Protein 4BG2 (pdb70)

Secondary structure (DSSP, 8-state):
-HHHHHHHHHHHHHHHHHHHHHHHTT----TTHHHHHHHHHT--S-EEEEEEEEEETTEEEEEEEEEEE-SS--TTTHHHHHHHHHHHHHTSTT-B---HHHHHHHHHHTT-SSEEEE-EEEE--SSGGG-B--EEEEPTTS--HHHHHHHHHHH-----HHHHHHHHHH--EEEEEBTBS-EEEEE--EE---HHHHHHHHHHS-HHHHHHTTSSSEEEEEB-TT-SSPEEEEEES-GGGHHHH--B-HHHHHHHHHHHH-SSEEEEEEEEEHHHHTSSSB-EEEEEEEEETT-/-HHHHHHHHHHHHHHHHHHHHHHHHTT----TTHHHHHHHHHT--S-EEEEEEEEEETTEEEEEEEEEEE-SS--TTTHHHHHHHHHHHHHTSTT-B---HHHHHHHHHHTT-SSEEEE-EEEE--SSGGG-B--EEEEPTTS--HHHHHHHHHHH-----HHHHHHHHHH--EEEEEBTBS-EEEEE--EE---HHHHHHHHHHS-HHHHHHTTSSSEEEEEB-TT-SSPEEEEEES-GGGHHHH--B-HHHHHHHHHHHH-SSEEEEEEEEEHHHHTSSSB-EEEEEEEEETT-

Organism: Prochloron didemni (NCBI:txid1216)

Nearest PDB structures (foldseek):
  4bg2-assembly1_A  TM=1.003E+00  e=4.530E-59  Prochloron didemni
  6pgn-assembly1_A  TM=8.858E-01  e=2.894E-24  Planktothrix agardhii
  5tu6-assembly1_A  TM=8.943E-01  e=1.652E-23  Planktothrix agardhii NIES-596
  8je4-assembly1_A  TM=9.172E-01  e=1.655E-22  Limnothrix sp. CACIAM 69d
  7vmy-assembly1_A  TM=9.174E-01  e=1.852E-22  Limnothrix sp. CACIAM 69d

Structure (mmCIF, N/CA/C/O backbone):
data_4BG2
#
_entry.id   4BG2
#
_cell.length_a   47.080
_cell.length_b   135.800
_cell.length_c   48.738
_cell.angle_alpha   90.00
_cell.angle_beta   118.54
_cell.angle_gamma   90.00
#
_symmetry.space_group_name_H-M   'P 1 21 1'
#
loop_
_entity.id
_entity.type
_entity.pdbx_description
1 polymer PATF
2 water water
#
loop_
_atom_site.group_PDB
_atom_site.id
_atom_site.type_symbol
_atom_site.label_atom_id
_atom_site.label_alt_id
_atom_site.label_comp_id
_atom_site.label_asym_id
_atom_site.label_entity_id
_atom_site.label_seq_id
_atom_site.pdbx_PDB_ins_code
_atom_site.Cartn_x
_atom_site.Cartn_y
_atom_site.Cartn_z
_atom_site.occupancy
_atom_site.B_iso_or_equiv
_atom_site.auth_seq_id
_atom_site.auth_comp_id
_atom_site.auth_asym_id
_atom_site.auth_atom_id
_atom_site.pdbx_PDB_model_num
ATOM 1 N N . LEU A 1 2 ? 27.365 7.802 -7.683 1.00 44.83 3 LEU A N 1
ATOM 2 C CA . LEU A 1 2 ? 26.342 8.484 -8.522 1.00 43.91 3 LEU A CA 1
ATOM 3 C C . LEU A 1 2 ? 25.407 9.297 -7.618 1.00 41.69 3 LEU A C 1
ATOM 4 O O . LEU A 1 2 ? 25.152 10.463 -7.874 1.00 38.89 3 LEU A O 1
ATOM 9 N N . ILE A 1 3 ? 24.959 8.688 -6.524 1.00 43.80 4 ILE A N 1
ATOM 10 C CA . ILE A 1 3 ? 24.027 9.348 -5.603 1.00 46.81 4 ILE A CA 1
ATOM 11 C C . ILE A 1 3 ? 24.689 10.546 -4.932 1.00 44.58 4 ILE A C 1
ATOM 12 O O . ILE A 1 3 ? 24.039 11.570 -4.712 1.00 46.25 4 ILE A O 1
ATOM 17 N N . ASP A 1 4 ? 25.985 10.445 -4.656 1.00 44.20 5 ASP A N 1
ATOM 18 C CA . ASP A 1 4 ? 26.730 11.565 -4.082 1.00 44.71 5 ASP A CA 1
ATOM 19 C C . ASP A 1 4 ? 26.784 12.709 -5.107 1.00 39.95 5 ASP A C 1
ATOM 20 O O . ASP A 1 4 ? 26.598 13.881 -4.774 1.00 36.91 5 ASP A O 1
ATOM 25 N N . ARG A 1 5 ? 27.062 12.372 -6.360 1.00 37.33 6 ARG A N 1
ATOM 26 C CA . ARG A 1 5 ? 27.099 13.376 -7.414 1.00 37.65 6 ARG A CA 1
ATOM 27 C C . ARG A 1 5 ? 25.748 14.083 -7.573 1.00 35.61 6 ARG A C 1
ATOM 28 O O . ARG A 1 5 ? 25.694 15.285 -7.743 1.00 35.61 6 ARG A O 1
ATOM 36 N N . LEU A 1 6 ? 24.660 13.323 -7.555 1.00 34.83 7 LEU A N 1
ATOM 37 C CA . LEU A 1 6 ? 23.330 13.903 -7.707 1.00 35.97 7 LEU A CA 1
ATOM 38 C C . LEU A 1 6 ? 23.000 14.772 -6.508 1.00 36.50 7 LEU A C 1
ATOM 39 O O . LEU A 1 6 ? 22.500 15.865 -6.673 1.00 36.47 7 LEU A O 1
ATOM 44 N N . GLN A 1 7 ? 23.287 14.289 -5.302 1.00 38.99 8 GLN A N 1
ATOM 45 C CA . GLN A 1 7 ? 23.076 15.101 -4.100 1.00 43.58 8 GLN A CA 1
ATOM 46 C C . GLN A 1 7 ? 23.891 16.390 -4.144 1.00 42.49 8 GLN A C 1
ATOM 47 O O . GLN A 1 7 ? 23.452 17.446 -3.696 1.00 41.85 8 GLN A O 1
ATOM 53 N N . ASN A 1 8 ? 25.081 16.301 -4.709 1.00 41.24 9 ASN A N 1
ATOM 54 C CA . ASN A 1 8 ? 25.919 17.473 -4.835 1.00 42.26 9 ASN A CA 1
ATOM 55 C C . ASN A 1 8 ? 25.300 18.560 -5.739 1.00 40.91 9 ASN A C 1
ATOM 56 O O . ASN A 1 8 ? 25.356 19.745 -5.404 1.00 41.78 9 ASN A O 1
ATOM 61 N N . ASN A 1 9 ? 24.678 18.161 -6.852 1.00 40.48 10 ASN A N 1
ATOM 62 C CA . ASN A 1 9 ? 23.984 19.116 -7.736 1.00 41.13 10 ASN A CA 1
ATOM 63 C C . ASN A 1 9 ? 22.758 19.731 -7.071 1.00 39.63 10 ASN A C 1
ATOM 64 O O . ASN A 1 9 ? 22.420 20.883 -7.316 1.00 39.50 10 ASN A O 1
ATOM 69 N N . GLN A 1 10 ? 22.059 18.934 -6.267 1.00 39.10 11 GLN A N 1
ATOM 70 C CA . GLN A 1 10 ? 20.875 19.426 -5.563 1.00 41.15 11 GLN A CA 1
ATOM 71 C C . GLN A 1 10 ? 21.235 20.426 -4.454 1.00 37.26 11 GLN A C 1
ATOM 72 O O . GLN A 1 10 ? 20.576 21.431 -4.303 1.00 37.35 11 GLN A O 1
ATOM 78 N N . ARG A 1 11 ? 22.300 20.179 -3.707 1.00 36.05 12 ARG A N 1
ATOM 79 C CA . ARG A 1 11 ? 22.784 21.210 -2.786 1.00 36.48 12 ARG A CA 1
ATOM 80 C C . ARG A 1 11 ? 23.003 22.545 -3.503 1.00 33.75 12 ARG A C 1
ATOM 81 O O . ARG A 1 11 ? 22.605 23.599 -3.001 1.00 32.37 12 ARG A O 1
ATOM 89 N N . LYS A 1 12 ? 23.674 22.499 -4.653 1.00 32.72 13 LYS A N 1
ATOM 90 C CA . LYS A 1 12 ? 23.974 23.712 -5.409 1.00 34.36 13 LYS A CA 1
ATOM 91 C C . LYS A 1 12 ? 22.722 24.448 -5.845 1.00 34.93 13 LYS A C 1
ATOM 92 O O . LYS A 1 12 ? 22.667 25.687 -5.797 1.00 35.53 13 LYS A O 1
ATOM 98 N N . ASP A 1 13 ? 21.711 23.703 -6.260 1.00 36.11 14 ASP A N 1
ATOM 99 C CA . ASP A 1 13 ? 20.412 24.301 -6.594 1.00 39.77 14 ASP A CA 1
ATOM 100 C C . ASP A 1 13 ? 19.756 24.935 -5.369 1.00 36.96 14 ASP A C 1
ATOM 101 O O . ASP A 1 13 ? 19.237 26.029 -5.460 1.00 36.34 14 ASP A O 1
ATOM 106 N N . ARG A 1 14 ? 19.777 24.251 -4.226 1.00 36.52 15 ARG A N 1
ATOM 107 C CA . ARG A 1 14 ? 19.165 24.807 -3.002 1.00 38.48 15 ARG A CA 1
ATOM 108 C C . ARG A 1 14 ? 19.852 26.097 -2.529 1.00 35.38 15 ARG A C 1
ATOM 109 O O . ARG A 1 14 ? 19.201 27.059 -2.122 1.00 34.89 15 ARG A O 1
ATOM 117 N N . ARG A 1 15 ? 21.179 26.090 -2.583 1.00 33.43 16 ARG A N 1
ATOM 118 C CA . ARG A 1 15 ? 21.995 27.259 -2.272 1.00 33.98 16 ARG A CA 1
ATOM 119 C C . ARG A 1 15 ? 21.495 28.493 -3.011 1.00 33.16 16 ARG A C 1
ATOM 120 O O . ARG A 1 15 ? 21.289 29.562 -2.427 1.00 33.95 16 ARG A O 1
ATOM 128 N N . LEU A 1 16 ? 21.365 28.339 -4.319 1.00 32.30 17 LEU A N 1
ATOM 129 C CA . LEU A 1 16 ? 20.943 29.425 -5.193 1.00 34.49 17 LEU A CA 1
ATOM 130 C C . LEU A 1 16 ? 19.524 29.858 -4.860 1.00 34.17 17 LEU A C 1
ATOM 131 O O . LEU A 1 16 ? 19.205 31.037 -4.870 1.00 35.63 17 LEU A O 1
ATOM 136 N N . GLN A 1 17 ? 18.673 28.895 -4.561 1.00 31.10 18 GLN A N 1
ATOM 137 C CA . GLN A 1 17 ? 17.290 29.192 -4.231 1.00 33.95 18 GLN A CA 1
ATOM 138 C C . GLN A 1 17 ? 17.179 30.021 -2.946 1.00 30.49 18 GLN A C 1
ATOM 139 O O . GLN A 1 17 ? 16.450 30.994 -2.915 1.00 29.03 18 GLN A O 1
ATOM 145 N N . PHE A 1 18 ? 17.960 29.682 -1.921 1.00 28.84 19 PHE A N 1
ATOM 146 C CA . PHE A 1 18 ? 18.047 30.547 -0.728 1.00 28.86 19 PHE A CA 1
ATOM 147 C C . PHE A 1 18 ? 18.361 31.991 -1.095 1.00 29.28 19 PHE A C 1
ATOM 148 O O . PHE A 1 18 ? 17.708 32.922 -0.626 1.00 26.45 19 PHE A O 1
ATOM 156 N N . VAL A 1 19 ? 19.398 32.163 -1.917 1.00 29.65 20 VAL A N 1
ATOM 157 C CA . VAL A 1 19 ? 19.844 33.494 -2.288 1.00 29.12 20 VAL A CA 1
ATOM 158 C C . VAL A 1 19 ? 18.737 34.200 -3.098 1.00 29.99 20 VAL A C 1
ATOM 159 O O . VAL A 1 19 ? 18.425 35.364 -2.846 1.00 29.87 20 VAL A O 1
ATOM 163 N N . ARG A 1 20 ? 18.131 33.497 -4.037 1.00 31.81 21 ARG A N 1
ATOM 164 C CA . ARG A 1 20 ? 17.051 34.081 -4.868 1.00 34.20 21 ARG A CA 1
ATOM 165 C C . ARG A 1 20 ? 15.782 34.407 -4.052 1.00 33.41 21 ARG A C 1
ATOM 166 O O . ARG A 1 20 ? 15.228 35.486 -4.166 1.00 31.58 21 ARG A O 1
ATOM 174 N N . THR A 1 21 ? 15.362 33.482 -3.204 1.00 32.97 22 THR A N 1
ATOM 175 C CA . THR A 1 21 ? 14.198 33.709 -2.346 1.00 34.53 22 THR A CA 1
ATOM 176 C C . THR A 1 21 ? 14.365 34.938 -1.462 1.00 33.91 22 THR A C 1
ATOM 177 O O . THR A 1 21 ? 13.433 35.705 -1.272 1.00 33.30 22 THR A O 1
ATOM 181 N N . HIS A 1 22 ? 15.580 35.169 -0.984 1.00 33.02 23 HIS A N 1
ATOM 182 C CA . HIS A 1 22 ? 15.865 36.362 -0.193 1.00 32.61 23 HIS A CA 1
ATOM 183 C C . HIS A 1 22 ? 15.727 37.662 -1.007 1.00 33.17 23 HIS A C 1
ATOM 184 O O . HIS A 1 22 ? 15.129 38.655 -0.532 1.00 30.02 23 HIS A O 1
ATOM 191 N N . GLN A 1 23 ? 16.298 37.665 -2.216 1.00 32.64 24 GLN A N 1
ATOM 192 C CA . GLN A 1 23 ? 16.144 38.802 -3.123 1.00 34.29 24 GLN A CA 1
ATOM 193 C C . GLN A 1 23 ? 14.664 39.093 -3.393 1.00 35.93 24 GLN A C 1
ATOM 194 O O . GLN A 1 23 ? 14.256 40.256 -3.391 1.00 36.60 24 GLN A O 1
ATOM 200 N N . GLU A 1 24 ? 13.882 38.046 -3.651 1.00 35.23 25 GLU A N 1
ATOM 201 C CA . GLU A 1 24 ? 12.464 38.228 -3.949 1.00 39.17 25 GLU A CA 1
ATOM 202 C C . GLU A 1 24 ? 11.752 38.847 -2.752 1.00 37.47 25 GLU A C 1
ATOM 203 O O . GLU A 1 24 ? 11.059 39.836 -2.885 1.00 39.69 25 GLU A O 1
ATOM 209 N N . ALA A 1 25 ? 11.937 38.249 -1.586 1.00 34.74 26 ALA A N 1
ATOM 210 C CA . ALA A 1 25 ? 11.251 38.681 -0.368 1.00 36.09 26 ALA A CA 1
ATOM 211 C C . ALA A 1 25 ? 11.529 40.136 0.043 1.00 37.16 26 ALA A C 1
ATOM 212 O O . ALA A 1 25 ? 10.644 40.819 0.546 1.00 39.47 26 ALA A O 1
ATOM 214 N N . PHE A 1 26 ? 12.744 40.617 -0.192 1.00 36.57 27 PHE A N 1
ATOM 215 C CA . PHE A 1 26 ? 13.142 41.943 0.283 1.00 36.77 27 PHE A CA 1
ATOM 216 C C . PHE A 1 26 ? 13.427 42.944 -0.820 1.00 38.14 27 PHE A C 1
ATOM 217 O O . PHE A 1 26 ? 14.111 43.927 -0.586 1.00 38.26 27 PHE A O 1
ATOM 225 N N . ASP A 1 27 ? 12.908 42.673 -2.016 1.00 41.76 28 ASP A N 1
ATOM 226 C CA . ASP A 1 27 ? 13.027 43.576 -3.152 1.00 45.10 28 ASP A CA 1
ATOM 227 C C . ASP A 1 27 ? 14.460 44.006 -3.437 1.00 42.00 28 ASP A C 1
ATOM 228 O O . ASP A 1 27 ? 14.721 45.175 -3.647 1.00 44.65 28 ASP A O 1
ATOM 233 N N . VAL A 1 28 ? 15.381 43.059 -3.465 1.00 38.21 29 VAL A N 1
ATOM 234 C CA . VAL A 1 28 ? 16.764 43.367 -3.743 1.00 37.06 29 VAL A CA 1
ATOM 235 C C . VAL A 1 28 ? 16.927 43.358 -5.271 1.00 38.44 29 VAL A C 1
ATOM 236 O O . VAL A 1 28 ? 16.511 42.436 -5.933 1.00 39.20 29 VAL A O 1
ATOM 240 N N . LYS A 1 29 ? 17.468 44.426 -5.827 1.00 42.07 30 LYS A N 1
ATOM 241 C CA . LYS A 1 29 ? 17.787 44.476 -7.249 1.00 44.94 30 LYS A CA 1
ATOM 242 C C . LYS A 1 29 ? 19.059 43.665 -7.484 1.00 43.66 30 LYS A C 1
ATOM 243 O O . LYS A 1 29 ? 19.961 43.667 -6.635 1.00 41.52 30 LYS A O 1
ATOM 249 N N . PRO A 1 30 ? 19.147 42.957 -8.622 1.00 44.16 31 PRO A N 1
ATOM 250 C CA . PRO A 1 30 ? 20.335 42.145 -8.907 1.00 42.59 31 PRO A CA 1
ATOM 251 C C . PRO A 1 30 ? 21.509 42.993 -9.400 1.00 42.70 31 PRO A C 1
ATOM 252 O O . PRO A 1 30 ? 22.048 42.763 -10.468 1.00 43.26 31 PRO A O 1
ATOM 256 N N . THR A 1 31 ? 21.883 43.979 -8.600 1.00 42.47 32 THR A N 1
ATOM 257 C CA . THR A 1 31 ? 22.961 44.899 -8.900 1.00 42.95 32 THR A CA 1
ATOM 258 C C . THR A 1 31 ? 24.316 44.221 -8.655 1.00 39.54 32 THR A C 1
ATOM 259 O O . THR A 1 31 ? 24.442 43.364 -7.782 1.00 36.04 32 THR A O 1
ATOM 263 N N . PHE A 1 32 ? 25.310 44.606 -9.443 1.00 40.02 33 PHE A N 1
ATOM 264 C CA . PHE A 1 32 ? 26.694 44.255 -9.189 1.00 39.85 33 PHE A CA 1
ATOM 265 C C . PHE A 1 32 ? 26.980 44.402 -7.700 1.00 38.75 33 PHE A C 1
ATOM 266 O O . PHE A 1 32 ? 26.624 45.429 -7.118 1.00 41.25 33 PHE A O 1
ATOM 274 N N . PRO A 1 33 ? 27.642 43.407 -7.076 1.00 36.12 34 PRO A N 1
ATOM 275 C CA . PRO A 1 33 ? 28.240 42.183 -7.589 1.00 36.07 34 PRO A CA 1
ATOM 276 C C . PRO A 1 33 ? 27.412 40.908 -7.367 1.00 34.41 34 PRO A C 1
ATOM 277 O O . PRO A 1 33 ? 27.962 39.793 -7.387 1.00 34.59 34 PRO A O 1
ATOM 281 N N . LEU A 1 34 ? 26.104 41.049 -7.237 1.00 33.32 35 LEU A N 1
ATOM 282 C CA . LEU A 1 34 ? 25.261 39.901 -6.919 1.00 34.21 35 LEU A CA 1
ATOM 283 C C . LEU A 1 34 ? 25.250 38.778 -7.957 1.00 32.29 35 LEU A C 1
ATOM 284 O O . LEU A 1 34 ? 25.420 37.618 -7.590 1.00 32.86 35 LEU A O 1
ATOM 289 N N . PRO A 1 35 ? 25.073 39.092 -9.248 1.00 33.53 36 PRO A N 1
ATOM 290 C CA . PRO A 1 35 ? 25.244 38.002 -10.230 1.00 33.81 36 PRO A CA 1
ATOM 291 C C . PRO A 1 35 ? 26.569 37.255 -10.143 1.00 33.18 36 PRO A C 1
ATOM 292 O O . PRO A 1 35 ? 26.582 36.023 -10.183 1.00 33.94 36 PRO A O 1
ATOM 296 N N . LEU A 1 36 ? 27.678 37.984 -10.029 1.00 34.72 37 LEU A N 1
ATOM 297 C CA . LEU A 1 36 ? 29.003 37.364 -9.844 1.00 34.08 37 LEU A CA 1
ATOM 298 C C . LEU A 1 36 ? 29.048 36.496 -8.578 1.00 31.52 37 LEU A C 1
ATOM 299 O O . LEU A 1 36 ? 29.640 35.416 -8.576 1.00 32.08 37 LEU A O 1
ATOM 304 N N . PHE A 1 37 ? 28.449 36.978 -7.492 1.00 28.48 38 PHE A N 1
ATOM 305 C CA . PHE A 1 37 ? 28.463 36.228 -6.258 1.00 26.94 38 PHE A CA 1
ATOM 306 C C . PHE A 1 37 ? 27.735 34.889 -6.386 1.00 27.60 38 PHE A C 1
ATOM 307 O O . PHE A 1 37 ? 28.202 33.849 -5.884 1.00 27.47 38 PHE A O 1
ATOM 315 N N . GLU A 1 38 ? 26.624 34.898 -7.113 1.00 29.83 39 GLU A N 1
ATOM 316 C CA . GLU A 1 38 ? 25.853 33.688 -7.344 1.00 32.29 39 GLU A CA 1
ATOM 317 C C . GLU A 1 38 ? 26.708 32.650 -8.078 1.00 35.59 39 GLU A C 1
ATOM 318 O O . GLU A 1 38 ? 26.718 31.468 -7.717 1.00 36.70 39 GLU A O 1
ATOM 324 N N . GLU A 1 39 ? 27.437 33.089 -9.097 1.00 36.92 40 GLU A N 1
ATOM 325 C CA . GLU A 1 39 ? 28.335 32.194 -9.807 1.00 38.99 40 GLU A CA 1
ATOM 326 C C . GLU A 1 39 ? 29.417 31.674 -8.862 1.00 37.48 40 GLU A C 1
ATOM 327 O O . GLU A 1 39 ? 29.765 30.493 -8.896 1.00 38.26 40 GLU A O 1
ATOM 333 N N . ALA A 1 40 ? 29.940 32.536 -7.995 1.00 35.41 41 ALA A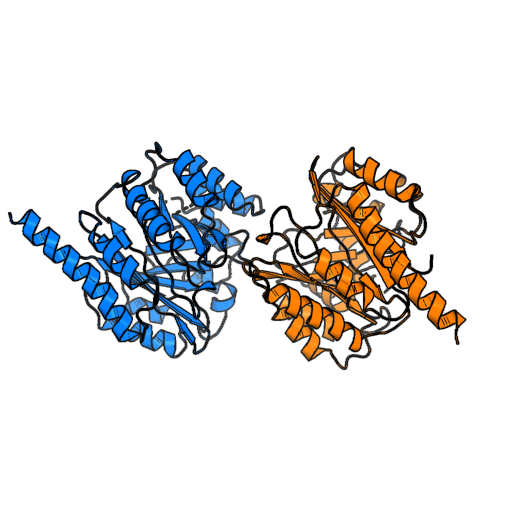 N 1
ATOM 334 C CA . ALA A 1 40 ? 31.028 32.110 -7.108 1.00 33.92 41 ALA A CA 1
ATOM 335 C C . ALA A 1 40 ? 30.605 31.002 -6.131 1.00 34.03 41 ALA A C 1
ATOM 336 O O . ALA A 1 40 ? 31.346 30.026 -5.914 1.00 32.76 41 ALA A O 1
ATOM 338 N N . ILE A 1 41 ? 29.414 31.122 -5.557 1.00 32.53 42 ILE A N 1
ATOM 339 C CA . ILE A 1 41 ? 29.015 30.154 -4.534 1.00 32.55 42 ILE A CA 1
ATOM 340 C C . ILE A 1 41 ? 28.645 28.799 -5.107 1.00 33.96 42 ILE A C 1
ATOM 341 O O . ILE A 1 41 ? 28.657 27.802 -4.394 1.00 34.86 42 ILE A O 1
ATOM 346 N N . LEU A 1 42 ? 28.306 28.765 -6.385 1.00 36.09 43 LEU A N 1
ATOM 347 C CA . LEU A 1 42 ? 28.069 27.510 -7.068 1.00 38.89 43 LEU A CA 1
ATOM 348 C C . LEU A 1 42 ? 29.335 26.673 -7.213 1.00 39.99 43 LEU A C 1
ATOM 349 O O . LEU A 1 42 ? 29.237 25.470 -7.386 1.00 38.61 43 LEU A O 1
ATOM 354 N N . GLU A 1 43 ? 30.508 27.309 -7.143 1.00 39.12 44 GLU A N 1
ATOM 355 C CA . GLU A 1 43 ? 31.774 26.601 -7.244 1.00 41.50 44 GLU A CA 1
ATOM 356 C C . GLU A 1 43 ? 32.249 25.987 -5.939 1.00 40.65 44 GLU A C 1
ATOM 357 O O . GLU A 1 43 ? 33.207 25.227 -5.944 1.00 41.04 44 GLU A O 1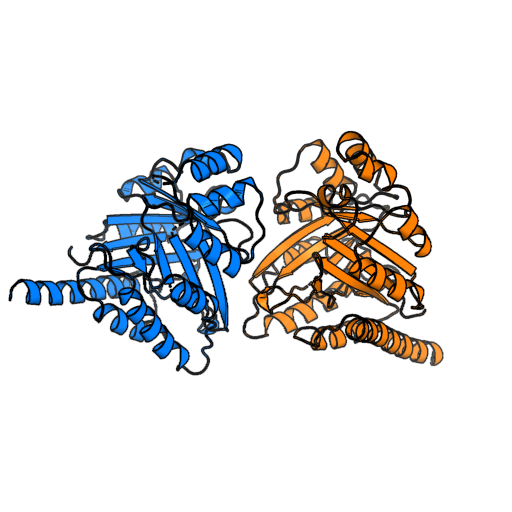
ATOM 363 N N . ILE A 1 44 ? 31.600 26.294 -4.818 1.00 38.51 45 ILE A N 1
ATOM 364 C CA . ILE A 1 44 ? 32.012 25.724 -3.543 1.00 37.00 45 ILE A CA 1
ATOM 365 C C . ILE A 1 44 ? 31.579 24.269 -3.479 1.00 40.37 45 ILE A C 1
ATOM 366 O O . ILE A 1 44 ? 30.400 23.949 -3.715 1.00 39.55 45 ILE A O 1
ATOM 371 N N . GLU A 1 45 ? 32.537 23.385 -3.185 1.00 42.56 46 GLU A N 1
ATOM 372 C CA . GLU A 1 45 ? 32.254 21.954 -3.098 1.00 47.63 46 GLU A CA 1
ATOM 373 C C . GLU A 1 45 ? 31.763 21.549 -1.707 1.00 46.31 46 GLU A C 1
ATOM 374 O O . GLU A 1 45 ? 32.111 22.174 -0.696 1.00 45.87 46 GLU A O 1
ATOM 380 N N . GLY A 1 46 ? 30.953 20.494 -1.667 1.00 47.17 47 GLY A N 1
ATOM 381 C CA . GLY A 1 46 ? 30.400 19.985 -0.415 1.00 47.38 47 GLY A CA 1
ATOM 382 C C . GLY A 1 46 ? 29.121 20.709 -0.038 1.00 46.24 47 GLY A C 1
ATOM 383 O O . GLY A 1 46 ? 28.461 21.293 -0.878 1.00 48.74 47 GLY A O 1
ATOM 384 N N . SER A 1 47 ? 28.782 20.676 1.239 1.00 44.40 48 SER A N 1
ATOM 385 C CA . SER A 1 47 ? 27.552 21.269 1.720 1.00 43.11 48 SER A CA 1
ATOM 386 C C . SER A 1 47 ? 27.881 22.637 2.302 1.00 40.22 48 SER A C 1
ATOM 387 O O . SER A 1 47 ? 28.837 22.772 3.068 1.00 39.70 48 SER A O 1
ATOM 390 N N . CYS A 1 48 ? 27.073 23.630 1.946 1.00 37.51 49 CYS A N 1
ATOM 391 C CA . CYS A 1 48 ? 27.234 24.997 2.405 1.00 35.66 49 CYS A CA 1
ATOM 392 C C . CYS A 1 48 ? 26.070 25.479 3.253 1.00 33.04 49 CYS A C 1
ATOM 393 O O . CYS A 1 48 ? 24.949 24.995 3.134 1.00 32.37 49 CYS A O 1
ATOM 396 N N . SER A 1 49 ? 26.359 26.452 4.104 1.00 31.72 50 SER A N 1
ATOM 397 C CA . SER A 1 49 ? 25.331 27.246 4.742 1.00 32.28 50 SER A CA 1
ATOM 398 C C . SER A 1 49 ? 25.299 28.625 4.095 1.00 28.57 50 SER A C 1
ATOM 399 O O . SER A 1 49 ? 26.340 29.178 3.722 1.00 29.43 50 SER A O 1
ATOM 402 N N . VAL A 1 50 ? 24.103 29.155 3.894 1.00 26.41 51 VAL A N 1
ATOM 403 C CA . VAL A 1 50 ? 23.937 30.487 3.360 1.00 26.24 51 VAL A CA 1
ATOM 404 C C . VAL A 1 50 ? 23.322 31.336 4.439 1.00 26.47 51 VAL A C 1
ATOM 405 O O . VAL A 1 50 ? 22.223 31.018 4.931 1.00 28.40 51 VAL A O 1
ATOM 409 N N . GLU A 1 51 ? 24.040 32.372 4.857 1.00 26.84 52 GLU A N 1
ATOM 410 C CA . GLU A 1 51 ? 23.551 33.274 5.902 1.00 29.03 52 GLU A CA 1
ATOM 411 C C . GLU A 1 51 ? 23.174 34.575 5.253 1.00 27.06 52 GLU A C 1
ATOM 412 O O . GLU A 1 51 ? 24.052 35.362 4.888 1.00 27.95 52 GLU A O 1
ATOM 418 N N . SER A 1 52 ? 21.881 34.778 5.059 1.00 26.23 53 SER A N 1
ATOM 419 C CA . SER A 1 52 ? 21.365 36.003 4.474 1.00 25.99 53 SER A CA 1
ATOM 420 C C . SER A 1 52 ? 21.026 36.995 5.602 1.00 25.47 53 SER A C 1
ATOM 421 O O . SER A 1 52 ? 20.730 36.596 6.719 1.00 26.37 53 SER A O 1
ATOM 424 N N . SER A 1 53 ? 20.998 38.278 5.299 1.00 24.85 54 SER A N 1
ATOM 425 C CA . SER A 1 53 ? 20.582 39.252 6.294 1.00 25.14 54 SER A CA 1
ATOM 426 C C . SER A 1 53 ? 19.978 40.510 5.678 1.00 25.76 54 SER A C 1
ATOM 427 O O . SER A 1 53 ? 20.068 40.752 4.456 1.00 24.89 54 SER A O 1
ATOM 430 N N . CYS A 1 54 ? 19.335 41.282 6.534 1.00 27.16 55 CYS A N 1
ATOM 431 C CA . CYS A 1 54 ? 18.809 42.592 6.189 1.00 29.06 55 CYS A CA 1
ATOM 432 C C . CYS A 1 54 ? 19.299 43.583 7.201 1.00 28.25 55 CYS A C 1
ATOM 433 O O . CYS A 1 54 ? 19.129 43.392 8.413 1.00 28.77 55 CYS A O 1
ATOM 436 N N . GLN A 1 55 ? 19.955 44.624 6.723 1.00 29.69 56 GLN A N 1
ATOM 437 C CA . GLN A 1 55 ? 20.340 45.737 7.595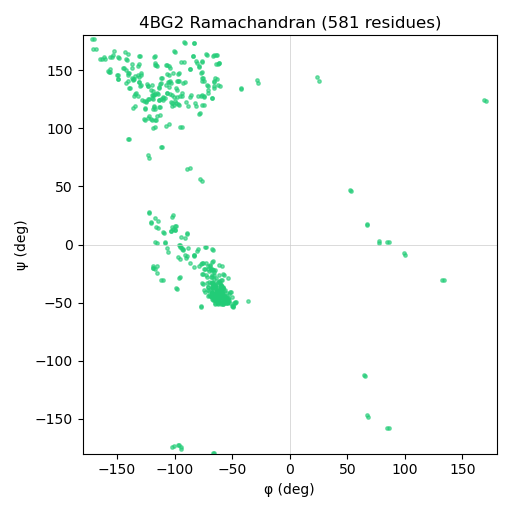 1.00 31.54 56 GLN A CA 1
ATOM 438 C C . GLN A 1 55 ? 19.198 46.726 7.569 1.00 32.43 56 GLN A C 1
ATOM 439 O O . GLN A 1 55 ? 18.811 47.215 6.501 1.00 31.62 56 GLN A O 1
ATOM 445 N N . VAL A 1 56 ? 18.666 47.012 8.752 1.00 32.41 57 VAL A N 1
ATOM 446 C CA . VAL A 1 56 ? 17.558 47.936 8.889 1.00 33.11 57 VAL A CA 1
ATOM 447 C C . VAL A 1 56 ? 18.011 49.247 9.513 1.00 35.50 57 VAL A C 1
ATOM 448 O O . VAL A 1 56 ? 18.742 49.258 10.511 1.00 32.73 57 VAL A O 1
ATOM 452 N N . GLU A 1 57 ? 17.516 50.352 8.953 1.00 38.01 58 GLU A N 1
ATOM 453 C CA . GLU A 1 57 ? 17.846 51.679 9.461 1.00 42.72 58 GLU A CA 1
ATOM 454 C C . GLU A 1 57 ? 16.587 52.541 9.399 1.00 43.62 58 GLU A C 1
ATOM 455 O O . GLU A 1 57 ? 16.279 53.147 8.371 1.00 41.74 58 GLU A O 1
ATOM 461 N N . GLY A 1 58 ? 15.830 52.526 10.490 1.00 43.58 59 GLY A N 1
ATOM 462 C CA . GLY A 1 58 ? 14.530 53.151 10.517 1.00 47.49 59 GLY A CA 1
ATOM 463 C C . GLY A 1 58 ? 13.586 52.459 9.549 1.00 47.32 59 GLY A C 1
ATOM 464 O O . GLY A 1 58 ? 13.222 51.295 9.746 1.00 46.34 59 GLY A O 1
ATOM 465 N N . ASP A 1 59 ? 13.202 53.169 8.495 1.00 48.79 60 ASP A N 1
ATOM 466 C CA . ASP A 1 59 ? 12.345 52.586 7.463 1.00 50.76 60 ASP A CA 1
ATOM 467 C C . ASP A 1 59 ? 13.114 52.213 6.189 1.00 48.65 60 ASP A C 1
ATOM 468 O O . ASP A 1 59 ? 12.510 51.898 5.181 1.00 49.80 60 ASP A O 1
ATOM 473 N N . ARG A 1 60 ? 14.441 52.227 6.256 1.00 47.15 61 ARG A N 1
ATOM 474 C CA . ARG A 1 60 ? 15.288 51.705 5.167 1.00 46.44 61 ARG A CA 1
ATOM 475 C C . ARG A 1 60 ? 15.693 50.288 5.463 1.00 41.25 61 ARG A C 1
ATOM 476 O O . ARG A 1 60 ? 16.016 49.949 6.600 1.00 39.78 61 ARG A O 1
ATOM 484 N N . LEU A 1 61 ? 15.693 49.478 4.419 1.00 39.80 62 LEU A N 1
ATOM 485 C CA . LEU A 1 61 ? 16.092 48.092 4.485 1.00 38.96 62 LEU A CA 1
ATOM 486 C C . LEU A 1 61 ? 17.071 47.800 3.361 1.00 36.73 62 LEU A C 1
ATOM 487 O O . LEU A 1 61 ? 16.781 48.070 2.215 1.00 35.41 62 LEU A O 1
ATOM 492 N N . GLN A 1 62 ? 18.215 47.230 3.711 1.00 34.48 63 GLN A N 1
ATOM 493 C CA . GLN A 1 62 ? 19.185 46.755 2.726 1.00 33.21 63 GLN A CA 1
ATOM 494 C C . GLN A 1 62 ? 19.306 45.242 2.826 1.00 29.59 63 GLN A C 1
ATOM 495 O O . GLN A 1 62 ? 19.799 44.717 3.811 1.00 26.20 63 GLN A O 1
ATOM 501 N N . GLY A 1 63 ? 18.812 44.544 1.809 1.00 29.02 64 GLY A N 1
ATOM 502 C CA . GLY A 1 63 ? 18.668 43.092 1.864 1.00 29.14 64 GLY A CA 1
ATOM 503 C C . GLY A 1 63 ? 19.660 42.255 1.071 1.00 29.22 64 GLY A C 1
ATOM 504 O O . GLY A 1 63 ? 19.617 41.030 1.143 1.00 29.53 64 GLY A O 1
ATOM 505 N N . GLY A 1 64 ? 20.514 42.874 0.269 1.00 30.60 65 GLY A N 1
ATOM 506 C CA . GLY A 1 64 ? 21.439 42.098 -0.571 1.00 29.76 65 GLY A CA 1
ATOM 507 C C . GLY A 1 64 ? 22.718 41.743 0.173 1.00 27.99 65 GLY A C 1
ATOM 508 O O . GLY A 1 64 ? 23.796 42.196 -0.202 1.00 28.03 65 GLY A O 1
ATOM 509 N N . ARG A 1 65 ? 22.584 40.917 1.212 1.00 26.40 66 ARG A N 1
ATOM 510 C CA . ARG A 1 65 ? 23.664 40.571 2.121 1.00 25.71 66 ARG A CA 1
ATOM 511 C C . ARG A 1 65 ? 23.694 39.065 2.379 1.00 26.01 66 ARG A C 1
ATOM 512 O O . ARG A 1 65 ? 22.708 38.493 2.898 1.00 23.66 66 ARG A O 1
ATOM 520 N N . TYR A 1 66 ? 24.810 38.430 2.014 1.00 24.32 67 TYR A N 1
ATOM 521 C CA . TYR A 1 66 ? 24.997 37.000 2.168 1.00 24.63 67 TYR A CA 1
ATOM 522 C C . TYR A 1 66 ? 26.396 36.645 2.616 1.00 24.40 67 TYR A C 1
ATOM 523 O O . TYR A 1 66 ? 27.389 37.227 2.135 1.00 26.14 67 TYR A O 1
ATOM 532 N N . GLU A 1 67 ? 26.480 35.661 3.502 1.00 24.60 68 GLU A N 1
ATOM 533 C CA A GLU A 1 67 ? 27.729 34.969 3.804 0.50 23.81 68 GLU A CA 1
ATOM 534 C CA B GLU A 1 67 ? 27.721 34.973 3.778 0.50 24.89 68 GLU A CA 1
ATOM 535 C C . GLU A 1 67 ? 27.493 33.487 3.516 1.00 25.80 68 GLU A C 1
ATOM 536 O O . GLU A 1 67 ? 26.543 32.903 4.018 1.00 24.92 68 GLU A O 1
ATOM 547 N N . VAL A 1 68 ? 28.386 32.888 2.723 1.00 26.80 69 VAL A N 1
ATOM 548 C CA . VAL A 1 68 ? 28.326 31.491 2.386 1.00 24.94 69 VAL A CA 1
ATOM 549 C C . VAL A 1 68 ? 29.619 30.786 2.770 1.00 26.34 69 VAL A C 1
ATOM 550 O O . VAL A 1 68 ? 30.743 31.292 2.533 1.00 25.24 69 VAL A O 1
ATOM 554 N N . CYS A 1 69 ? 29.490 29.609 3.357 1.00 28.64 70 CYS A N 1
ATOM 555 C CA . CYS A 1 69 ? 30.671 28.774 3.552 1.00 31.17 70 CYS A CA 1
ATOM 556 C C . CYS A 1 69 ? 30.327 27.306 3.648 1.00 32.34 70 CYS A C 1
ATOM 557 O O . CYS A 1 69 ? 29.189 26.929 3.941 1.00 30.43 70 CYS A O 1
ATOM 560 N N . ASN A 1 70 ? 31.353 26.489 3.431 1.00 32.71 71 ASN A N 1
ATOM 561 C CA . ASN A 1 70 ? 31.250 25.072 3.628 1.00 35.24 71 ASN A CA 1
ATOM 562 C C . ASN A 1 70 ? 31.032 24.803 5.111 1.00 34.92 71 ASN A C 1
ATOM 563 O O . ASN A 1 70 ? 31.666 25.413 5.963 1.00 34.31 71 ASN A O 1
ATOM 568 N N . ASN A 1 71 ? 30.096 23.922 5.407 1.00 37.02 72 ASN A N 1
ATOM 569 C CA . ASN A 1 71 ? 29.688 23.666 6.775 1.00 40.55 72 ASN A CA 1
ATOM 570 C C . ASN A 1 71 ? 30.045 22.248 7.189 1.00 45.30 72 ASN A C 1
ATOM 571 O O . ASN A 1 71 ? 29.556 21.781 8.195 1.00 48.05 72 ASN A O 1
ATOM 576 N N . GLN A 1 72 ? 30.904 21.583 6.406 1.00 47.72 73 GLN A N 1
ATOM 577 C CA . GLN A 1 72 ? 31.378 20.228 6.701 1.00 54.24 73 GLN A CA 1
ATOM 578 C C . GLN A 1 72 ? 32.869 20.212 7.069 1.00 55.60 73 GLN A C 1
ATOM 579 O O . GLN A 1 72 ? 33.722 19.972 6.211 1.00 58.98 73 GLN A O 1
ATOM 585 N N . GLY A 1 73 ? 33.186 20.477 8.327 1.00 53.04 74 GLY A N 1
ATOM 586 C CA . GLY A 1 73 ? 34.564 20.446 8.789 1.00 51.59 74 GLY A CA 1
ATOM 587 C C . GLY A 1 73 ? 35.492 21.521 8.239 1.00 47.16 74 GLY A C 1
ATOM 588 O O . GLY A 1 73 ? 35.077 22.623 7.937 1.00 46.13 74 GLY A O 1
ATOM 589 N N . THR A 1 74 ? 36.760 21.170 8.090 1.00 44.02 75 THR A N 1
ATOM 590 C CA . THR A 1 74 ? 37.797 22.132 7.813 1.00 41.95 75 THR A CA 1
ATOM 591 C C . THR A 1 74 ? 38.107 22.242 6.335 1.00 40.64 75 THR A C 1
ATOM 592 O O . THR A 1 74 ? 38.528 21.272 5.734 1.00 43.46 75 THR A O 1
ATOM 596 N N . THR A 1 75 ? 37.931 23.432 5.761 1.00 38.28 76 THR A N 1
ATOM 597 C CA . THR A 1 75 ? 38.353 23.682 4.368 1.00 37.79 76 THR A CA 1
ATOM 598 C C . THR A 1 75 ? 39.472 24.722 4.227 1.00 36.40 76 THR A C 1
ATOM 599 O O . THR A 1 75 ? 39.887 25.032 3.110 1.00 36.11 76 THR A O 1
ATOM 603 N N . TRP A 1 76 ? 39.953 25.263 5.338 1.00 34.13 77 TRP A N 1
ATOM 604 C CA . TRP A 1 76 ? 41.134 26.115 5.310 1.00 34.41 77 TRP A CA 1
ATOM 605 C C . TRP A 1 76 ? 42.370 25.277 5.018 1.00 35.34 77 TRP A C 1
ATOM 606 O O . TRP A 1 76 ? 42.530 24.222 5.614 1.00 35.68 77 TRP A O 1
ATOM 617 N N . PRO A 1 77 ? 43.269 25.752 4.139 1.00 34.97 78 PRO A N 1
ATOM 618 C CA . PRO A 1 77 ? 43.321 27.026 3.466 1.00 34.17 78 PRO A CA 1
ATOM 619 C C . PRO A 1 77 ? 42.737 27.048 2.064 1.00 35.12 78 PRO A C 1
ATOM 620 O O . PRO A 1 77 ? 42.741 28.107 1.433 1.00 34.75 78 PRO A O 1
ATOM 624 N N . GLU A 1 78 ? 42.244 25.921 1.562 1.00 38.46 79 GLU A N 1
ATOM 625 C CA . GLU A 1 78 ? 41.647 25.913 0.222 1.00 40.17 79 GLU A CA 1
ATOM 626 C C . GLU A 1 78 ? 40.431 26.830 0.095 1.00 37.09 79 GLU A C 1
ATOM 627 O O . GLU A 1 78 ? 40.136 27.322 -0.999 1.00 36.30 79 GLU A O 1
ATOM 633 N N . SER A 1 79 ? 39.741 27.086 1.201 1.00 33.60 80 SER A N 1
ATOM 634 C CA . SER A 1 79 ? 38.642 28.048 1.183 1.00 30.95 80 SER A CA 1
ATOM 635 C C . SER A 1 79 ? 39.085 29.442 0.698 1.00 30.06 80 SER A C 1
ATOM 636 O O . SER A 1 79 ? 38.268 30.212 0.181 1.00 29.72 80 SER A O 1
ATOM 639 N N . LEU A 1 80 ? 40.360 29.778 0.863 1.00 30.23 81 LEU A N 1
ATOM 640 C CA . LEU A 1 80 ? 40.873 31.051 0.371 1.00 29.90 81 LEU A CA 1
ATOM 641 C C . LEU A 1 80 ? 40.735 31.228 -1.148 1.00 29.75 81 LEU A C 1
ATOM 642 O O . LEU A 1 80 ? 40.527 32.329 -1.630 1.00 30.60 81 LEU A O 1
ATOM 647 N N . THR A 1 81 ? 40.836 30.160 -1.905 1.00 31.22 82 THR A N 1
ATOM 648 C CA . THR A 1 81 ? 40.801 30.293 -3.346 1.00 32.88 82 THR A CA 1
ATOM 649 C C . THR A 1 81 ? 39.498 30.938 -3.784 1.00 30.71 82 THR A C 1
ATOM 650 O O . THR A 1 81 ? 39.483 31.742 -4.691 1.00 29.37 82 THR A O 1
ATOM 654 N N . HIS A 1 82 ? 38.404 30.607 -3.107 1.00 30.95 83 HIS A N 1
ATOM 655 C CA . HIS A 1 82 ? 37.109 31.215 -3.422 1.00 29.40 83 HIS A CA 1
ATOM 656 C C . HIS A 1 82 ? 37.118 32.712 -3.183 1.00 26.34 83 HIS A C 1
ATOM 657 O O . HIS A 1 82 ? 36.559 33.481 -3.961 1.00 26.02 83 HIS A O 1
ATOM 664 N N . ALA A 1 83 ? 37.743 33.128 -2.094 1.00 25.23 84 ALA A N 1
ATOM 665 C CA . ALA A 1 83 ? 37.838 34.539 -1.760 1.00 25.13 84 ALA A CA 1
ATOM 666 C C . ALA A 1 83 ? 38.654 35.288 -2.798 1.00 27.11 84 ALA A C 1
ATOM 667 O O . ALA A 1 83 ? 38.230 36.318 -3.321 1.00 26.55 84 ALA A O 1
ATOM 669 N N . PHE A 1 84 ? 39.830 34.768 -3.102 1.00 28.94 85 PHE A N 1
ATOM 670 C CA . PHE A 1 84 ? 40.711 35.424 -4.072 1.00 31.07 85 PHE A CA 1
ATOM 671 C C . PHE A 1 84 ? 40.085 35.500 -5.452 1.00 32.26 85 PHE A C 1
ATOM 672 O O . PHE A 1 84 ? 40.182 36.526 -6.093 1.00 33.64 85 PHE A O 1
ATOM 680 N N . LYS A 1 85 ? 39.448 34.426 -5.917 1.00 33.96 86 LYS A N 1
ATOM 681 C CA . LYS A 1 85 ? 38.723 34.467 -7.199 1.00 35.98 86 LYS A CA 1
ATOM 682 C C . LYS A 1 85 ? 37.668 35.553 -7.224 1.00 32.87 86 LYS A C 1
ATOM 683 O O . LYS A 1 85 ? 37.514 36.243 -8.216 1.00 31.99 86 LYS A O 1
ATOM 689 N N . LEU A 1 86 ? 36.918 35.672 -6.131 1.00 30.35 87 LEU A N 1
ATOM 690 C CA . LEU A 1 86 ? 35.840 36.655 -6.039 1.00 29.74 87 LEU A CA 1
ATOM 691 C C . LEU A 1 86 ? 36.397 38.062 -6.083 1.00 28.94 87 LEU A C 1
ATOM 692 O O . LEU A 1 86 ? 35.901 38.912 -6.835 1.00 29.16 87 LEU A O 1
ATOM 697 N N . LEU A 1 87 ? 37.429 38.304 -5.285 1.00 29.01 88 LEU A N 1
ATOM 698 C CA . LEU A 1 87 ? 38.094 39.596 -5.251 1.00 30.18 88 LEU A CA 1
ATOM 699 C C . LEU A 1 87 ? 38.658 39.975 -6.625 1.00 32.83 88 LEU A C 1
ATOM 700 O O . LEU A 1 87 ? 38.566 41.127 -7.015 1.00 32.26 88 LEU A O 1
ATOM 705 N N . ASP A 1 88 ? 39.247 39.019 -7.336 1.00 34.48 89 ASP A N 1
ATOM 706 C CA . ASP A 1 88 ? 39.762 39.264 -8.699 1.00 38.53 89 ASP A CA 1
ATOM 707 C C . ASP A 1 88 ? 38.643 39.671 -9.642 1.00 39.59 89 ASP A C 1
ATOM 708 O O . ASP A 1 88 ? 38.769 40.642 -10.367 1.00 37.89 89 ASP A O 1
ATOM 713 N N . LYS A 1 89 ? 37.527 38.959 -9.610 1.00 42.04 90 LYS A N 1
ATOM 714 C CA . LYS A 1 89 ? 36.393 39.350 -10.447 1.00 46.34 90 LYS A CA 1
ATOM 715 C C . LYS A 1 89 ? 35.852 40.757 -10.099 1.00 44.79 90 LYS A C 1
ATOM 716 O O . LYS A 1 89 ? 35.572 41.565 -10.979 1.00 49.77 90 LYS A O 1
ATOM 722 N N . ILE A 1 90 ? 35.793 41.090 -8.827 1.00 42.16 91 ILE A N 1
ATOM 723 C CA . ILE A 1 90 ? 35.234 42.377 -8.419 1.00 43.06 91 ILE A CA 1
ATOM 724 C C . ILE A 1 90 ? 36.173 43.541 -8.740 1.00 46.80 91 ILE A C 1
ATOM 725 O O . ILE A 1 90 ? 35.733 44.601 -9.176 1.00 45.74 91 ILE A O 1
ATOM 730 N N . ASP A 1 91 ? 37.459 43.345 -8.508 1.00 49.45 92 ASP A N 1
ATOM 731 C CA . ASP A 1 91 ? 38.434 44.414 -8.698 1.00 54.80 92 ASP A CA 1
ATOM 732 C C . ASP A 1 91 ? 38.459 44.862 -10.153 1.00 60.94 92 ASP A C 1
ATOM 733 O O . ASP A 1 91 ? 38.523 46.065 -10.432 1.00 67.27 92 ASP A O 1
ATOM 738 N N . SER A 1 92 ? 38.353 43.905 -11.076 1.00 62.48 93 SER A N 1
ATOM 739 C CA . SER A 1 92 ? 38.374 44.221 -12.492 1.00 64.55 93 SER A CA 1
ATOM 740 C C . SER A 1 92 ? 37.162 45.026 -12.988 1.00 65.91 93 SER A C 1
ATOM 741 O O . SER A 1 92 ? 37.125 45.424 -14.153 1.00 65.82 93 SER A O 1
ATOM 744 N N . GLN A 1 93 ? 36.189 45.273 -12.120 1.00 62.29 94 GLN A N 1
ATOM 745 C CA . GLN A 1 93 ? 35.058 46.138 -12.446 1.00 64.97 94 GLN A CA 1
ATOM 746 C C . GLN A 1 93 ? 35.462 47.602 -12.384 1.00 65.78 94 GLN A C 1
ATOM 747 O O . GLN A 1 93 ? 36.023 48.058 -11.384 1.00 63.50 94 GLN A O 1
ATOM 753 N N . LEU A 1 94 ? 35.174 48.340 -13.453 1.00 70.18 95 LEU A N 1
ATOM 754 C CA . LEU A 1 94 ? 35.448 49.779 -13.496 1.00 70.13 95 LEU A CA 1
ATOM 755 C C . LEU A 1 94 ? 34.640 50.487 -12.413 1.00 67.22 95 LEU A C 1
ATOM 756 O O . LEU A 1 94 ? 33.455 50.191 -12.202 1.00 64.12 95 LEU A O 1
ATOM 761 N N . GLY A 1 95 ? 35.301 51.418 -11.732 1.00 65.50 96 GLY A N 1
ATOM 762 C CA . GLY A 1 95 ? 34.663 52.210 -10.705 1.00 65.24 96 GLY A CA 1
ATOM 763 C C . GLY A 1 95 ? 34.695 51.533 -9.363 1.00 63.03 96 GLY A C 1
ATOM 764 O O . GLY A 1 95 ? 34.146 52.064 -8.405 1.00 62.75 96 GLY A O 1
ATOM 765 N N . VAL A 1 96 ? 35.328 50.360 -9.295 1.00 61.45 97 VAL A N 1
ATOM 766 C CA . VAL A 1 96 ? 35.441 49.613 -8.058 1.00 57.21 97 VAL A CA 1
ATOM 767 C C . VAL A 1 96 ? 36.908 49.583 -7.650 1.00 57.70 97 VAL A C 1
ATOM 768 O O . VAL A 1 96 ? 37.786 49.338 -8.455 1.00 56.96 97 VAL A O 1
ATOM 772 N N . ARG A 1 97 ? 37.147 49.845 -6.378 1.00 55.50 98 ARG A N 1
ATOM 773 C CA . ARG A 1 97 ? 38.475 49.854 -5.843 1.00 56.45 98 ARG A CA 1
ATOM 774 C C . ARG A 1 97 ? 38.422 49.069 -4.535 1.00 52.84 98 ARG A C 1
ATOM 775 O O . ARG A 1 97 ? 37.526 49.287 -3.697 1.00 48.10 98 ARG A O 1
ATOM 783 N N . ILE A 1 98 ? 39.341 48.117 -4.400 1.00 46.50 99 ILE A N 1
ATOM 784 C CA . ILE A 1 98 ? 39.354 47.227 -3.270 1.00 42.07 99 ILE A CA 1
ATOM 785 C C . ILE A 1 98 ? 40.722 47.284 -2.598 1.00 37.96 99 ILE A C 1
ATOM 786 O O . ILE A 1 98 ? 41.725 46.985 -3.222 1.00 34.64 99 ILE A O 1
ATOM 791 N N . ASN A 1 99 ? 40.745 47.621 -1.315 1.00 36.47 100 ASN A N 1
ATOM 792 C CA . ASN A 1 99 ? 41.961 47.518 -0.531 1.00 36.38 100 ASN A CA 1
ATOM 793 C C . ASN A 1 99 ? 41.984 46.187 0.171 1.00 35.29 100 ASN A C 1
ATOM 794 O O . ASN A 1 99 ? 41.321 46.001 1.216 1.00 33.42 100 ASN A O 1
ATOM 799 N N . ARG A 1 100 ? 42.756 45.258 -0.389 1.00 34.38 101 ARG A N 1
ATOM 800 C CA . ARG A 1 100 ? 42.829 43.916 0.160 1.00 35.47 101 ARG A CA 1
ATOM 801 C C . ARG A 1 100 ? 44.067 43.667 1.033 1.00 33.70 101 ARG A C 1
ATOM 802 O O . ARG A 1 100 ? 44.323 42.547 1.402 1.00 33.30 101 ARG A O 1
ATOM 810 N N . ASP A 1 101 ? 44.786 44.717 1.404 1.00 35.37 102 ASP A N 1
ATOM 811 C CA . ASP A 1 101 ? 46.019 44.573 2.166 1.00 37.20 102 ASP A CA 1
ATOM 812 C C . ASP A 1 101 ? 45.827 43.760 3.458 1.00 34.71 102 ASP A C 1
ATOM 813 O O . ASP A 1 101 ? 46.552 42.799 3.663 1.00 33.61 102 ASP A O 1
ATOM 818 N N . SER A 1 102 ? 44.835 44.097 4.293 1.00 31.09 103 SER A N 1
ATOM 819 C CA . SER A 1 102 ? 44.686 43.401 5.585 1.00 28.94 103 SER A CA 1
ATOM 820 C C . SER A 1 102 ? 44.371 41.945 5.411 1.00 26.71 103 SER A C 1
ATOM 821 O O . SER A 1 102 ? 44.980 41.083 6.052 1.00 26.02 103 SER A O 1
ATOM 824 N N . PHE A 1 103 ? 43.414 41.650 4.538 1.00 25.70 104 PHE A N 1
ATOM 825 C CA . PHE A 1 103 ? 43.074 40.250 4.255 1.00 25.93 104 PHE A CA 1
ATOM 826 C C . PHE A 1 103 ? 44.253 39.442 3.651 1.00 27.02 104 PHE A C 1
ATOM 827 O O . PHE A 1 103 ? 44.511 38.303 4.058 1.00 24.98 104 PHE A O 1
ATOM 835 N N . ASP A 1 104 ? 44.953 40.029 2.683 1.00 28.80 105 ASP A N 1
ATOM 836 C CA . ASP A 1 104 ? 46.132 39.376 2.112 1.00 32.22 105 ASP A CA 1
ATOM 837 C C . ASP A 1 104 ? 47.213 39.088 3.162 1.00 32.19 105 ASP A C 1
ATOM 838 O O . ASP A 1 104 ? 47.779 38.012 3.185 1.00 32.17 105 ASP A O 1
ATOM 843 N N . ARG A 1 105 ? 47.468 40.044 4.040 1.00 33.15 106 ARG A N 1
ATOM 844 C CA . ARG A 1 105 ? 48.469 39.853 5.080 1.00 34.68 106 ARG A CA 1
ATOM 845 C C . ARG A 1 105 ? 48.024 38.785 6.085 1.00 32.66 106 ARG A C 1
ATOM 846 O O . ARG A 1 105 ? 48.840 37.971 6.527 1.00 33.99 106 ARG A O 1
ATOM 854 N N . PHE A 1 106 ? 46.740 38.726 6.411 1.00 29.48 107 PHE A N 1
ATOM 855 C CA . PHE A 1 106 ? 46.275 37.715 7.361 1.00 28.03 107 PHE A CA 1
ATOM 856 C C . PHE A 1 106 ? 46.355 36.342 6.717 1.00 28.11 107 PHE A C 1
ATOM 857 O O . PHE A 1 106 ? 46.831 35.372 7.339 1.00 28.43 107 PHE A O 1
ATOM 865 N N . ALA A 1 107 ? 45.930 36.264 5.456 1.00 27.97 108 ALA A N 1
ATOM 866 C CA . ALA A 1 107 ? 45.952 35.014 4.709 1.00 28.21 108 ALA A CA 1
ATOM 867 C C . ALA A 1 107 ? 47.377 34.503 4.546 1.00 30.37 108 ALA A C 1
ATOM 868 O O . ALA A 1 107 ? 47.635 33.325 4.783 1.00 30.54 108 ALA A O 1
ATOM 870 N N . ALA A 1 108 ? 48.281 35.388 4.139 1.00 31.75 109 ALA A N 1
ATOM 871 C CA . ALA A 1 108 ? 49.696 35.056 4.016 1.00 34.64 109 ALA A CA 1
ATOM 872 C C . ALA A 1 108 ? 50.223 34.567 5.352 1.00 35.07 109 ALA A C 1
ATOM 873 O O . ALA A 1 108 ? 50.849 33.523 5.421 1.00 39.65 109 ALA A O 1
ATOM 875 N N . ALA A 1 109 ? 49.933 35.298 6.424 1.00 34.28 110 ALA A N 1
ATOM 876 C CA . ALA A 1 109 ? 50.459 34.951 7.736 1.00 35.38 110 ALA A CA 1
ATOM 877 C C . ALA A 1 109 ? 49.995 33.592 8.236 1.00 34.85 110 ALA A C 1
ATOM 878 O O . ALA A 1 109 ? 50.774 32.847 8.802 1.00 38.57 110 ALA A O 1
ATOM 880 N N . HIS A 1 110 ? 48.754 33.224 7.970 1.00 34.44 111 HIS A N 1
ATOM 881 C CA . HIS A 1 110 ? 48.188 32.057 8.639 1.00 33.33 111 HIS A CA 1
ATOM 882 C C . HIS A 1 110 ? 47.737 30.952 7.720 1.00 33.39 111 HIS A C 1
ATOM 883 O O . HIS A 1 110 ? 47.008 30.059 8.144 1.00 33.31 111 HIS A O 1
ATOM 890 N N . VAL A 1 111 ? 48.232 30.968 6.487 1.00 33.02 112 VAL A N 1
ATOM 891 C CA . VAL A 1 111 ? 47.921 29.929 5.507 1.00 35.72 112 VAL A CA 1
ATOM 892 C C . VAL A 1 111 ? 48.192 28.514 6.007 1.00 37.30 112 VAL A C 1
ATOM 893 O O . VAL A 1 111 ? 47.395 27.636 5.775 1.00 36.21 112 VAL A O 1
ATOM 897 N N . ASN A 1 112 ? 49.310 28.296 6.695 1.00 41.23 113 ASN A N 1
ATOM 898 C CA . ASN A 1 112 ? 49.621 26.978 7.243 1.00 43.39 113 ASN A CA 1
ATOM 899 C C . ASN A 1 112 ? 49.077 26.749 8.643 1.00 42.19 113 ASN A C 1
ATOM 900 O O . ASN A 1 112 ? 49.431 25.763 9.268 1.00 41.71 113 ASN A O 1
ATOM 905 N N . SER A 1 113 ? 48.235 27.648 9.155 1.00 41.69 114 SER A N 1
ATOM 906 C CA . SER A 1 113 ? 47.642 27.421 10.484 1.00 42.08 114 SER A CA 1
ATOM 907 C C . SER A 1 113 ? 46.724 26.211 10.441 1.00 41.97 114 SER A C 1
ATOM 908 O O . SER A 1 113 ? 46.025 26.016 9.468 1.00 39.62 114 SER A O 1
ATOM 911 N N . ARG A 1 114 ? 46.757 25.410 11.506 1.00 44.86 115 ARG A N 1
ATOM 912 C CA . ARG A 1 114 ? 45.839 24.281 11.703 1.00 45.39 115 ARG A CA 1
ATOM 913 C C . ARG A 1 114 ? 44.735 24.640 12.704 1.00 42.92 115 ARG A C 1
ATOM 914 O O . ARG A 1 114 ? 44.020 23.767 13.182 1.00 42.86 115 ARG A O 1
ATOM 922 N N . LYS A 1 115 ? 44.575 25.928 12.993 1.00 41.88 116 LYS A N 1
ATOM 923 C CA . LYS A 1 115 ? 43.582 26.400 13.965 1.00 39.79 116 LYS A CA 1
ATOM 924 C C . LYS A 1 115 ? 42.416 27.157 13.351 1.00 37.21 116 LYS A C 1
ATOM 925 O O . LYS A 1 115 ? 41.607 27.747 14.071 1.00 35.86 116 LYS A O 1
ATOM 931 N N . ILE A 1 116 ? 42.316 27.098 12.025 1.00 35.36 117 ILE A N 1
ATOM 932 C CA . ILE A 1 116 ? 41.291 27.791 11.266 1.00 32.26 117 ILE A CA 1
ATOM 933 C C . ILE A 1 116 ? 40.403 26.744 10.589 1.00 31.98 117 ILE A C 1
ATOM 934 O O . ILE A 1 116 ? 40.901 25.811 9.947 1.00 31.06 117 ILE A O 1
ATOM 939 N N . ILE A 1 117 ? 39.089 26.901 10.747 1.00 29.54 118 ILE A N 1
ATOM 940 C CA . ILE A 1 117 ? 38.115 26.012 10.127 1.00 29.41 118 ILE A CA 1
ATOM 941 C C . ILE A 1 117 ? 37.972 26.351 8.655 1.00 28.19 118 ILE A C 1
ATOM 942 O O . ILE A 1 117 ? 38.105 25.491 7.794 1.00 30.19 118 ILE A O 1
ATOM 947 N N . ASN A 1 118 ? 37.702 27.611 8.375 1.00 27.44 119 ASN A N 1
ATOM 948 C CA . ASN A 1 118 ? 37.473 28.065 7.011 1.00 27.56 119 ASN A CA 1
ATOM 949 C C . ASN A 1 118 ? 37.424 29.562 6.980 1.00 25.01 119 ASN A C 1
ATOM 950 O O . ASN A 1 118 ? 37.502 30.226 8.020 1.00 23.58 119 ASN A O 1
ATOM 955 N N . ASN A 1 119 ? 37.285 30.083 5.779 1.00 25.07 120 ASN A N 1
ATOM 956 C CA . ASN A 1 119 ? 36.770 31.430 5.578 1.00 24.33 120 ASN A CA 1
ATOM 957 C C . ASN A 1 119 ? 35.462 31.345 4.794 1.00 24.03 120 ASN A C 1
ATOM 958 O O . ASN A 1 119 ? 35.215 30.364 4.121 1.00 24.10 120 ASN A O 1
ATOM 963 N N . THR A 1 120 ? 34.624 32.362 4.932 1.00 23.03 121 THR A N 1
ATOM 964 C CA . THR A 1 120 ? 33.408 32.473 4.164 1.00 25.00 121 THR A CA 1
ATOM 965 C C . THR A 1 120 ? 33.696 33.287 2.903 1.00 26.97 121 THR A C 1
ATOM 966 O O . THR A 1 120 ? 34.778 33.853 2.738 1.00 27.71 121 THR A O 1
ATOM 970 N N . ILE A 1 121 ? 32.711 33.386 2.026 1.00 26.27 122 ILE A N 1
ATOM 971 C CA . ILE A 1 121 ? 32.705 34.491 1.103 1.00 24.73 122 ILE A CA 1
ATOM 972 C C . ILE A 1 121 ? 31.339 35.139 1.175 1.00 22.94 122 ILE A C 1
ATOM 973 O O . ILE A 1 121 ? 30.324 34.482 1.338 1.00 21.19 122 ILE A O 1
ATOM 978 N N . GLY A 1 122 ? 31.330 36.437 0.981 1.00 22.73 123 GLY A N 1
ATOM 979 C CA . GLY A 1 122 ? 30.126 37.175 1.086 1.00 23.19 123 GLY A CA 1
ATOM 980 C C . GLY A 1 122 ? 30.204 38.500 0.414 1.00 23.30 123 GLY A C 1
ATOM 981 O O . GLY A 1 122 ? 31.295 39.004 0.127 1.00 23.42 123 GLY A O 1
ATOM 982 N N . VAL A 1 123 ? 29.019 39.041 0.142 1.00 23.45 124 VAL A N 1
ATOM 983 C CA . VAL A 1 123 ? 28.854 40.364 -0.396 1.00 23.95 124 VAL A CA 1
ATOM 984 C C . VAL A 1 123 ? 27.741 41.073 0.367 1.00 23.62 124 VAL A C 1
ATOM 985 O O . VAL A 1 123 ? 26.717 40.462 0.700 1.00 24.64 124 VAL A O 1
ATOM 989 N N . HIS A 1 124 ? 27.934 42.361 0.584 1.00 23.37 125 HIS A N 1
ATOM 990 C CA . HIS A 1 124 ? 26.902 43.247 1.092 1.00 26.01 125 HIS A CA 1
ATOM 991 C C . HIS A 1 124 ? 26.686 44.377 0.095 1.00 28.51 125 HIS A C 1
ATOM 992 O O . HIS A 1 124 ? 27.544 45.257 -0.073 1.00 30.43 125 HIS A O 1
ATOM 999 N N . LEU A 1 125 ? 25.528 44.353 -0.553 1.00 31.59 126 LEU A N 1
ATOM 1000 C CA . LEU A 1 125 ? 25.081 45.422 -1.440 1.00 34.59 126 LEU A CA 1
ATOM 1001 C C . LEU A 1 125 ? 24.711 46.644 -0.600 1.00 35.67 126 LEU A C 1
ATOM 1002 O O . LEU A 1 125 ? 23.983 46.508 0.356 1.00 31.79 126 LEU A O 1
ATOM 1007 N N . GLY A 1 126 ? 25.225 47.822 -0.959 1.00 37.00 127 GLY A N 1
ATOM 1008 C CA . GLY A 1 126 ? 24.802 49.075 -0.350 1.00 38.73 127 GLY A CA 1
ATOM 1009 C C . GLY A 1 126 ? 23.821 49.797 -1.245 1.00 39.95 127 GLY A C 1
ATOM 1010 O O . GLY A 1 126 ? 23.434 49.283 -2.297 1.00 40.39 127 GLY A O 1
ATOM 1011 N N . SER A 1 127 ? 23.465 51.018 -0.866 1.00 42.98 128 SER A N 1
ATOM 1012 C CA . SER A 1 127 ? 22.574 51.858 -1.673 1.00 46.01 128 SER A CA 1
ATOM 1013 C C . SER A 1 127 ? 23.187 52.266 -3.006 1.00 46.87 128 SER A C 1
ATOM 1014 O O . SER A 1 127 ? 22.466 52.556 -3.963 1.00 47.38 128 SER A O 1
ATOM 1017 N N . LYS A 1 128 ? 24.513 52.306 -3.059 1.00 45.43 129 LYS A N 1
ATOM 1018 C CA . LYS A 1 128 ? 25.226 52.572 -4.303 1.00 47.50 129 LYS A CA 1
ATOM 1019 C C . LYS A 1 128 ? 26.487 51.748 -4.373 1.00 43.22 129 LYS A C 1
ATOM 1020 O O . LYS A 1 128 ? 26.917 51.179 -3.368 1.00 40.58 129 LYS A O 1
ATOM 1026 N N . LEU A 1 129 ? 27.065 51.680 -5.563 1.00 41.68 130 LEU A N 1
ATOM 1027 C CA . LEU A 1 129 ? 28.238 50.855 -5.824 1.00 42.70 130 LEU A CA 1
ATOM 1028 C C . LEU A 1 129 ? 29.341 51.035 -4.755 1.00 40.85 130 LEU A C 1
ATOM 1029 O O . LEU A 1 129 ? 29.826 50.066 -4.197 1.00 38.44 130 LEU A O 1
ATOM 1034 N N . GLU A 1 130 ? 29.676 52.283 -4.454 1.00 41.09 131 GLU A N 1
ATOM 1035 C CA . GLU A 1 130 ? 30.779 52.615 -3.568 1.00 41.72 131 GLU A CA 1
ATOM 1036 C C . GLU A 1 130 ? 30.526 52.246 -2.101 1.00 41.33 131 GLU A C 1
ATOM 1037 O O . GLU A 1 130 ? 31.474 52.104 -1.348 1.00 42.04 131 GLU A O 1
ATOM 1043 N N . ASP A 1 131 ? 29.269 52.030 -1.717 1.00 39.77 132 ASP A N 1
ATOM 1044 C CA . ASP A 1 131 ? 28.926 51.540 -0.378 1.00 38.21 132 ASP A CA 1
ATOM 1045 C C . ASP A 1 131 ? 28.811 50.031 -0.279 1.00 33.50 132 ASP A C 1
ATOM 1046 O O . ASP A 1 131 ? 28.541 49.523 0.787 1.00 32.30 132 ASP A O 1
ATOM 1051 N N . SER A 1 132 ? 28.948 49.313 -1.389 1.00 30.89 133 SER A N 1
ATOM 1052 C CA . SER A 1 132 ? 28.843 47.874 -1.364 1.00 27.91 133 SER A CA 1
ATOM 1053 C C . SER A 1 132 ? 30.171 47.299 -0.971 1.00 25.11 133 SER A C 1
ATOM 1054 O O . SER A 1 132 ? 31.174 47.993 -1.012 1.00 26.31 133 SER A O 1
ATOM 1057 N N . SER A 1 133 ? 30.186 46.048 -0.546 1.00 23.44 134 SER A N 1
ATOM 1058 C CA . SER A 1 133 ? 31.406 45.467 -0.051 1.00 22.89 134 SER A CA 1
ATOM 1059 C C . SER A 1 133 ? 31.475 43.987 -0.312 1.00 21.83 134 SER A C 1
ATOM 1060 O O . SER A 1 133 ? 30.450 43.324 -0.550 1.00 21.55 134 SER A O 1
ATOM 1063 N N . VAL A 1 134 ? 32.696 43.464 -0.239 1.00 21.80 135 VAL A N 1
ATOM 1064 C CA . VAL A 1 134 ? 32.927 42.033 -0.071 1.00 21.76 135 VAL A CA 1
ATOM 1065 C C . VAL A 1 134 ? 33.160 41.826 1.436 1.00 21.97 135 VAL A C 1
ATOM 1066 O O . VAL A 1 134 ? 33.814 42.649 2.102 1.00 21.64 135 VAL A O 1
ATOM 1078 N N . LEU A 1 136 ? 34.303 38.959 4.283 1.00 22.37 137 LEU A N 1
ATOM 1079 C CA . LEU A 1 136 ? 35.000 37.696 4.451 1.00 23.22 137 LEU A CA 1
ATOM 1080 C C . LEU A 1 136 ? 35.199 37.444 5.935 1.00 22.72 137 LEU A C 1
ATOM 1081 O O . LEU A 1 136 ? 35.799 38.254 6.629 1.00 23.21 137 LEU A O 1
ATOM 1086 N N . TYR A 1 137 ? 34.731 36.292 6.413 1.00 22.30 138 TYR A N 1
ATOM 1087 C CA . TYR A 1 137 ? 34.916 35.941 7.795 1.00 22.91 138 TYR A CA 1
ATOM 1088 C C . TYR A 1 137 ? 35.860 34.757 7.878 1.00 22.77 138 TYR A C 1
ATOM 1089 O O . TYR A 1 137 ? 35.722 33.812 7.115 1.00 22.31 138 TYR A O 1
ATOM 1098 N N . ILE A 1 138 ? 36.776 34.806 8.840 1.00 21.70 139 ILE A N 1
ATOM 1099 C CA . ILE A 1 138 ? 37.593 33.671 9.190 1.00 23.36 139 ILE A CA 1
ATOM 1100 C C . ILE A 1 138 ? 36.978 33.037 10.441 1.00 24.26 139 ILE A C 1
ATOM 1101 O O . ILE A 1 138 ? 36.840 33.694 11.471 1.00 24.36 139 ILE A O 1
ATOM 1106 N N . HIS A 1 139 ? 36.647 31.756 10.366 1.00 26.34 140 HIS A N 1
ATOM 1107 C CA . HIS A 1 139 ? 36.137 31.018 11.518 1.00 29.42 140 HIS A CA 1
ATOM 1108 C C . HIS A 1 139 ? 37.234 30.174 12.149 1.00 31.38 140 HIS A C 1
ATOM 1109 O O . HIS A 1 139 ? 37.807 29.313 11.503 1.00 30.59 140 HIS A O 1
ATOM 1116 N N . ILE A 1 140 ? 37.501 30.452 13.421 1.00 31.75 141 ILE A N 1
ATOM 1117 C CA . ILE A 1 140 ? 38.609 29.875 14.150 1.00 34.96 141 ILE A CA 1
ATOM 1118 C C . ILE A 1 140 ? 38.098 28.679 14.934 1.00 36.34 141 ILE A C 1
ATOM 1119 O O . ILE A 1 140 ? 36.948 28.680 15.359 1.00 34.92 141 ILE A O 1
ATOM 1124 N N . LYS A 1 141 ? 38.945 27.660 15.115 1.00 37.84 142 LYS A N 1
ATOM 1125 C CA . LYS A 1 141 ? 38.559 26.472 15.878 1.00 40.38 142 LYS A CA 1
ATOM 1126 C C . LYS A 1 141 ? 38.386 26.882 17.330 1.00 41.45 142 LYS A C 1
ATOM 1127 O O . LYS A 1 141 ? 39.289 27.490 17.899 1.00 42.39 142 LYS A O 1
ATOM 1133 N N . PRO A 1 142 ? 37.220 26.583 17.928 1.00 43.95 143 PRO A N 1
ATOM 1134 C CA . PRO A 1 142 ? 36.957 27.006 19.316 1.00 46.06 143 PRO A CA 1
ATOM 1135 C C . PRO A 1 142 ? 37.892 26.456 20.372 1.00 50.24 143 PRO A C 1
ATOM 1136 O O . PRO A 1 142 ? 38.122 27.137 21.369 1.00 52.07 143 PRO A O 1
ATOM 1140 N N . GLU A 1 143 ? 38.411 25.240 20.170 1.00 53.42 144 GLU A N 1
ATOM 1141 C CA . GLU A 1 143 ? 39.189 24.540 21.200 1.00 59.22 144 GLU A CA 1
ATOM 1142 C C . GLU A 1 143 ? 40.702 24.642 21.028 1.00 58.78 144 GLU A C 1
ATOM 1143 O O . GLU A 1 143 ? 41.449 23.895 21.650 1.00 62.55 144 GLU A O 1
ATOM 1149 N N . GLU A 1 144 ? 41.154 25.576 20.203 1.00 56.31 145 GLU A N 1
ATOM 1150 C CA . GLU A 1 144 ? 42.579 25.835 20.072 1.00 55.62 145 GLU A CA 1
ATOM 1151 C C . GLU A 1 144 ? 42.916 27.132 20.806 1.00 53.48 145 GLU A C 1
ATOM 1152 O O . GLU A 1 144 ? 42.050 28.003 20.961 1.00 54.17 145 GLU A O 1
ATOM 1158 N N . ASP A 1 145 ? 44.162 27.248 21.261 1.00 51.81 146 ASP A N 1
ATOM 1159 C CA . ASP A 1 145 ? 44.702 28.511 21.747 1.00 51.77 146 ASP A CA 1
ATOM 1160 C C . ASP A 1 145 ? 45.072 29.311 20.503 1.00 49.51 146 ASP A C 1
ATOM 1161 O O . ASP A 1 145 ? 45.982 28.929 19.765 1.00 47.90 146 ASP A O 1
ATOM 1166 N N . THR A 1 146 ? 44.349 30.407 20.270 1.00 46.62 147 THR A N 1
ATOM 1167 C CA . THR A 1 146 ? 44.422 31.110 19.005 1.00 44.42 147 THR A CA 1
ATOM 1168 C C . THR A 1 146 ? 44.841 32.564 19.167 1.00 43.53 147 THR A C 1
ATOM 1169 O O . THR A 1 146 ? 44.543 33.405 18.315 1.00 40.13 147 THR A O 1
ATOM 1173 N N . GLU A 1 147 ? 45.596 32.832 20.232 1.00 45.28 148 GLU A N 1
ATOM 1174 C CA . GLU A 1 147 ? 46.202 34.143 20.458 1.00 46.31 148 GLU A CA 1
ATOM 1175 C C . GLU A 1 147 ? 47.000 34.693 19.276 1.00 44.30 148 GLU A C 1
ATOM 1176 O O . GLU A 1 147 ? 46.886 35.889 18.990 1.00 41.79 148 GLU A O 1
ATOM 1182 N N . GLU A 1 148 ? 47.782 33.854 18.586 1.00 43.13 149 GLU A N 1
ATOM 1183 C CA . GLU A 1 148 ? 48.581 34.356 17.453 1.00 43.92 149 GLU A CA 1
ATOM 1184 C C . GLU A 1 148 ? 47.726 34.863 16.275 1.00 39.15 149 GLU A C 1
ATOM 1185 O O . GLU A 1 148 ? 48.069 35.852 15.618 1.00 37.63 149 GLU A O 1
ATOM 1191 N N . LEU A 1 149 ? 46.592 34.209 16.023 1.00 37.58 150 LEU A N 1
ATOM 1192 C CA . LEU A 1 149 ? 45.657 34.673 14.993 1.00 33.38 150 LEU A CA 1
ATOM 1193 C C . LEU A 1 149 ? 45.074 36.015 15.396 1.00 32.38 150 LEU A C 1
ATOM 1194 O O . LEU A 1 149 ? 45.011 36.943 14.593 1.00 32.10 150 LEU A O 1
ATOM 1199 N N . ALA A 1 150 ? 44.619 36.100 16.646 1.00 33.85 151 ALA A N 1
ATOM 1200 C CA . ALA A 1 150 ? 43.969 37.292 17.173 1.00 32.70 151 ALA A CA 1
ATOM 1201 C C . ALA A 1 150 ? 44.936 38.455 17.228 1.00 33.70 151 ALA A C 1
ATOM 1202 O O . ALA A 1 150 ? 44.527 39.588 16.986 1.00 33.47 151 ALA A O 1
ATOM 1204 N N . ARG A 1 151 ? 46.214 38.192 17.527 1.00 36.57 152 ARG A N 1
ATOM 1205 C CA . ARG A 1 151 ? 47.248 39.253 17.488 1.00 38.83 152 ARG A CA 1
ATOM 1206 C C . ARG A 1 151 ? 47.426 39.867 16.117 1.00 36.43 152 ARG A C 1
ATOM 1207 O O . ARG A 1 151 ? 47.430 41.083 15.967 1.00 36.56 152 ARG A O 1
ATOM 1215 N N . THR A 1 152 ? 47.579 39.013 15.112 1.00 36.32 153 THR A N 1
ATOM 1216 C CA . THR A 1 152 ? 47.700 39.471 13.733 1.00 33.37 153 THR A CA 1
ATOM 1217 C C . THR A 1 152 ? 46.512 40.356 13.356 1.00 33.25 153 THR A C 1
ATOM 1218 O O . THR A 1 152 ? 46.700 41.460 12.844 1.00 32.57 153 THR A O 1
ATOM 1222 N N . ALA A 1 153 ? 45.288 39.891 13.641 1.00 32.16 154 ALA A N 1
ATOM 1223 C CA . ALA A 1 153 ? 44.069 40.686 13.352 1.00 31.36 154 ALA A CA 1
ATOM 1224 C C . ALA A 1 153 ? 44.077 42.023 14.088 1.00 32.56 154 ALA A C 1
ATOM 1225 O O . ALA A 1 153 ? 43.752 43.069 13.511 1.00 32.33 154 ALA A O 1
ATOM 1227 N N . LEU A 1 154 ? 44.454 41.982 15.364 1.00 34.63 155 LEU A N 1
ATOM 1228 C CA . LEU A 1 154 ? 44.511 43.180 16.200 1.00 37.76 155 LEU A CA 1
ATOM 1229 C C . LEU A 1 154 ? 45.510 44.203 15.650 1.00 38.58 155 LEU A C 1
ATOM 1230 O O . LEU A 1 154 ? 45.242 45.396 15.641 1.00 39.08 155 LEU A O 1
ATOM 1235 N N . VAL A 1 155 ? 46.663 43.727 15.209 1.00 39.42 156 VAL A N 1
ATOM 1236 C CA . VAL A 1 155 ? 47.652 44.584 14.547 1.00 41.77 156 VAL A CA 1
ATOM 1237 C C . VAL A 1 155 ? 47.105 45.198 13.263 1.00 40.11 156 VAL A C 1
ATOM 1238 O O . VAL A 1 155 ? 47.262 46.384 13.029 1.00 40.13 156 VAL A O 1
ATOM 1242 N N . LEU A 1 156 ? 46.458 44.388 12.432 1.00 38.72 157 LEU A N 1
ATOM 1243 C CA . LEU A 1 156 ? 45.878 44.897 11.184 1.00 37.53 157 LEU A CA 1
ATOM 1244 C C . LEU A 1 156 ? 44.738 45.862 11.466 1.00 37.53 157 LEU A C 1
ATOM 1245 O O . LEU A 1 156 ? 44.534 46.807 10.715 1.00 36.84 157 LEU A O 1
ATOM 1250 N N . ASP A 1 157 ? 43.991 45.629 12.547 1.00 37.33 158 ASP A N 1
ATOM 1251 C CA . ASP A 1 157 ? 42.926 46.549 12.939 1.00 36.38 158 ASP A CA 1
ATOM 1252 C C . ASP A 1 157 ? 43.540 47.846 13.435 1.00 39.88 158 ASP A C 1
ATOM 1253 O O . ASP A 1 157 ? 43.059 48.927 13.107 1.00 41.65 158 ASP A O 1
ATOM 1258 N N . GLY A 1 158 ? 44.583 47.727 14.254 1.00 40.19 159 GLY A N 1
ATOM 1259 C CA . GLY A 1 158 ? 45.288 48.878 14.801 1.00 42.90 159 GLY A CA 1
ATOM 1260 C C . GLY A 1 158 ? 44.496 49.735 15.778 1.00 43.20 159 GLY A C 1
ATOM 1261 O O . GLY A 1 158 ? 44.868 50.868 16.039 1.00 47.09 159 GLY A O 1
ATOM 1262 N N . GLY A 1 159 ? 43.402 49.212 16.315 1.00 40.30 160 GLY A N 1
ATOM 1263 C CA . GLY A 1 159 ? 42.645 49.916 17.344 1.00 40.84 160 GLY A CA 1
ATOM 1264 C C . GLY A 1 159 ? 43.421 49.883 18.641 1.00 40.97 160 GLY A C 1
ATOM 1265 O O . GLY A 1 159 ? 44.354 49.114 18.780 1.00 41.13 160 GLY A O 1
ATOM 1266 N N . ARG A 1 160 ? 43.058 50.738 19.576 1.00 43.21 161 ARG A N 1
ATOM 1267 C CA . ARG A 1 160 ? 43.691 50.758 20.899 1.00 46.75 161 ARG A CA 1
ATOM 1268 C C . ARG A 1 160 ? 42.627 50.465 21.932 1.00 42.87 161 ARG A C 1
ATOM 1269 O O . ARG A 1 160 ? 41.698 51.233 22.085 1.00 44.89 161 ARG A O 1
ATOM 1277 N N . TYR A 1 161 ? 42.772 49.367 22.640 1.00 40.74 162 TYR A N 1
ATOM 1278 C CA . TYR A 1 161 ? 41.754 48.924 23.585 1.00 41.14 162 TYR A CA 1
ATOM 1279 C C . TYR A 1 161 ? 42.325 48.892 24.988 1.00 41.13 162 TYR A C 1
ATOM 1280 O O . TYR A 1 161 ? 43.542 48.869 25.160 1.00 40.31 162 TYR A O 1
ATOM 1289 N N . SER A 1 162 ? 41.448 48.890 25.985 1.00 40.87 163 SER A N 1
ATOM 1290 C CA . SER A 1 162 ? 41.888 48.760 27.374 1.00 43.08 163 SER A CA 1
ATOM 1291 C C . SER A 1 162 ? 42.562 47.403 27.606 1.00 43.97 163 SER A C 1
ATOM 1292 O O . SER A 1 162 ? 42.428 46.481 26.789 1.00 42.71 163 SER A O 1
ATOM 1295 N N . ASP A 1 163 ? 43.302 47.299 28.711 1.00 46.63 164 ASP A N 1
ATOM 1296 C CA . ASP A 1 163 ? 43.874 46.030 29.174 1.00 46.51 164 ASP A CA 1
ATOM 1297 C C . ASP A 1 163 ? 42.818 44.919 29.195 1.00 44.13 164 ASP A C 1
ATOM 1298 O O . ASP A 1 163 ? 43.025 43.851 28.609 1.00 42.38 164 ASP A O 1
ATOM 1303 N N . GLU A 1 164 ? 41.695 45.185 29.867 1.00 41.67 165 GLU A N 1
ATOM 1304 C CA . GLU A 1 164 ? 40.586 44.228 29.970 1.00 40.88 165 GLU A CA 1
ATOM 1305 C C . GLU A 1 164 ? 40.032 43.774 28.591 1.00 38.59 165 GLU A C 1
ATOM 1306 O O . GLU A 1 164 ? 39.838 42.583 28.335 1.00 36.56 165 GLU A O 1
ATOM 1312 N N . LEU A 1 165 ? 39.769 44.731 27.711 1.00 36.89 166 LEU A N 1
ATOM 1313 C CA . LEU A 1 165 ? 39.226 44.394 26.399 1.00 36.20 166 LEU A CA 1
ATOM 1314 C C . LEU A 1 165 ? 40.294 43.709 25.517 1.00 34.62 166 LEU A C 1
ATOM 1315 O O . LEU A 1 165 ? 39.987 42.799 24.779 1.00 33.71 166 LEU A O 1
ATOM 1320 N N . THR A 1 166 ? 41.546 44.126 25.626 1.00 35.80 167 THR A N 1
ATOM 1321 C CA . THR A 1 166 ? 42.604 43.487 24.859 1.00 37.18 167 THR A CA 1
ATOM 1322 C C . THR A 1 166 ? 42.667 41.999 25.144 1.00 38.23 167 THR A C 1
ATOM 1323 O O . THR A 1 166 ? 42.767 41.190 24.220 1.00 37.19 167 THR A O 1
ATOM 1327 N N . ARG A 1 167 ? 42.574 41.636 26.421 1.00 40.55 168 ARG A N 1
ATOM 1328 C CA . ARG A 1 167 ? 42.570 40.224 26.822 1.00 42.97 168 ARG A CA 1
ATOM 1329 C C . ARG A 1 167 ? 41.348 39.477 26.295 1.00 37.90 168 ARG A C 1
ATOM 1330 O O . ARG A 1 167 ? 41.467 38.345 25.854 1.00 35.78 168 ARG A O 1
ATOM 1338 N N . VAL A 1 168 ? 40.178 40.103 26.351 1.00 35.86 169 VAL A N 1
ATOM 1339 C CA . VAL A 1 168 ? 38.989 39.504 25.750 1.00 34.45 169 VAL A CA 1
ATOM 1340 C C . VAL A 1 168 ? 39.238 39.218 24.270 1.00 33.31 169 VAL A C 1
ATOM 1341 O O . VAL A 1 168 ? 38.921 38.133 23.774 1.00 32.32 169 VAL A O 1
ATOM 1345 N N . LEU A 1 169 ? 39.787 40.194 23.561 1.00 33.27 170 LEU A N 1
ATOM 1346 C CA . LEU A 1 169 ? 40.046 40.033 22.119 1.00 33.17 170 LEU A CA 1
ATOM 1347 C C . LEU A 1 169 ? 41.135 38.987 21.858 1.00 34.10 170 LEU A C 1
ATOM 1348 O O . LEU A 1 169 ? 41.015 38.175 20.950 1.00 32.78 170 LEU A O 1
ATOM 1353 N N . LEU A 1 170 ? 42.202 39.009 22.650 1.00 37.91 171 LEU A N 1
ATOM 1354 C CA . LEU A 1 170 ? 43.314 38.075 22.429 1.00 40.68 171 LEU A CA 1
ATOM 1355 C C . LEU A 1 170 ? 42.918 36.625 22.747 1.00 42.56 171 LEU A C 1
ATOM 1356 O O . LEU A 1 170 ? 43.403 35.700 22.097 1.00 45.63 171 LEU A O 1
ATOM 1361 N N . ARG A 1 171 ? 42.034 36.430 23.731 1.00 42.39 172 ARG A N 1
ATOM 1362 C CA . ARG A 1 171 ? 41.700 35.093 24.223 1.00 43.81 172 ARG A CA 1
ATOM 1363 C C . ARG A 1 171 ? 40.405 34.496 23.651 1.00 40.74 172 ARG A C 1
ATOM 1364 O O . ARG A 1 171 ? 40.362 33.301 23.400 1.00 42.25 172 ARG A O 1
ATOM 1372 N N . ASP A 1 172 ? 39.360 35.300 23.435 1.00 37.10 173 ASP A N 1
ATOM 1373 C CA . ASP A 1 172 ? 38.039 34.762 23.047 1.00 34.33 173 ASP A CA 1
ATOM 1374 C C . ASP A 1 172 ? 37.603 35.013 21.591 1.00 32.47 173 ASP A C 1
ATOM 1375 O O . ASP A 1 172 ? 36.496 34.620 21.201 1.00 30.23 173 ASP A O 1
ATOM 1380 N N . THR A 1 173 ? 38.464 35.646 20.789 1.00 32.98 174 THR A N 1
ATOM 1381 C CA . THR A 1 173 ? 38.150 35.899 19.371 1.00 30.38 174 THR A CA 1
ATOM 1382 C C . THR A 1 173 ? 37.967 34.565 18.685 1.00 29.44 174 THR A C 1
ATOM 1383 O O . THR A 1 173 ? 38.863 33.731 18.658 1.00 29.18 174 THR A O 1
ATOM 1395 N N . VAL A 1 175 ? 35.872 34.631 15.612 1.00 27.95 176 VAL A N 1
ATOM 1396 C CA . VAL A 1 175 ? 35.646 35.017 14.230 1.00 27.04 176 VAL A CA 1
ATOM 1397 C C . VAL A 1 175 ? 36.419 36.314 13.970 1.00 25.81 176 VAL A C 1
ATOM 1398 O O . VAL A 1 175 ? 36.442 37.217 14.803 1.00 25.15 176 VAL A O 1
ATOM 1402 N N . ILE A 1 176 ? 37.002 36.419 12.785 1.00 25.75 177 ILE A N 1
ATOM 1403 C CA . ILE A 1 176 ? 37.603 37.659 12.313 1.00 25.56 177 ILE A CA 1
ATOM 1404 C C . ILE A 1 176 ? 36.962 38.049 10.983 1.00 25.40 177 ILE A C 1
ATOM 1405 O O . ILE A 1 176 ? 36.908 37.253 10.050 1.00 26.43 177 ILE A O 1
ATOM 1410 N N . GLY A 1 177 ? 36.441 39.275 10.924 1.00 25.08 178 GLY A N 1
ATOM 1411 C CA . GLY A 1 177 ? 35.783 39.822 9.742 1.00 24.35 178 GLY A CA 1
ATOM 1412 C C . GLY A 1 177 ? 36.683 40.795 8.997 1.00 24.21 178 GLY A C 1
ATOM 1413 O O . GLY A 1 177 ? 37.405 41.575 9.609 1.00 24.22 178 GLY A O 1
ATOM 1414 N N . PHE A 1 178 ? 36.655 40.710 7.671 1.00 22.83 179 PHE A N 1
ATOM 1415 C CA . PHE A 1 178 ? 37.337 41.671 6.816 1.00 23.66 179 PHE A CA 1
ATOM 1416 C C . PHE A 1 178 ? 36.292 42.191 5.862 1.00 23.51 179 PHE A C 1
ATOM 1417 O O . PHE A 1 178 ? 35.721 41.404 5.107 1.00 23.90 179 PHE A O 1
ATOM 1425 N N . GLU A 1 179 ? 35.998 43.487 5.929 1.00 23.66 180 GLU A N 1
ATOM 1426 C CA . GLU A 1 179 ? 35.029 44.087 5.036 1.00 24.02 180 GLU A CA 1
ATOM 1427 C C . GLU A 1 179 ? 35.747 44.996 4.071 1.00 24.59 180 GLU A C 1
ATOM 1428 O O . GLU A 1 179 ? 36.466 45.886 4.480 1.00 24.99 180 GLU A O 1
ATOM 1434 N N . LEU A 1 180 ? 35.546 44.752 2.783 1.00 24.69 181 LEU A N 1
ATOM 1435 C CA . LEU A 1 180 ? 36.236 45.486 1.735 1.00 26.07 181 LEU A CA 1
ATOM 1436 C C . LEU A 1 180 ? 35.262 46.250 0.884 1.00 25.09 181 LEU A C 1
ATOM 1437 O O . LEU A 1 180 ? 34.624 45.683 0.005 1.00 24.62 181 LEU A O 1
ATOM 1442 N N . PHE A 1 181 ? 35.156 47.547 1.141 1.00 26.34 182 PHE A N 1
ATOM 1443 C CA . PHE A 1 181 ? 34.236 48.389 0.423 1.00 27.87 182 PHE A CA 1
ATOM 1444 C C . PHE A 1 181 ? 34.792 48.762 -0.949 1.00 29.32 182 PHE A C 1
ATOM 1445 O O . PHE A 1 181 ? 36.016 48.867 -1.147 1.00 29.52 182 PHE A O 1
ATOM 1453 N N . PHE A 1 182 ? 33.879 49.024 -1.876 1.00 29.48 183 PHE A N 1
ATOM 1454 C CA . PHE A 1 182 ? 34.248 49.256 -3.269 1.00 31.19 183 PHE A CA 1
ATOM 1455 C C . PHE A 1 182 ? 34.769 50.669 -3.542 1.00 32.44 183 PHE A C 1
ATOM 1456 O O . PHE A 1 182 ? 35.211 50.946 -4.636 1.00 31.78 183 PHE A O 1
ATOM 1464 N N . ASP A 1 183 ? 34.764 51.536 -2.535 1.00 32.27 184 ASP A N 1
ATOM 1465 C CA . ASP A 1 183 ? 35.450 52.823 -2.623 1.00 32.83 184 ASP A CA 1
ATOM 1466 C C . ASP A 1 183 ? 36.865 52.803 -2.049 1.00 33.15 184 ASP A C 1
ATOM 1467 O O . ASP A 1 183 ? 37.497 53.854 -1.928 1.00 36.80 184 ASP A O 1
ATOM 1472 N N . GLY A 1 184 ? 37.368 51.636 -1.674 1.00 31.71 185 GLY A N 1
ATOM 1473 C CA . GLY A 1 184 ? 38.736 51.527 -1.173 1.00 32.41 185 GLY A CA 1
ATOM 1474 C C . GLY A 1 184 ? 38.842 51.482 0.355 1.00 32.62 185 GLY A C 1
ATOM 1475 O O . GLY A 1 184 ? 39.902 51.209 0.877 1.00 32.39 185 GLY A O 1
ATOM 1476 N N . ARG A 1 185 ? 37.747 51.697 1.080 1.00 32.62 186 ARG A N 1
ATOM 1477 C CA . ARG A 1 185 ? 37.766 51.505 2.538 1.00 32.84 186 ARG A CA 1
ATOM 1478 C C . ARG A 1 185 ? 37.746 50.032 2.901 1.00 30.41 186 ARG A C 1
ATOM 1479 O O . ARG A 1 185 ? 37.074 49.227 2.265 1.00 29.51 186 ARG A O 1
ATOM 1487 N N . SER A 1 186 ? 38.463 49.681 3.948 1.00 31.94 187 SER A N 1
ATOM 1488 C CA . SER A 1 186 ? 38.455 48.325 4.454 1.00 32.86 187 SER A CA 1
ATOM 1489 C C . SER A 1 186 ? 38.383 48.358 5.964 1.00 32.42 187 SER A C 1
ATOM 1490 O O . SER A 1 186 ? 38.773 49.338 6.576 1.00 33.23 187 SER A O 1
ATOM 1493 N N . ARG A 1 187 ? 37.870 47.287 6.562 1.00 30.29 188 ARG A N 1
ATOM 1494 C CA . ARG A 1 187 ? 37.740 47.186 7.993 1.00 30.91 188 ARG A CA 1
ATOM 1495 C C . ARG A 1 187 ? 38.033 45.764 8.440 1.00 29.64 188 ARG A C 1
ATOM 1496 O O . ARG A 1 187 ? 37.803 44.805 7.712 1.00 27.58 188 ARG A O 1
ATOM 1504 N N . VAL A 1 188 ? 38.540 45.665 9.659 1.00 27.53 189 VAL A N 1
ATOM 1505 C CA . VAL A 1 188 ? 38.802 44.415 10.316 1.00 28.27 189 VAL A CA 1
ATOM 1506 C C . VAL A 1 188 ? 37.931 44.408 11.595 1.00 29.15 189 VAL A C 1
ATOM 1507 O O . VAL A 1 188 ? 37.997 45.329 12.395 1.00 27.50 189 VAL A O 1
ATOM 1511 N N . ASP A 1 189 ? 37.131 43.353 11.747 1.00 28.26 190 ASP A N 1
ATOM 1512 C CA . ASP A 1 189 ? 36.291 43.135 12.903 1.00 25.93 190 ASP A CA 1
ATOM 1513 C C . ASP A 1 189 ? 36.873 41.976 13.725 1.00 25.87 190 ASP A C 1
ATOM 1514 O O . ASP A 1 189 ? 37.084 40.900 13.197 1.00 24.39 190 ASP A O 1
ATOM 1519 N N . LEU A 1 190 ? 37.124 42.202 15.015 1.00 25.83 191 LEU A N 1
ATOM 1520 C CA . LEU A 1 190 ? 37.493 41.130 15.948 1.00 26.94 191 LEU A CA 1
ATOM 1521 C C . LEU A 1 190 ? 36.290 40.669 16.737 1.00 25.52 191 LEU A C 1
ATOM 1522 O O . LEU A 1 190 ? 35.585 41.483 17.336 1.00 24.31 191 LEU A O 1
ATOM 1527 N N . GLY A 1 191 ? 36.053 39.359 16.710 1.00 24.68 192 GLY A N 1
ATOM 1528 C CA . GLY A 1 191 ? 34.767 38.796 17.110 1.00 24.45 192 GLY A CA 1
ATOM 1529 C C . GLY A 1 191 ? 34.888 37.796 18.234 1.00 24.26 192 GLY A C 1
ATOM 1530 O O . GLY A 1 191 ? 34.805 36.600 18.000 1.00 24.38 192 GLY A O 1
ATOM 1531 N N . PRO A 1 192 ? 35.126 38.280 19.455 1.00 23.75 193 PRO A N 1
ATOM 1532 C CA . PRO A 1 192 ? 35.016 37.387 20.583 1.00 26.31 193 PRO A CA 1
ATOM 1533 C C . PRO A 1 192 ? 33.588 36.854 20.742 1.00 26.39 193 PRO A C 1
ATOM 1534 O O . PRO A 1 192 ? 32.616 37.579 20.498 1.00 25.41 193 PRO A O 1
ATOM 1538 N N . CYS A 1 193 ? 33.484 35.588 21.122 1.00 28.81 194 CYS A N 1
ATOM 1539 C CA . CYS A 1 193 ? 32.203 34.922 21.319 1.00 30.71 194 CYS A CA 1
ATOM 1540 C C . CYS A 1 193 ? 32.155 34.185 22.653 1.00 33.19 194 CYS A C 1
ATOM 1541 O O . CYS A 1 193 ? 33.196 33.800 23.185 1.00 33.56 194 CYS A O 1
ATOM 1544 N N . ALA A 1 194 ? 30.936 33.991 23.168 1.00 34.88 195 ALA A N 1
ATOM 1545 C CA . ALA A 1 194 ? 30.699 33.175 24.379 1.00 35.82 195 ALA A CA 1
ATOM 1546 C C . ALA A 1 194 ? 29.486 32.271 24.185 1.00 36.73 195 ALA A C 1
ATOM 1547 O O . ALA A 1 194 ? 28.511 32.695 23.595 1.00 36.39 195 ALA A O 1
ATOM 1549 N N . PRO A 1 195 ? 29.525 31.037 24.721 1.00 41.55 196 PRO A N 1
ATOM 1550 C CA . PRO A 1 195 ? 28.416 30.073 24.534 1.00 42.70 196 PRO A CA 1
ATOM 1551 C C . PRO A 1 195 ? 27.104 30.481 25.218 1.00 41.85 196 PRO A C 1
ATOM 1552 O O . PRO A 1 195 ? 27.154 31.104 26.285 1.00 43.12 196 PRO A O 1
ATOM 1556 N N . LYS A 1 204 ? 36.851 29.141 25.267 1.00 45.80 205 LYS A N 1
ATOM 1557 C CA . LYS A 1 204 ? 36.524 30.524 24.958 1.00 44.35 205 LYS A CA 1
ATOM 1558 C C . LYS A 1 204 ? 35.163 30.980 25.503 1.00 43.87 205 LYS A C 1
ATOM 1559 O O . LYS A 1 204 ? 34.188 30.228 25.490 1.00 44.58 205 LYS A O 1
ATOM 1565 N N . GLY A 1 205 ? 35.120 32.218 25.990 1.00 42.11 206 GLY A N 1
ATOM 1566 C CA . GLY A 1 205 ? 33.859 32.866 26.337 1.00 41.09 206 GLY A CA 1
ATOM 1567 C C . GLY A 1 205 ? 33.848 33.537 27.690 1.00 39.78 206 GLY A C 1
ATOM 1568 O O . GLY A 1 205 ? 33.146 34.530 27.892 1.00 38.76 206 GLY A O 1
ATOM 1569 N N . LYS A 1 206 ? 34.611 33.004 28.625 1.00 41.01 207 LYS A N 1
ATOM 1570 C CA . LYS A 1 206 ? 34.557 33.479 30.000 1.00 41.00 207 LYS A CA 1
ATOM 1571 C C . LYS A 1 206 ? 35.079 34.896 30.150 1.00 38.60 207 LYS A C 1
ATOM 1572 O O . LYS A 1 206 ? 34.565 35.642 30.979 1.00 38.06 207 LYS A O 1
ATOM 1578 N N . HIS A 1 207 ? 36.073 35.298 29.347 1.00 36.98 208 HIS A N 1
ATOM 1579 C CA . HIS A 1 207 ? 36.536 36.693 29.380 1.00 35.98 208 HIS A CA 1
ATOM 1580 C C . HIS A 1 207 ? 35.470 37.643 28.846 1.00 34.10 208 HIS A C 1
ATOM 1581 O O . HIS A 1 207 ? 35.257 38.716 29.416 1.00 34.39 208 HIS A O 1
ATOM 1588 N N . LEU A 1 208 ? 34.792 37.246 27.772 1.00 32.83 209 LEU A N 1
ATOM 1589 C CA . LEU A 1 208 ? 33.712 38.046 27.211 1.00 31.82 209 LEU A CA 1
ATOM 1590 C C . LEU A 1 208 ? 32.509 38.116 28.170 1.00 33.03 209 LEU A C 1
ATOM 1591 O O . LEU A 1 208 ? 31.907 39.173 28.316 1.00 32.82 209 LEU A O 1
ATOM 1596 N N . GLU A 1 209 ? 32.150 36.999 28.778 1.00 34.60 210 GLU A N 1
ATOM 1597 C CA . GLU A 1 209 ? 31.075 36.957 29.775 1.00 38.97 210 GLU A CA 1
ATOM 1598 C C . GLU A 1 209 ? 31.357 37.939 30.902 1.00 40.63 210 GLU A C 1
ATOM 1599 O O . GLU A 1 209 ? 30.485 38.744 31.263 1.00 38.75 210 GLU A O 1
ATOM 1605 N N . GLN A 1 210 ? 32.579 37.868 31.438 1.00 38.93 211 GLN A N 1
ATOM 1606 C CA . GLN A 1 210 ? 32.982 38.746 32.544 1.00 41.93 211 GLN A CA 1
ATOM 1607 C C . GLN A 1 210 ? 32.954 40.202 32.131 1.00 38.00 211 GLN A C 1
ATOM 1608 O O . GLN A 1 210 ? 32.497 41.044 32.894 1.00 37.53 211 GLN A O 1
ATOM 1614 N N . TYR A 1 211 ? 33.477 40.483 30.939 1.00 35.18 212 TYR A N 1
ATOM 1615 C CA . TYR A 1 211 ? 33.530 41.841 30.421 1.00 34.52 212 TYR A CA 1
ATOM 1616 C C . TYR A 1 211 ? 32.114 42.384 30.272 1.00 33.13 212 TYR A C 1
ATOM 1617 O O . TYR A 1 211 ? 31.825 43.515 30.649 1.00 34.63 212 TYR A O 1
ATOM 1626 N N . THR A 1 212 ? 31.242 41.542 29.739 1.00 31.64 213 THR A N 1
ATOM 1627 C CA . THR A 1 212 ? 29.837 41.835 29.607 1.00 32.63 213 THR A CA 1
ATOM 1628 C C . THR A 1 212 ? 29.175 42.139 30.959 1.00 34.29 213 THR A C 1
ATOM 1629 O O . THR A 1 212 ? 28.503 43.160 31.121 1.00 33.68 213 THR 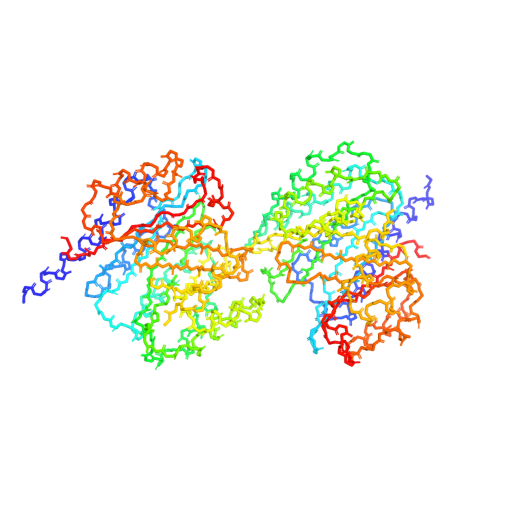A O 1
ATOM 1633 N N . GLN A 1 213 ? 29.382 41.266 31.917 1.00 36.22 214 GLN A N 1
ATOM 1634 C CA . GLN A 1 213 ? 28.784 41.456 33.249 1.00 41.61 214 GLN A CA 1
ATOM 1635 C C . GLN A 1 213 ? 29.243 42.752 33.891 1.00 42.21 214 GLN A C 1
ATOM 1636 O O . GLN A 1 213 ? 28.429 43.480 34.417 1.00 44.09 214 GLN A O 1
ATOM 1642 N N . LYS A 1 214 ? 30.537 43.052 33.808 1.00 44.02 215 LYS A N 1
ATOM 1643 C CA . LYS A 1 214 ? 31.088 44.279 34.401 1.00 47.05 215 LYS A CA 1
ATOM 1644 C C . LYS A 1 214 ? 30.787 45.561 33.640 1.00 44.38 215 LYS A C 1
ATOM 1645 O O . LYS A 1 214 ? 30.642 46.617 34.246 1.00 42.22 215 LYS A O 1
ATOM 1651 N N . ASN A 1 215 ? 30.715 45.490 32.311 1.00 42.34 216 ASN A N 1
ATOM 1652 C CA . ASN A 1 215 ? 30.736 46.710 31.524 1.00 41.22 216 ASN A CA 1
ATOM 1653 C C . ASN A 1 215 ? 29.482 47.030 30.729 1.00 40.99 216 ASN A C 1
ATOM 1654 O O . ASN A 1 215 ? 29.279 48.176 30.376 1.00 41.73 216 ASN A O 1
ATOM 1659 N N . LEU A 1 216 ? 28.683 46.030 30.382 1.00 38.14 217 LEU A N 1
ATOM 1660 C CA . LEU A 1 216 ? 27.606 46.262 29.439 1.00 36.08 217 LEU A CA 1
ATOM 1661 C C . LEU A 1 216 ? 26.286 46.443 30.176 1.00 36.43 217 LEU A C 1
ATOM 1662 O O . LEU A 1 216 ? 26.180 46.130 31.350 1.00 36.54 217 LEU A O 1
ATOM 1667 N N . SER A 1 217 ? 25.284 46.950 29.471 1.00 34.17 218 SER A N 1
ATOM 1668 C CA . SER A 1 217 ? 24.053 47.360 30.110 1.00 34.35 218 SER A CA 1
ATOM 1669 C C . SER A 1 217 ? 23.299 46.168 30.711 1.00 36.19 218 SER A C 1
ATOM 1670 O O . SER A 1 217 ? 23.544 45.003 30.367 1.00 32.81 218 SER A O 1
ATOM 1673 N N . ARG A 1 218 ? 22.367 46.475 31.602 1.00 40.36 219 ARG A N 1
ATOM 1674 C CA . ARG A 1 218 ? 21.498 45.459 32.183 1.00 43.57 219 ARG A CA 1
ATOM 1675 C C . ARG A 1 218 ? 20.690 44.757 31.099 1.00 41.25 219 ARG A C 1
ATOM 1676 O O . ARG A 1 218 ? 20.479 43.550 31.148 1.00 39.38 219 ARG A O 1
ATOM 1684 N N . LYS A 1 219 ? 20.267 45.510 30.094 1.00 40.26 220 LYS A N 1
ATOM 1685 C CA . LYS A 1 219 ? 19.487 44.932 29.008 1.00 40.60 220 LYS A CA 1
ATOM 1686 C C . LYS A 1 219 ? 20.312 43.884 28.232 1.00 36.65 220 LYS A C 1
ATOM 1687 O O . LYS A 1 219 ? 19.802 42.804 27.919 1.00 34.82 220 LYS A O 1
ATOM 1693 N N . VAL A 1 220 ? 21.573 44.197 27.946 1.00 33.59 221 VAL A N 1
ATOM 1694 C CA . VAL A 1 220 ? 22.497 43.206 27.365 1.00 32.62 221 VAL A CA 1
ATOM 1695 C C . VAL A 1 220 ? 22.685 41.997 28.271 1.00 33.57 221 VAL A C 1
ATOM 1696 O O . VAL A 1 220 ? 22.522 40.851 27.832 1.00 33.20 221 VAL A O 1
ATOM 1700 N N . ASN A 1 221 ? 22.985 42.252 29.539 1.00 34.92 222 ASN A N 1
ATOM 1701 C CA . ASN A 1 221 ? 23.147 41.172 30.514 1.00 37.16 222 ASN A CA 1
ATOM 1702 C C . ASN A 1 221 ? 21.928 40.288 30.691 1.00 37.71 222 ASN A C 1
ATOM 1703 O O . ASN A 1 221 ? 22.077 39.097 30.938 1.00 38.10 222 ASN A O 1
ATOM 1708 N N . SER A 1 222 ? 20.734 40.840 30.501 1.00 38.31 223 SER A N 1
ATOM 1709 C CA . SER A 1 222 ? 19.518 40.061 30.704 1.00 41.23 223 SER A CA 1
ATOM 1710 C C . SER A 1 222 ? 19.173 39.129 29.556 1.00 40.99 223 SER A C 1
ATOM 1711 O O . SER A 1 222 ? 18.402 38.204 29.760 1.00 41.26 223 SER A O 1
ATOM 1714 N N . ILE A 1 223 ? 19.739 39.361 28.364 1.00 40.38 224 ILE A N 1
ATOM 1715 C CA . ILE A 1 223 ? 19.426 38.541 27.181 1.00 40.22 224 ILE A CA 1
ATOM 1716 C C . ILE A 1 223 ? 20.590 37.728 26.611 1.00 38.64 224 ILE A C 1
ATOM 1717 O O . ILE A 1 223 ? 20.359 36.787 25.881 1.00 36.34 224 ILE A O 1
ATOM 1722 N N . PHE A 1 224 ? 21.834 38.073 26.938 1.00 38.44 225 PHE A N 1
ATOM 1723 C CA . PHE A 1 224 ? 22.953 37.539 26.163 1.00 38.79 225 PHE A CA 1
ATOM 1724 C C . PHE A 1 224 ? 23.190 36.043 26.310 1.00 40.28 225 PHE A C 1
ATOM 1725 O O . PHE A 1 224 ? 23.778 35.440 25.435 1.00 39.19 225 PHE A O 1
ATOM 1733 N N . ARG A 1 225 ? 22.705 35.455 27.393 1.00 43.26 226 ARG A N 1
ATOM 1734 C CA . ARG A 1 225 ? 22.828 34.015 27.650 1.00 47.32 226 ARG A CA 1
ATOM 1735 C C . ARG A 1 225 ? 21.610 33.208 27.221 1.00 46.41 226 ARG A C 1
ATOM 1736 O O . ARG A 1 225 ? 21.616 31.994 27.352 1.00 47.20 226 ARG A O 1
ATOM 1744 N N . GLU A 1 226 ? 20.580 33.881 26.719 1.00 46.45 227 GLU A N 1
ATOM 1745 C CA . GLU A 1 226 ? 19.329 33.235 26.291 1.00 48.63 227 GLU A CA 1
ATOM 1746 C C . GLU A 1 226 ? 19.390 32.473 24.961 1.00 46.97 227 GLU A C 1
ATOM 1747 O O . GLU A 1 226 ? 18.580 31.577 24.726 1.00 46.80 227 GLU A O 1
ATOM 1753 N N . GLY A 1 227 ? 20.317 32.851 24.086 1.00 44.67 228 GLY A N 1
ATOM 1754 C CA . GLY A 1 227 ? 20.527 32.126 22.836 1.00 43.60 228 GLY A CA 1
ATOM 1755 C C . GLY A 1 227 ? 21.639 31.123 23.039 1.00 43.86 228 GLY A C 1
ATOM 1756 O O . GLY A 1 227 ? 22.142 30.967 24.143 1.00 45.15 228 GLY A O 1
ATOM 1757 N N . TYR A 1 228 ? 22.056 30.457 21.977 1.00 42.14 229 TYR A N 1
ATOM 1758 C CA . TYR A 1 228 ? 23.131 29.476 22.107 1.00 41.77 229 TYR A CA 1
ATOM 1759 C C . TYR A 1 228 ? 24.523 30.114 21.984 1.00 38.00 229 TYR A C 1
ATOM 1760 O O . TYR A 1 228 ? 25.522 29.508 22.362 1.00 39.04 229 TYR A O 1
ATOM 1769 N N . LEU A 1 229 ? 24.591 31.331 21.467 1.00 35.26 230 LEU A N 1
ATOM 1770 C CA . LEU A 1 229 ? 25.882 31.996 21.299 1.00 32.87 230 LEU A CA 1
ATOM 1771 C C . LEU A 1 229 ? 25.691 33.471 21.425 1.00 29.62 230 LEU A C 1
ATOM 1772 O O . LEU A 1 229 ? 24.683 34.013 21.003 1.00 29.72 230 LEU A O 1
ATOM 1777 N N . PHE A 1 230 ? 26.690 34.135 21.977 1.00 29.06 231 PHE A N 1
ATOM 1778 C CA . PHE A 1 230 ? 26.718 35.588 22.068 1.00 28.54 231 PHE A CA 1
ATOM 1779 C C . PHE A 1 230 ? 28.056 36.027 21.518 1.00 27.50 231 PHE A C 1
ATOM 1780 O O . PHE A 1 230 ? 29.092 35.402 21.816 1.00 28.05 231 PHE A O 1
ATOM 1788 N N . GLY A 1 231 ? 28.050 37.081 20.722 1.00 27.31 232 GLY A N 1
ATOM 1789 C CA . GLY A 1 231 ? 29.293 37.617 20.154 1.00 26.56 232 GLY A CA 1
ATOM 1790 C C . GLY A 1 231 ? 29.274 39.124 20.094 1.00 26.13 232 GLY A C 1
ATOM 1791 O O . GLY A 1 231 ? 28.228 39.750 20.134 1.00 26.65 232 GLY A O 1
ATOM 1792 N N . ALA A 1 232 ? 30.444 39.709 20.006 1.00 25.78 233 ALA A N 1
ATOM 1793 C CA . ALA A 1 232 ? 30.566 41.128 19.859 1.00 26.49 233 ALA A CA 1
ATOM 1794 C C . ALA A 1 232 ? 31.673 41.380 18.850 1.00 28.61 233 ALA A C 1
ATOM 1795 O O . ALA A 1 232 ? 32.739 40.766 18.953 1.00 31.62 233 ALA A O 1
ATOM 1797 N N . PHE A 1 233 ? 31.446 42.274 17.899 1.00 27.50 234 PHE A N 1
ATOM 1798 C CA . PHE A 1 233 ? 32.515 42.682 17.008 1.00 28.58 234 PHE A CA 1
ATOM 1799 C C . PHE A 1 233 ? 33.085 44.030 17.390 1.00 26.15 234 PHE A C 1
ATOM 1800 O O . PHE A 1 233 ? 32.379 45.026 17.415 1.00 25.08 234 PHE A O 1
ATOM 1808 N N . PHE A 1 234 ? 34.372 44.045 17.708 1.00 23.78 235 PHE A N 1
ATOM 1809 C CA . PHE A 1 234 ? 35.116 45.277 17.927 1.00 24.28 235 PHE A CA 1
ATOM 1810 C C . PHE A 1 234 ? 35.973 45.646 16.702 1.00 26.01 235 PHE A C 1
ATOM 1811 O O . PHE A 1 234 ? 36.481 44.775 15.989 1.00 25.30 235 PHE A O 1
ATOM 1819 N N . SER A 1 235 ? 36.140 46.942 16.477 1.00 28.51 236 SER A N 1
ATOM 1820 C CA . SER A 1 235 ? 37.001 47.434 15.409 1.00 30.57 236 SER A CA 1
ATOM 1821 C C . SER A 1 235 ? 37.448 48.831 15.747 1.00 32.51 236 SER A C 1
ATOM 1822 O O . SER A 1 235 ? 36.703 49.584 16.357 1.00 31.62 236 SER A O 1
ATOM 1825 N N . LYS A 1 236 ? 38.629 49.199 15.260 1.00 33.85 237 LYS A N 1
ATOM 1826 C CA . LYS A 1 236 ? 39.078 50.596 15.280 1.00 36.46 237 LYS A CA 1
ATOM 1827 C C . LYS A 1 236 ? 38.033 51.512 14.634 1.00 35.98 237 LYS A C 1
ATOM 1828 O O . LYS A 1 236 ? 37.972 52.687 14.915 1.00 35.80 237 LYS A O 1
ATOM 1834 N N . THR A 1 237 ? 37.266 50.964 13.699 1.00 34.16 238 THR A N 1
ATOM 1835 C CA . THR A 1 237 ? 36.313 51.716 12.924 1.00 38.27 238 THR A CA 1
ATOM 1836 C C . THR A 1 237 ? 34.990 51.885 13.656 1.00 37.67 238 THR A C 1
ATOM 1837 O O . THR A 1 237 ? 34.150 52.674 13.234 1.00 40.35 238 THR A O 1
ATOM 1841 N N . ARG A 1 238 ? 34.813 51.180 14.767 1.00 33.77 239 ARG A N 1
ATOM 1842 C CA . ARG A 1 238 ? 33.549 51.192 15.491 1.00 33.93 239 ARG A CA 1
ATOM 1843 C C . ARG A 1 238 ? 33.696 51.920 16.820 1.00 36.86 239 ARG A C 1
ATOM 1844 O O . ARG A 1 238 ? 34.566 51.595 17.648 1.00 37.69 239 ARG A O 1
ATOM 1852 N N . VAL A 1 239 ? 32.834 52.897 17.028 1.00 37.50 240 VAL A N 1
ATOM 1853 C CA . VAL A 1 239 ? 32.770 53.608 18.285 1.00 40.54 240 VAL A CA 1
ATOM 1854 C C . VAL A 1 239 ? 32.355 52.662 19.430 1.00 39.02 240 VAL A C 1
ATOM 1855 O O . VAL A 1 239 ? 32.833 52.788 20.557 1.00 40.40 240 VAL A O 1
ATOM 1859 N N . GLU A 1 240 ? 31.493 51.707 19.130 1.00 36.62 241 GLU A N 1
ATOM 1860 C CA . GLU A 1 240 ? 31.085 50.711 20.119 1.00 34.92 241 GLU A CA 1
ATOM 1861 C C . GLU A 1 240 ? 30.898 49.407 19.372 1.00 31.38 241 GLU A C 1
ATOM 1862 O O . GLU A 1 240 ? 30.635 49.419 18.180 1.00 28.96 241 GLU A O 1
ATOM 1868 N N . PRO A 1 241 ? 31.096 48.279 20.063 1.00 30.63 242 PRO A N 1
ATOM 1869 C CA . PRO A 1 241 ? 30.933 47.023 19.378 1.00 28.60 242 PRO A CA 1
ATOM 1870 C C . PRO A 1 241 ? 29.520 46.799 18.851 1.00 27.60 242 PRO A C 1
ATOM 1871 O O . PRO A 1 241 ? 28.559 47.297 19.422 1.00 27.92 242 PRO A O 1
ATOM 1875 N N . ILE A 1 242 ? 29.404 45.972 17.829 1.00 27.21 243 ILE A N 1
ATOM 1876 C CA . ILE A 1 242 ? 28.129 45.425 17.423 1.00 27.80 243 ILE A CA 1
ATOM 1877 C C . ILE A 1 242 ? 27.969 44.054 18.071 1.00 26.37 243 ILE A C 1
ATOM 1878 O O . ILE A 1 242 ? 28.881 43.239 18.043 1.00 24.04 243 ILE A O 1
ATOM 1883 N N . LEU A 1 243 ? 26.842 43.860 18.758 1.00 24.62 244 LEU A N 1
ATOM 1884 C CA . LEU A 1 243 ? 26.595 42.661 19.540 1.00 25.34 244 LEU A CA 1
ATOM 1885 C C . LEU A 1 243 ? 25.762 41.746 18.714 1.00 24.36 244 LEU A C 1
ATOM 1886 O O . LEU A 1 243 ? 24.884 42.207 18.018 1.00 25.50 244 LEU A O 1
ATOM 1891 N N . PHE A 1 244 ? 26.038 40.452 18.775 1.00 24.55 245 PHE A N 1
ATOM 1892 C CA . PHE A 1 244 ? 25.306 39.475 18.003 1.00 27.10 245 PHE A CA 1
ATOM 1893 C C . PHE A 1 244 ? 24.680 38.520 19.010 1.00 26.73 245 PHE A C 1
ATOM 1894 O O . PHE A 1 244 ? 25.373 38.015 19.878 1.00 26.06 245 PHE A O 1
ATOM 1902 N N . PHE A 1 245 ? 23.398 38.226 18.825 1.00 26.51 246 PHE A N 1
ATOM 1903 C CA . PHE A 1 245 ? 22.679 37.271 19.654 1.00 28.04 246 PHE A CA 1
ATOM 1904 C C . PHE A 1 245 ? 22.149 36.153 18.756 1.00 28.84 246 PHE A C 1
ATOM 1905 O O . PHE A 1 245 ? 21.218 36.397 18.005 1.00 28.93 246 PHE A O 1
ATOM 1913 N N . TYR A 1 246 ? 22.739 34.953 18.849 1.00 29.71 247 TYR A N 1
ATOM 1914 C CA . TYR A 1 246 ? 22.376 33.802 18.011 1.00 31.44 247 TYR A CA 1
ATOM 1915 C C . TYR A 1 246 ? 21.329 32.909 18.685 1.00 32.97 247 TYR A C 1
ATOM 1916 O O . TYR A 1 246 ? 21.480 32.534 19.837 1.00 31.95 247 TYR A O 1
ATOM 1925 N N . HIS A 1 247 ? 20.270 32.581 17.951 1.00 34.16 248 HIS A N 1
ATOM 1926 C CA . HIS A 1 247 ? 19.196 31.719 18.437 1.00 36.93 248 HIS A CA 1
ATOM 1927 C C . HIS A 1 247 ? 18.869 30.622 17.439 1.00 38.90 248 HIS A C 1
ATOM 1928 O O . HIS A 1 247 ? 18.819 30.865 16.228 1.00 37.82 248 HIS A O 1
ATOM 1935 N N . SER A 1 248 ? 18.624 29.422 17.956 1.00 40.18 249 SER A N 1
ATOM 1936 C CA . SER A 1 248 ? 18.283 28.293 17.117 1.00 43.36 249 SER A CA 1
ATOM 1937 C C . SER A 1 248 ? 16.768 28.089 17.047 1.00 46.64 249 SER A C 1
ATOM 1938 O O . SER A 1 248 ? 16.302 27.338 16.221 1.00 49.04 249 SER A O 1
ATOM 1941 N N . ILE A 1 249 ? 16.015 28.777 17.899 1.00 49.53 250 ILE A N 1
ATOM 1942 C CA . ILE A 1 249 ? 14.560 28.733 17.863 1.00 53.01 250 ILE A CA 1
ATOM 1943 C C . ILE A 1 249 ? 14.031 30.127 17.547 1.00 52.70 250 ILE A C 1
ATOM 1944 O O . ILE A 1 249 ? 14.049 31.031 18.386 1.00 52.91 250 ILE A O 1
ATOM 1949 N N . ILE A 1 250 ? 13.533 30.280 16.328 1.00 53.21 251 ILE A N 1
ATOM 1950 C CA . ILE A 1 250 ? 13.090 31.572 15.818 1.00 52.62 251 ILE A CA 1
ATOM 1951 C C . ILE A 1 250 ? 12.011 32.217 16.689 1.00 51.28 251 ILE A C 1
ATOM 1952 O O . ILE A 1 250 ? 12.040 33.426 16.921 1.00 49.79 251 ILE A O 1
ATOM 1957 N N . LYS A 1 251 ? 11.087 31.406 17.182 1.00 55.14 252 LYS A N 1
ATOM 1958 C CA . LYS A 1 251 ? 9.941 31.900 17.946 1.00 58.24 252 LYS A CA 1
ATOM 1959 C C . LYS A 1 251 ? 10.330 32.513 19.290 1.00 58.18 252 LYS A C 1
ATOM 1960 O O . LYS A 1 251 ? 9.545 33.215 19.904 1.00 57.68 252 LYS A O 1
ATOM 1966 N N . ASP A 1 252 ? 11.559 32.273 19.726 1.00 59.96 253 ASP A N 1
ATOM 1967 C CA . ASP A 1 252 ? 12.073 32.902 20.932 1.00 60.64 253 ASP A CA 1
ATOM 1968 C C . ASP A 1 252 ? 12.455 34.373 20.744 1.00 58.56 253 ASP A C 1
ATOM 1969 O O . ASP A 1 252 ? 12.622 35.071 21.740 1.00 61.85 253 ASP A O 1
ATOM 1974 N N . LEU A 1 253 ? 12.611 34.857 19.507 1.00 52.24 254 LEU A N 1
ATOM 1975 C CA . LEU A 1 253 ? 13.070 36.246 19.317 1.00 49.42 254 LEU A CA 1
ATOM 1976 C C . LEU A 1 253 ? 12.159 37.299 19.959 1.00 47.49 254 LEU A C 1
ATOM 1977 O O . LEU A 1 253 ? 12.657 38.194 20.634 1.00 45.73 254 LEU A O 1
ATOM 1982 N N . PRO A 1 254 ? 10.831 37.213 19.739 1.00 50.99 255 PRO A N 1
ATOM 1983 C CA . PRO A 1 254 ? 9.912 38.188 20.376 1.00 51.50 255 PRO A CA 1
ATOM 1984 C C . PRO A 1 254 ? 9.953 38.226 21.907 1.00 53.00 255 PRO A C 1
ATOM 1985 O O . PRO A 1 254 ? 9.480 39.193 22.508 1.00 53.67 255 PRO A O 1
ATOM 1989 N N . LYS A 1 255 ? 10.485 37.180 22.535 1.00 53.69 256 LYS A N 1
ATOM 1990 C CA . LYS A 1 255 ? 10.695 37.191 23.985 1.00 53.74 256 LYS A CA 1
ATOM 1991 C C . LYS A 1 255 ? 11.769 38.191 24.380 1.00 50.09 256 LYS A C 1
ATOM 1992 O O . LYS A 1 255 ? 11.724 38.714 25.474 1.00 49.31 256 LYS A O 1
ATOM 1998 N N . TYR A 1 256 ? 12.726 38.472 23.493 1.00 45.60 257 TYR A N 1
ATOM 1999 C CA . TYR A 1 256 ? 13.886 39.270 23.880 1.00 44.92 257 TYR A CA 1
ATOM 2000 C C . TYR A 1 256 ? 14.068 40.580 23.131 1.00 43.56 257 TYR A C 1
ATOM 2001 O O . TYR A 1 256 ? 14.797 41.458 23.601 1.00 43.64 257 TYR A O 1
ATOM 2010 N N . PHE A 1 257 ? 13.425 40.708 21.973 1.00 41.81 258 PHE A N 1
ATOM 2011 C CA . PHE A 1 257 ? 13.551 41.889 21.150 1.00 39.09 258 PHE A CA 1
ATOM 2012 C C . PHE A 1 257 ? 12.175 42.380 20.719 1.00 40.61 258 PHE A C 1
ATOM 2013 O O . PHE A 1 257 ? 11.280 41.573 20.459 1.00 42.37 258 PHE A O 1
ATOM 2021 N N . THR A 1 258 ? 12.036 43.701 20.601 1.00 40.97 259 THR A N 1
ATOM 2022 C CA . THR A 1 258 ? 10.880 44.343 19.976 1.00 42.82 259 THR A CA 1
ATOM 2023 C C . THR A 1 258 ? 11.372 45.117 18.770 1.00 42.59 259 THR A C 1
ATOM 2024 O O . THR A 1 258 ? 12.321 45.898 18.871 1.00 44.80 259 THR A O 1
ATOM 2028 N N . PHE A 1 259 ? 10.742 44.897 17.622 1.00 44.60 260 PHE A N 1
ATOM 2029 C CA . PHE A 1 259 ? 11.230 45.439 16.367 1.00 44.99 260 PHE A CA 1
ATOM 2030 C C . PHE A 1 259 ? 10.361 46.583 15.886 1.00 46.45 260 PHE A C 1
ATOM 2031 O O . PHE A 1 259 ? 9.165 46.649 16.210 1.00 47.85 260 PHE A O 1
ATOM 2039 N N . ASN A 1 260 ? 10.957 47.469 15.086 1.00 42.73 261 ASN A N 1
ATOM 2040 C CA . ASN A 1 260 ? 10.175 48.369 14.264 1.00 42.83 261 ASN A CA 1
ATOM 2041 C C . ASN A 1 260 ? 9.436 47.534 13.208 1.00 43.45 261 ASN A C 1
ATOM 2042 O O . ASN A 1 260 ? 9.537 46.314 13.202 1.00 44.39 261 ASN A O 1
ATOM 2047 N N . SER A 1 261 ? 8.673 48.177 12.344 1.00 44.99 262 SER A N 1
ATOM 2048 C CA . SER A 1 261 ? 7.830 47.453 11.399 1.00 46.45 262 SER A CA 1
ATOM 2049 C C . SER A 1 261 ? 8.625 46.553 10.437 1.00 44.71 262 SER A C 1
ATOM 2050 O O . SER A 1 261 ? 8.244 45.406 10.166 1.00 44.69 262 SER A O 1
ATOM 2053 N N . LEU A 1 262 ? 9.727 47.075 9.926 1.00 42.91 263 LEU A N 1
ATOM 2054 C CA . LEU A 1 262 ? 10.592 46.285 9.051 1.00 41.51 263 LEU A CA 1
ATOM 2055 C C . LEU A 1 262 ? 11.143 45.021 9.717 1.00 39.44 263 LEU A C 1
ATOM 2056 O O . LEU A 1 262 ? 11.288 43.994 9.060 1.00 38.56 263 LEU A O 1
ATOM 2061 N N . GLY A 1 263 ? 11.451 45.091 11.013 1.00 40.05 264 GLY A N 1
ATOM 2062 C CA . GLY A 1 263 ? 11.935 43.922 11.753 1.00 37.96 264 GLY A CA 1
ATOM 2063 C C . GLY A 1 263 ? 10.850 42.857 11.885 1.00 39.35 264 GLY A C 1
ATOM 2064 O O . GLY A 1 263 ? 11.128 41.658 11.818 1.00 36.60 264 GLY A O 1
ATOM 2065 N N . ASP A 1 264 ? 9.616 43.304 12.077 1.00 42.46 265 ASP A N 1
ATOM 2066 C CA . ASP A 1 264 ? 8.473 42.391 12.115 1.00 47.61 265 ASP A CA 1
ATOM 2067 C C . ASP A 1 264 ? 8.290 41.695 10.772 1.00 47.63 265 ASP A C 1
ATOM 2068 O O . ASP A 1 264 ? 7.985 40.507 10.723 1.00 49.14 265 ASP A O 1
ATOM 2073 N N . LYS A 1 265 ? 8.481 42.427 9.680 1.00 47.78 266 LYS A N 1
ATOM 2074 C CA . LYS A 1 265 ? 8.403 41.820 8.352 1.00 48.05 266 LYS A CA 1
ATOM 2075 C C . LYS A 1 265 ? 9.474 40.748 8.158 1.00 45.85 266 LYS A C 1
ATOM 2076 O O . LYS A 1 265 ? 9.186 39.649 7.661 1.00 46.37 266 LYS A O 1
ATOM 2082 N N . ILE A 1 266 ? 10.709 41.055 8.555 1.00 41.41 267 ILE A N 1
ATOM 2083 C CA . ILE A 1 266 ? 11.783 40.070 8.453 1.00 39.44 267 ILE A CA 1
ATOM 2084 C C . ILE A 1 266 ? 11.464 38.871 9.333 1.00 38.88 267 ILE A C 1
ATOM 2085 O O . ILE A 1 266 ? 11.680 37.719 8.930 1.00 38.84 267 ILE A O 1
ATOM 2090 N N . TYR A 1 267 ? 10.949 39.140 10.533 1.00 37.99 268 TYR A N 1
ATOM 2091 C CA . TYR A 1 267 ? 10.633 38.073 11.465 1.00 38.86 268 TYR A CA 1
ATOM 2092 C C . TYR A 1 267 ? 9.582 37.124 10.914 1.00 39.33 268 TYR A C 1
ATOM 2093 O O . TYR A 1 267 ? 9.736 35.909 10.978 1.00 38.75 268 TYR A O 1
ATOM 2102 N N . ASN A 1 268 ? 8.515 37.699 10.377 1.00 40.63 269 ASN A N 1
ATOM 2103 C CA . ASN A 1 268 ? 7.417 36.938 9.761 1.00 43.82 269 ASN A CA 1
ATOM 2104 C C . ASN A 1 268 ? 7.891 36.118 8.589 1.00 44.23 269 ASN A C 1
ATOM 2105 O O . ASN A 1 268 ? 7.526 34.948 8.436 1.00 45.97 269 ASN A O 1
ATOM 2110 N N . PHE A 1 269 ? 8.714 36.739 7.750 1.00 43.27 270 PHE A N 1
ATOM 2111 C CA . PHE A 1 269 ? 9.274 36.019 6.622 1.00 42.74 270 PHE A CA 1
ATOM 2112 C C . PHE A 1 269 ? 10.042 34.793 7.112 1.00 42.48 270 PHE A C 1
ATOM 2113 O O . PHE A 1 269 ? 9.868 33.697 6.584 1.00 42.03 270 PHE A O 1
ATOM 2121 N N . CYS A 1 270 ? 10.868 34.975 8.141 1.00 42.88 271 CYS A N 1
ATOM 2122 C CA . CYS A 1 270 ? 11.667 33.870 8.682 1.00 45.73 271 CYS A CA 1
ATOM 2123 C C . CYS A 1 270 ? 10.843 32.692 9.192 1.00 49.61 271 CYS A C 1
ATOM 2124 O O . CYS A 1 270 ? 11.217 31.533 8.923 1.00 50.26 271 CYS A O 1
ATOM 2127 N N . GLN A 1 271 ? 9.731 32.987 9.892 1.00 52.83 272 GLN A N 1
ATOM 2128 C CA . GLN A 1 271 ? 8.884 31.954 10.498 1.00 55.86 272 GLN A CA 1
ATOM 2129 C C . GLN A 1 271 ? 8.124 31.130 9.469 1.00 57.06 272 GLN A C 1
ATOM 2130 O O . GLN A 1 271 ? 7.731 30.003 9.757 1.00 59.56 272 GLN A O 1
ATOM 2136 N N . SER A 1 272 ? 7.924 31.675 8.275 1.00 55.43 273 SER A N 1
ATOM 2137 C CA . SER A 1 272 ? 7.290 30.934 7.196 1.00 55.36 273 SER A CA 1
ATOM 2138 C C . SER A 1 272 ? 8.290 30.158 6.328 1.00 55.18 273 SER A C 1
ATOM 2139 O O . SER A 1 272 ? 7.880 29.337 5.513 1.00 58.65 273 SER A O 1
ATOM 2142 N N . GLN A 1 273 ? 9.589 30.421 6.473 1.00 53.20 274 GLN A N 1
ATOM 2143 C CA . GLN A 1 273 ? 10.598 29.733 5.640 1.00 51.20 274 GLN A CA 1
ATOM 2144 C C . GLN A 1 273 ? 11.127 28.451 6.276 1.00 51.45 274 GLN A C 1
ATOM 2145 O O . GLN A 1 273 ? 11.399 28.408 7.460 1.00 51.69 274 GLN A O 1
ATOM 2151 N N . GLY A 1 274 ? 11.323 27.421 5.464 1.00 52.93 275 GLY A N 1
ATOM 2152 C CA . GLY A 1 274 ? 11.948 26.189 5.924 1.00 53.32 275 GLY A CA 1
ATOM 2153 C C . GLY A 1 274 ? 13.456 26.324 5.900 1.00 53.19 275 GLY A C 1
ATOM 2154 O O . GLY A 1 274 ? 14.006 27.327 5.422 1.00 52.99 275 GLY A O 1
ATOM 2155 N N . CYS A 1 275 ? 14.134 25.317 6.428 1.00 52.81 276 CYS A N 1
ATOM 2156 C CA . CYS A 1 275 ? 15.578 25.167 6.251 1.00 51.31 276 CYS A CA 1
ATOM 2157 C C . CYS A 1 275 ? 16.441 26.068 7.111 1.00 46.18 276 CYS A C 1
ATOM 2158 O O . CYS A 1 275 ? 17.657 25.986 7.029 1.00 44.53 276 CYS A O 1
ATOM 2161 N N . ILE A 1 276 ? 15.807 26.881 7.953 1.00 44.67 277 ILE A N 1
ATOM 2162 C CA . ILE A 1 276 ? 16.497 27.779 8.846 1.00 44.18 277 ILE A CA 1
ATOM 2163 C C . ILE A 1 276 ? 16.986 27.068 10.099 1.00 45.92 277 ILE A C 1
ATOM 2164 O O . ILE A 1 276 ? 16.186 26.514 10.855 1.00 51.88 277 ILE A O 1
ATOM 2169 N N . THR A 1 277 ? 18.303 27.074 10.302 1.00 44.09 278 THR A N 1
ATOM 2170 C CA . THR A 1 277 ? 18.932 26.408 11.440 1.00 44.55 278 THR A CA 1
ATOM 2171 C C . THR A 1 277 ? 19.164 27.376 12.611 1.00 43.16 278 THR A C 1
ATOM 2172 O O . THR A 1 277 ? 19.172 26.959 13.755 1.00 44.11 278 THR A O 1
ATOM 2176 N N . ASP A 1 278 ? 19.330 28.661 12.311 1.00 40.87 279 ASP A N 1
ATOM 2177 C CA . ASP A 1 278 ? 19.560 29.669 13.326 1.00 39.11 279 ASP A CA 1
ATOM 2178 C C . ASP A 1 278 ? 19.339 31.074 12.761 1.00 36.84 279 ASP A C 1
ATOM 2179 O O . ASP A 1 278 ? 19.413 31.290 11.546 1.00 33.03 279 ASP A O 1
ATOM 2184 N N . VAL A 1 279 ? 19.106 32.015 13.675 1.00 34.13 280 VAL A N 1
ATOM 2185 C CA . VAL A 1 279 ? 18.949 33.434 13.371 1.00 32.02 280 VAL A CA 1
ATOM 2186 C C . VAL A 1 279 ? 19.837 34.198 14.317 1.00 29.97 280 VAL A C 1
ATOM 2187 O O . VAL A 1 279 ? 20.296 33.656 15.314 1.00 29.16 280 VAL A O 1
ATOM 2191 N N . ALA A 1 280 ? 20.124 35.443 13.976 1.00 28.90 281 ALA A N 1
ATOM 2192 C CA . ALA A 1 280 ? 20.873 36.297 14.859 1.00 27.69 281 ALA A CA 1
ATOM 2193 C C . ALA A 1 280 ? 20.446 37.721 14.672 1.00 27.34 281 ALA A C 1
ATOM 2194 O O . ALA A 1 280 ? 20.190 38.167 13.563 1.00 28.48 281 ALA A O 1
ATOM 2196 N N . ILE A 1 281 ? 20.391 38.442 15.778 1.00 27.41 282 ILE A N 1
ATOM 2197 C CA . ILE A 1 281 ? 20.200 39.857 15.745 1.00 27.54 282 ILE A CA 1
ATOM 2198 C C . ILE A 1 281 ? 21.522 40.525 16.090 1.00 25.02 282 ILE A C 1
ATOM 2199 O O . ILE A 1 281 ? 22.141 40.199 17.091 1.00 23.88 282 ILE A O 1
ATOM 2204 N N . ALA A 1 282 ? 21.916 41.484 15.259 1.00 24.31 283 ALA A N 1
ATOM 2205 C CA . ALA A 1 282 ? 23.131 42.270 15.488 1.00 23.36 283 ALA A CA 1
ATOM 2206 C C . ALA A 1 282 ? 22.708 43.694 15.755 1.00 23.00 283 ALA A C 1
ATOM 2207 O O . ALA A 1 282 ? 22.001 44.306 14.935 1.00 23.38 283 ALA A O 1
ATOM 2209 N N . VAL A 1 283 ? 23.138 44.210 16.900 1.00 23.24 284 VAL A N 1
ATOM 2210 C CA . VAL A 1 283 ? 22.670 45.486 17.415 1.00 24.45 284 VAL A CA 1
ATOM 2211 C C . VAL A 1 283 ? 23.699 46.063 18.386 1.00 24.77 284 VAL A C 1
ATOM 2212 O O . VAL A 1 283 ? 24.410 45.322 19.034 1.00 24.24 284 VAL A O 1
ATOM 2216 N N . THR A 1 284 ? 23.815 47.378 18.467 1.00 25.97 285 THR A N 1
ATOM 2217 C CA . THR A 1 284 ? 24.684 47.997 19.471 1.00 27.11 285 THR A CA 1
ATOM 2218 C C . THR A 1 284 ? 23.993 48.050 20.848 1.00 28.81 285 THR A C 1
ATOM 2219 O O . THR A 1 284 ? 22.769 48.019 20.947 1.00 28.90 285 THR A O 1
ATOM 2223 N N . GLU A 1 285 ? 24.798 48.120 21.895 1.00 29.98 286 GLU A N 1
ATOM 2224 C CA . GLU A 1 285 ? 24.302 48.356 23.259 1.00 32.75 286 GLU A CA 1
ATOM 2225 C C . GLU A 1 285 ? 23.328 49.531 23.288 1.00 33.00 286 GLU A C 1
ATOM 2226 O O . GLU A 1 285 ? 22.233 49.421 23.835 1.00 32.23 286 GLU A O 1
ATOM 2232 N N . THR A 1 286 ? 23.765 50.645 22.691 1.00 33.07 287 THR A N 1
ATOM 2233 C CA . THR A 1 286 ? 22.991 51.883 22.621 1.00 34.90 287 THR A CA 1
ATOM 2234 C C . THR A 1 286 ? 21.620 51.667 21.986 1.00 34.68 287 THR A C 1
ATOM 2235 O O . THR A 1 286 ? 20.631 52.155 22.481 1.00 34.59 287 THR A O 1
ATOM 2239 N N . GLU A 1 287 ? 21.573 50.936 20.874 1.00 34.94 288 GLU A N 1
ATOM 2240 C CA . GLU A 1 287 ? 20.306 50.713 20.184 1.00 36.34 288 GLU A CA 1
ATOM 2241 C C . GLU A 1 287 ? 19.396 49.758 20.955 1.00 37.38 288 GLU A C 1
ATOM 2242 O O . GLU A 1 287 ? 18.176 49.826 20.818 1.00 41.78 288 GLU A O 1
ATOM 2248 N N . LEU A 1 288 ? 19.980 48.859 21.737 1.00 37.25 289 LEU A N 1
ATOM 2249 C CA . LEU A 1 288 ? 19.202 47.955 22.602 1.00 39.63 289 LEU A CA 1
ATOM 2250 C C . LEU A 1 288 ? 18.490 48.659 23.752 1.00 40.59 289 LEU A C 1
ATOM 2251 O O . LEU A 1 288 ? 17.546 48.113 24.305 1.00 40.40 289 LEU A O 1
ATOM 2256 N N . GLU A 1 289 ? 18.955 49.848 24.122 1.00 42.34 290 GLU A N 1
ATOM 2257 C CA . GLU A 1 289 ? 18.339 50.603 25.207 1.00 46.70 290 GLU A CA 1
ATOM 2258 C C . GLU A 1 289 ? 16.969 51.163 24.808 1.00 47.40 290 GLU A C 1
ATOM 2259 O O . GLU A 1 289 ? 16.177 51.534 25.672 1.00 48.10 290 GLU A O 1
ATOM 2265 N N . LYS A 1 290 ? 16.703 51.244 23.505 1.00 45.71 291 LYS A N 1
ATOM 2266 C CA . LYS A 1 290 ? 15.478 51.853 22.983 1.00 49.11 291 LYS A CA 1
ATOM 2267 C C . LYS A 1 290 ? 14.268 50.924 23.160 1.00 49.37 291 LYS A C 1
ATOM 2268 O O . LYS A 1 290 ? 14.424 49.721 23.282 1.00 46.00 291 LYS A O 1
ATOM 2274 N N . SER A 1 291 ? 13.063 51.494 23.180 1.00 52.96 292 SER A N 1
ATOM 2275 C CA . SER A 1 291 ? 11.828 50.704 23.316 1.00 54.86 292 SER A CA 1
ATOM 2276 C C . SER A 1 291 ? 11.618 49.756 22.119 1.00 53.64 292 SER A C 1
ATOM 2277 O O . SER A 1 291 ? 11.007 48.681 22.234 1.00 52.25 292 SER A O 1
ATOM 2280 N N . ARG A 1 292 ? 12.141 50.156 20.969 1.00 51.71 293 ARG A N 1
ATOM 2281 C CA . ARG A 1 292 ? 11.955 49.414 19.748 1.00 51.11 293 ARG A CA 1
ATOM 2282 C C . ARG A 1 292 ? 13.246 49.474 18.940 1.00 48.81 293 ARG A C 1
ATOM 2283 O O . ARG A 1 292 ? 13.899 50.528 18.890 1.00 48.09 293 ARG A O 1
ATOM 2291 N N . LEU A 1 293 ? 13.625 48.347 18.331 1.00 44.76 294 LEU A N 1
ATOM 2292 C CA . LEU A 1 293 ? 14.817 48.308 17.506 1.00 41.52 294 LEU A CA 1
ATOM 2293 C C . LEU A 1 293 ? 14.529 48.967 16.167 1.00 39.98 294 LEU A C 1
ATOM 2294 O O . LEU A 1 293 ? 13.645 48.534 15.442 1.00 37.86 294 LEU A O 1
ATOM 2299 N N . GLU A 1 294 ? 15.282 50.027 15.872 1.00 39.50 295 GLU A N 1
ATOM 2300 C CA . GLU A 1 294 ? 15.180 50.760 14.613 1.00 39.75 295 GLU A CA 1
ATOM 2301 C C . GLU A 1 294 ? 16.419 50.539 13.732 1.00 36.85 295 GLU A C 1
ATOM 2302 O O . GLU A 1 294 ? 16.332 50.600 12.499 1.00 34.96 295 GLU A O 1
ATOM 2308 N N . ASN A 1 295 ? 17.564 50.316 14.378 1.00 33.59 296 ASN A N 1
ATOM 2309 C CA . ASN A 1 295 ? 18.833 50.189 13.716 1.00 31.51 296 ASN A CA 1
ATOM 2310 C C . ASN A 1 295 ? 19.499 48.890 14.145 1.00 29.72 296 ASN A C 1
ATOM 2311 O O . ASN A 1 295 ? 19.947 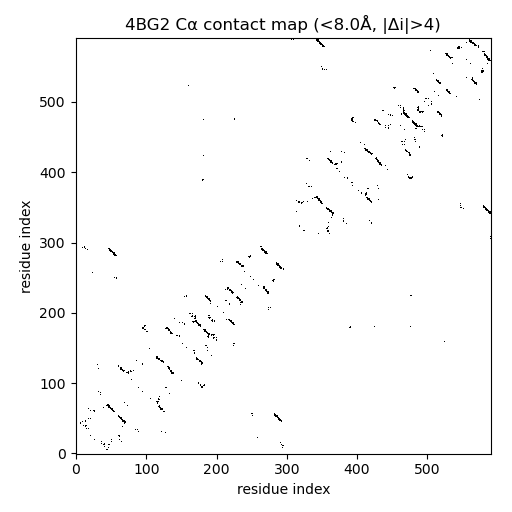48.762 15.286 1.00 27.73 296 ASN A O 1
ATOM 2316 N N . PHE A 1 296 ? 19.538 47.931 13.230 1.00 27.47 297 PHE A N 1
ATOM 2317 C CA . PHE A 1 296 ? 19.986 46.581 13.548 1.00 27.98 297 PHE A CA 1
ATOM 2318 C C . PHE A 1 296 ? 20.144 45.778 12.280 1.00 27.30 297 PHE A C 1
ATOM 2319 O O . PHE A 1 296 ? 19.693 46.184 11.219 1.00 28.53 297 PHE A O 1
ATOM 2327 N N . CYS A 1 297 ? 20.779 44.626 12.420 1.00 26.81 298 CYS A N 1
ATOM 2328 C CA A CYS A 1 297 ? 20.873 43.644 11.352 0.50 27.00 298 CYS A CA 1
ATOM 2329 C CA B CYS A 1 297 ? 20.863 43.665 11.330 0.50 27.49 298 CYS A CA 1
ATOM 2330 C C . CYS A 1 297 ? 20.242 42.348 11.784 1.00 26.57 298 CYS A C 1
ATOM 2331 O O . CYS A 1 297 ? 20.437 41.917 12.905 1.00 28.72 298 CYS A O 1
ATOM 2336 N N . PHE A 1 298 ? 19.487 41.730 10.891 1.00 27.67 299 PHE A N 1
ATOM 2337 C CA . PHE A 1 298 ? 18.795 40.478 11.158 1.00 25.69 299 PHE A CA 1
ATOM 2338 C C . PHE A 1 298 ? 19.348 39.398 10.194 1.00 25.82 299 PHE A C 1
ATOM 2339 O O . PHE A 1 298 ? 19.208 39.504 8.988 1.00 24.30 299 PHE A O 1
ATOM 2347 N N . TYR A 1 299 ? 19.919 38.346 10.759 1.00 25.78 300 TYR A N 1
ATOM 2348 C CA . TYR A 1 299 ? 20.590 37.282 10.014 1.00 26.03 300 TYR A CA 1
ATOM 2349 C C . TYR A 1 299 ? 19.754 36.025 10.156 1.00 27.79 300 TYR A C 1
ATOM 2350 O O . TYR A 1 299 ? 19.190 35.791 11.209 1.00 26.63 300 TYR A O 1
ATOM 2359 N N . TYR A 1 300 ? 19.671 35.226 9.103 1.00 27.81 301 TYR A N 1
ATOM 2360 C CA . TYR A 1 300 ? 19.151 33.880 9.199 1.00 28.86 301 TYR A CA 1
ATOM 2361 C C . TYR A 1 300 ? 20.007 32.959 8.332 1.00 28.97 301 TYR A C 1
ATOM 2362 O O . TYR A 1 300 ? 20.515 33.383 7.286 1.00 26.96 301 TYR A O 1
ATOM 2371 N N . ASP A 1 301 ? 20.141 31.706 8.768 1.00 30.17 302 ASP A N 1
ATOM 2372 C CA . ASP A 1 301 ? 21.077 30.741 8.217 1.00 31.74 302 ASP A CA 1
ATOM 2373 C C . ASP A 1 301 ? 20.310 29.547 7.689 1.00 32.91 302 ASP A C 1
ATOM 2374 O O . ASP A 1 301 ? 19.456 28.983 8.396 1.00 33.92 302 ASP A O 1
ATOM 2379 N N . GLN A 1 302 ? 20.592 29.178 6.438 1.00 30.70 303 GLN A N 1
ATOM 2380 C CA . GLN A 1 302 ? 19.964 28.046 5.788 1.00 31.78 303 GLN A CA 1
ATOM 2381 C C . GLN A 1 302 ? 21.027 27.071 5.285 1.00 33.24 303 GLN A C 1
ATOM 2382 O O . GLN A 1 302 ? 22.074 27.495 4.754 1.00 29.72 303 GLN A O 1
ATOM 2388 N N . TRP A 1 303 ? 20.775 25.774 5.479 1.00 35.88 304 TRP A N 1
ATOM 2389 C CA . TRP A 1 303 ? 21.716 24.722 5.103 1.00 38.75 304 TRP A CA 1
ATOM 2390 C C . TRP A 1 303 ? 21.225 24.035 3.830 1.00 39.15 304 TRP A C 1
ATOM 2391 O O . TRP A 1 303 ? 20.072 23.616 3.736 1.00 37.54 304 TRP A O 1
ATOM 2402 N N . ASP A 1 304 ? 22.117 23.922 2.839 1.00 38.41 305 ASP A N 1
ATOM 2403 C CA . ASP A 1 304 ? 21.718 23.473 1.504 1.00 39.95 305 ASP A CA 1
ATOM 2404 C C . ASP A 1 304 ? 21.386 21.994 1.384 1.00 43.08 305 ASP A C 1
ATOM 2405 O O . ASP A 1 304 ? 21.022 21.539 0.318 1.00 43.55 305 ASP A O 1
ATOM 2410 N N . GLU A 1 305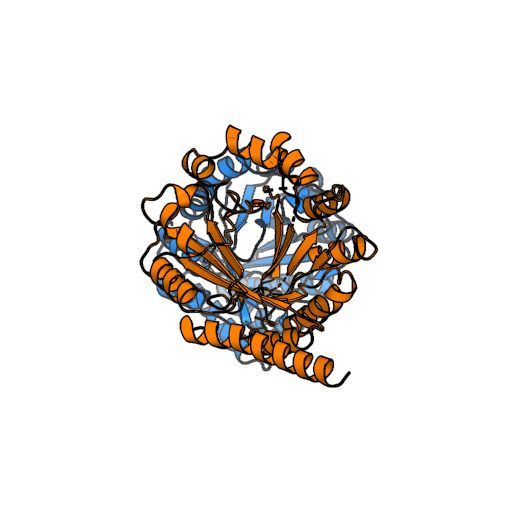 ? 21.521 21.240 2.465 1.00 47.92 306 GLU A N 1
ATOM 2411 C CA . GLU A 1 305 ? 21.010 19.876 2.509 1.00 55.03 306 GLU A CA 1
ATOM 2412 C C . GLU A 1 305 ? 19.548 19.811 2.971 1.00 58.11 306 GLU A C 1
ATOM 2413 O O . GLU A 1 305 ? 18.976 18.736 2.994 1.00 60.95 306 GLU A O 1
ATOM 2419 N N . CYS A 1 306 ? 18.943 20.944 3.334 1.00 40.69 307 CYS A N 1
ATOM 2420 C CA . CYS A 1 306 ? 17.511 20.982 3.669 1.00 46.05 307 CYS A CA 1
ATOM 2421 C C . CYS A 1 306 ? 16.716 21.143 2.381 1.00 47.41 307 CYS A C 1
ATOM 2422 O O . CYS A 1 306 ? 16.085 20.197 1.923 1.00 51.46 307 CYS A O 1
ATOM 2425 N N . ASP B 1 1 ? 39.797 101.035 4.294 1.00 61.21 2 ASP B N 1
ATOM 2426 C CA . ASP B 1 1 ? 41.087 101.751 4.049 1.00 57.68 2 ASP B CA 1
ATOM 2427 C C . ASP B 1 1 ? 42.107 100.774 3.429 1.00 52.07 2 ASP B C 1
ATOM 2428 O O . ASP B 1 1 ? 42.134 99.587 3.751 1.00 47.93 2 ASP B O 1
ATOM 2433 N N . LEU B 1 2 ? 42.926 101.310 2.524 1.00 50.15 3 LEU B N 1
ATOM 2434 C CA . LEU B 1 2 ? 43.968 100.565 1.814 1.00 48.88 3 LEU B CA 1
ATOM 2435 C C . LEU B 1 2 ? 44.879 99.753 2.755 1.00 47.92 3 LEU B C 1
ATOM 2436 O O . LEU B 1 2 ? 45.145 98.576 2.509 1.00 46.20 3 LEU B O 1
ATOM 2441 N N . ILE B 1 3 ? 45.322 100.371 3.848 1.00 50.86 4 ILE B N 1
ATOM 2442 C CA . ILE B 1 3 ? 46.238 99.717 4.784 1.00 53.67 4 ILE B CA 1
ATOM 2443 C C . ILE B 1 3 ? 45.572 98.506 5.458 1.00 50.80 4 ILE B C 1
ATOM 2444 O O . ILE B 1 3 ? 46.223 97.495 5.692 1.00 49.43 4 ILE B O 1
ATOM 2449 N N . ASP B 1 4 ? 44.271 98.601 5.723 1.00 51.38 5 ASP B N 1
ATOM 2450 C CA . ASP B 1 4 ? 43.516 97.479 6.308 1.00 52.08 5 ASP B CA 1
ATOM 2451 C C . ASP B 1 4 ? 43.432 96.322 5.283 1.00 47.93 5 ASP B C 1
ATOM 2452 O O . ASP B 1 4 ? 43.624 95.155 5.615 1.00 46.16 5 ASP B O 1
ATOM 2457 N N . ARG B 1 5 ? 43.198 96.658 4.023 1.00 46.72 6 ARG B N 1
ATOM 2458 C CA . ARG B 1 5 ? 43.184 95.655 2.954 1.00 46.84 6 ARG B CA 1
ATOM 2459 C C . ARG B 1 5 ? 44.537 94.959 2.781 1.00 44.23 6 ARG B C 1
ATOM 2460 O O . ARG B 1 5 ? 44.585 93.754 2.630 1.00 43.30 6 ARG B O 1
ATOM 2468 N N . LEU B 1 6 ? 45.626 95.725 2.835 1.00 44.81 7 LEU B N 1
ATOM 2469 C CA . LEU B 1 6 ? 46.956 95.154 2.716 1.00 45.98 7 LEU B CA 1
ATOM 2470 C C . LEU B 1 6 ? 47.270 94.284 3.914 1.00 44.28 7 LEU B C 1
ATOM 2471 O O . LEU B 1 6 ? 47.766 93.190 3.746 1.00 43.31 7 LEU B O 1
ATOM 2476 N N . GLN B 1 7 ? 46.977 94.764 5.117 1.00 46.08 8 GLN B N 1
ATOM 2477 C CA . GLN B 1 7 ? 47.189 93.965 6.326 1.00 48.94 8 GLN B CA 1
ATOM 2478 C C . GLN B 1 7 ? 46.391 92.680 6.277 1.00 46.00 8 GLN B C 1
ATOM 2479 O O . GLN B 1 7 ? 46.842 91.633 6.737 1.00 45.06 8 GLN B O 1
ATOM 2485 N N . ASN B 1 8 ? 45.212 92.747 5.690 1.00 46.58 9 ASN B N 1
ATOM 2486 C CA . ASN B 1 8 ? 44.398 91.552 5.566 1.00 48.63 9 ASN B CA 1
ATOM 2487 C C . ASN B 1 8 ? 45.039 90.471 4.672 1.00 46.44 9 ASN B C 1
ATOM 2488 O O . ASN B 1 8 ? 45.026 89.290 5.024 1.00 45.14 9 ASN B O 1
ATOM 2493 N N . ASN B 1 9 ? 45.626 90.872 3.546 1.00 46.96 10 ASN B N 1
ATOM 2494 C CA . ASN B 1 9 ? 46.351 89.927 2.679 1.00 47.16 10 ASN B CA 1
ATOM 2495 C C . ASN B 1 9 ? 47.597 89.357 3.362 1.00 44.76 10 ASN B C 1
ATOM 2496 O O . ASN B 1 9 ? 47.978 88.212 3.126 1.00 42.95 10 ASN B O 1
ATOM 2501 N N . GLN B 1 10 ? 48.266 90.173 4.169 1.00 43.93 11 GLN B N 1
ATOM 2502 C CA . GLN B 1 10 ? 49.470 89.717 4.847 1.00 45.54 11 GLN B CA 1
ATOM 2503 C C . GLN B 1 10 ? 49.156 88.709 5.954 1.00 42.68 11 GLN B C 1
ATOM 2504 O O . GLN B 1 10 ? 49.871 87.739 6.122 1.00 40.39 11 GLN B O 1
ATOM 2510 N N . ARG B 1 11 ? 48.078 88.925 6.701 1.00 41.20 12 ARG B N 1
ATOM 2511 C CA . ARG B 1 11 ? 47.648 87.903 7.650 1.00 41.08 12 ARG B CA 1
ATOM 2512 C C . ARG B 1 11 ? 47.478 86.560 6.962 1.00 38.75 12 ARG B C 1
ATOM 2513 O O . ARG B 1 11 ? 47.931 85.541 7.470 1.00 36.13 12 ARG B O 1
ATOM 2521 N N . LYS B 1 12 ? 46.788 86.569 5.817 1.00 38.95 13 LYS B N 1
ATOM 2522 C CA . LYS B 1 12 ? 46.544 85.347 5.062 1.00 40.56 13 LYS B CA 1
ATOM 2523 C C . LYS B 1 12 ? 47.836 84.656 4.634 1.00 39.42 13 LYS B C 1
ATOM 2524 O O . LYS B 1 12 ? 47.942 83.433 4.699 1.00 39.26 13 LYS B O 1
ATOM 2530 N N . ASP B 1 13 ? 48.817 85.441 4.221 1.00 40.55 14 ASP B N 1
ATOM 2531 C CA . ASP B 1 13 ? 50.138 84.895 3.888 1.00 43.52 14 ASP B CA 1
ATOM 2532 C C . ASP B 1 13 ? 50.839 84.301 5.121 1.00 40.10 14 ASP B C 1
ATOM 2533 O O . ASP B 1 13 ? 51.382 83.221 5.043 1.00 38.29 14 ASP B O 1
ATOM 2538 N N . ARG B 1 14 ? 50.802 84.996 6.253 1.00 40.00 15 ARG B N 1
ATOM 2539 C CA . ARG B 1 14 ? 51.417 84.468 7.478 1.00 41.51 15 ARG B CA 1
ATOM 2540 C C . ARG B 1 14 ? 50.791 83.151 7.957 1.00 38.73 15 ARG B C 1
ATOM 2541 O O . ARG B 1 14 ? 51.479 82.222 8.369 1.00 37.75 15 ARG B O 1
ATOM 2549 N N . ARG B 1 15 ? 49.467 83.093 7.895 1.00 37.93 16 ARG B N 1
ATOM 2550 C CA . ARG B 1 15 ? 48.700 81.903 8.213 1.00 37.17 16 ARG B CA 1
ATOM 2551 C C . ARG B 1 15 ? 49.231 80.681 7.491 1.00 34.69 16 ARG B C 1
ATOM 2552 O O . ARG B 1 15 ? 49.471 79.632 8.083 1.00 31.72 16 ARG B O 1
ATOM 2560 N N . LEU B 1 16 ? 49.349 80.834 6.182 1.00 33.71 17 LEU B N 1
ATOM 2561 C CA . LEU B 1 16 ? 49.836 79.778 5.320 1.00 34.45 17 LEU B CA 1
ATOM 2562 C C . LEU B 1 16 ? 51.280 79.416 5.648 1.00 32.54 17 LEU B C 1
ATOM 2563 O O . LEU B 1 16 ? 51.629 78.252 5.643 1.00 32.97 17 LEU B O 1
ATOM 2568 N N . GLN B 1 17 ? 52.102 80.413 5.937 1.00 33.24 18 GLN B N 1
ATOM 2569 C CA . GLN B 1 17 ? 53.520 80.187 6.264 1.00 36.07 18 GLN B CA 1
ATOM 2570 C C . GLN B 1 17 ? 53.619 79.362 7.549 1.00 34.26 18 GLN B C 1
ATOM 2571 O O . GLN B 1 17 ? 54.387 78.417 7.603 1.00 33.90 18 GLN B O 1
ATOM 2577 N N . PHE B 1 18 ? 52.805 79.676 8.567 1.00 32.45 19 PHE B N 1
ATOM 2578 C CA . PHE B 1 18 ? 52.758 78.828 9.780 1.00 31.57 19 PHE B CA 1
ATOM 2579 C C . PHE B 1 18 ? 52.490 77.389 9.467 1.00 29.60 19 PHE B C 1
ATOM 2580 O O . PHE B 1 18 ? 53.205 76.498 9.919 1.00 29.86 19 PHE B O 1
ATOM 2588 N N . VAL B 1 19 ? 51.459 77.155 8.661 1.00 29.56 20 VAL B N 1
ATOM 2589 C CA . VAL B 1 19 ? 51.087 75.816 8.280 1.00 29.45 20 VAL B CA 1
ATOM 2590 C C . VAL B 1 19 ? 52.237 75.150 7.478 1.00 29.91 20 VAL B C 1
ATOM 2591 O O . VAL B 1 19 ? 52.573 73.997 7.726 1.00 31.41 20 VAL B O 1
ATOM 2595 N N . ARG B 1 20 ? 52.817 75.860 6.523 1.00 30.86 21 ARG B N 1
ATOM 2596 C CA . ARG B 1 20 ? 53.889 75.300 5.674 1.00 33.24 21 ARG B CA 1
ATOM 2597 C C . ARG B 1 20 ? 55.164 75.030 6.479 1.00 33.25 21 ARG B C 1
ATOM 2598 O O . ARG B 1 20 ? 55.759 73.962 6.381 1.00 33.81 21 ARG B O 1
ATOM 2606 N N . THR B 1 21 ? 55.552 75.988 7.306 1.00 32.03 22 THR B N 1
ATOM 2607 C CA . THR B 1 21 ? 56.748 75.825 8.148 1.00 34.00 22 THR B CA 1
ATOM 2608 C C . THR B 1 21 ? 56.628 74.594 9.038 1.00 32.75 22 THR B C 1
ATOM 2609 O O . THR B 1 21 ? 57.596 73.884 9.231 1.00 32.69 22 THR B O 1
ATOM 2613 N N . HIS B 1 22 ? 55.426 74.325 9.545 1.00 32.51 23 HIS B N 1
ATOM 2614 C CA . HIS B 1 22 ? 55.191 73.151 10.376 1.00 32.73 23 HIS B CA 1
ATOM 2615 C C . HIS B 1 22 ? 55.366 71.843 9.580 1.00 34.46 23 HIS B C 1
ATOM 2616 O O . HIS B 1 22 ? 56.023 70.908 10.052 1.00 33.88 23 HIS B O 1
ATOM 2623 N N . GLN B 1 23 ? 54.797 71.793 8.375 1.00 34.42 24 GLN B N 1
ATOM 2624 C CA . GLN B 1 23 ? 55.007 70.653 7.461 1.00 37.60 24 GLN B CA 1
ATOM 2625 C C . GLN B 1 23 ? 56.470 70.396 7.168 1.00 38.50 24 GLN B C 1
ATOM 2626 O O . GLN B 1 23 ? 56.923 69.261 7.205 1.00 37.13 24 GLN B O 1
ATOM 2632 N N . GLU B 1 24 ? 57.212 71.459 6.881 1.00 41.29 25 GLU B N 1
ATOM 2633 C CA . GLU B 1 24 ? 58.651 71.328 6.580 1.00 44.82 25 GLU B CA 1
ATOM 2634 C C . GLU B 1 24 ? 59.403 70.786 7.792 1.00 44.14 25 GLU B C 1
ATOM 2635 O O . GLU B 1 24 ? 60.147 69.829 7.689 1.00 42.75 25 GLU B O 1
ATOM 2641 N N . ALA B 1 25 ? 59.177 71.409 8.943 1.00 42.59 26 ALA B N 1
ATOM 2642 C CA . ALA B 1 25 ? 59.896 71.072 10.170 1.00 44.41 26 ALA B CA 1
ATOM 2643 C C . ALA B 1 25 ? 59.682 69.624 10.590 1.00 44.34 26 ALA B C 1
ATOM 2644 O O . ALA B 1 25 ? 60.599 69.003 11.100 1.00 44.96 26 ALA B O 1
ATOM 2646 N N . PHE B 1 26 ? 58.484 69.089 10.373 1.00 42.74 27 PHE B N 1
ATOM 2647 C CA . PHE B 1 26 ? 58.149 67.776 10.898 1.00 43.01 27 PHE B CA 1
ATOM 2648 C C . PHE B 1 26 ? 57.855 66.736 9.821 1.00 46.68 27 PHE B C 1
ATOM 2649 O O . PHE B 1 26 ? 57.208 65.732 10.088 1.00 47.79 27 PHE B O 1
ATOM 2657 N N . ASP B 1 27 ? 58.375 66.964 8.614 1.00 49.28 28 ASP B N 1
ATOM 2658 C CA . ASP B 1 27 ? 58.299 66.000 7.523 1.00 52.54 28 ASP B CA 1
ATOM 2659 C C . ASP B 1 27 ? 56.875 65.519 7.244 1.00 49.64 28 ASP B C 1
ATOM 2660 O O . ASP B 1 27 ? 56.641 64.339 7.067 1.00 51.76 28 ASP B O 1
ATOM 2665 N N . VAL B 1 28 ? 55.928 66.439 7.180 1.00 45.95 29 VAL B N 1
ATOM 2666 C CA . VAL B 1 28 ? 54.553 66.069 6.908 1.00 44.20 29 VAL B CA 1
ATOM 2667 C C . VAL B 1 28 ? 54.393 66.007 5.388 1.00 43.96 29 VAL B C 1
ATOM 2668 O O . VAL B 1 28 ? 54.746 66.946 4.695 1.00 41.08 29 VAL B O 1
ATOM 2672 N N . LYS B 1 29 ? 53.867 64.902 4.879 1.00 44.68 30 LYS B N 1
ATOM 2673 C CA . LYS B 1 29 ? 53.508 64.810 3.470 1.00 48.94 30 LYS B CA 1
ATOM 2674 C C . LYS B 1 29 ? 52.207 65.583 3.219 1.00 48.65 30 LYS B C 1
ATOM 2675 O O . LYS B 1 29 ? 51.301 65.552 4.065 1.00 50.21 30 LYS B O 1
ATOM 2681 N N . PRO B 1 30 ? 52.110 66.303 2.082 1.00 50.89 31 PRO B N 1
ATOM 2682 C CA . PRO B 1 30 ? 50.891 67.059 1.761 1.00 51.09 31 PRO B CA 1
ATOM 2683 C C . PRO B 1 30 ? 49.758 66.159 1.266 1.00 51.10 31 PRO B C 1
ATOM 2684 O O . PRO B 1 30 ? 49.205 66.375 0.200 1.00 55.77 31 PRO B O 1
ATOM 2688 N N . THR B 1 31 ? 49.426 65.161 2.065 1.00 51.15 32 THR B N 1
ATOM 2689 C CA . THR B 1 31 ? 48.388 64.208 1.762 1.00 52.23 32 THR B CA 1
ATOM 2690 C C . THR B 1 31 ? 47.018 64.855 1.984 1.00 49.30 32 THR B C 1
ATOM 2691 O O . THR B 1 31 ? 46.851 65.724 2.852 1.00 47.48 32 THR B O 1
ATOM 2695 N N . PHE B 1 32 ? 46.042 64.428 1.200 1.00 45.64 33 PHE B N 1
ATOM 2696 C CA . PHE B 1 32 ? 44.663 64.756 1.457 1.00 44.66 33 PHE B CA 1
ATOM 2697 C C . PHE B 1 32 ? 44.397 64.616 2.963 1.00 44.50 33 PHE B C 1
ATOM 2698 O O . PHE B 1 32 ? 44.769 63.599 3.557 1.00 49.49 33 PHE B O 1
ATOM 2706 N N . PRO B 1 33 ? 43.715 65.594 3.578 1.00 39.82 34 PRO B N 1
ATOM 2707 C CA . PRO B 1 33 ? 43.030 66.776 3.039 1.00 39.07 34 PRO B CA 1
ATOM 2708 C C . PRO B 1 33 ? 43.799 68.104 3.212 1.00 38.52 34 PRO B C 1
ATOM 2709 O O . PRO B 1 33 ? 43.195 69.182 3.221 1.00 36.95 34 PRO B O 1
ATOM 2713 N N . LEU B 1 34 ? 45.112 68.019 3.345 1.00 37.33 35 LEU B N 1
ATOM 2714 C CA . LEU B 1 34 ? 45.907 69.184 3.689 1.00 37.13 35 LEU B CA 1
ATOM 2715 C C . LEU B 1 34 ? 45.859 70.287 2.636 1.00 36.25 35 LEU B C 1
ATOM 2716 O O . LEU B 1 34 ? 45.655 71.441 3.000 1.00 32.80 35 LEU B O 1
ATOM 2721 N N . PRO B 1 35 ? 46.046 69.960 1.331 1.00 35.91 36 PRO B N 1
ATOM 2722 C CA . PRO B 1 35 ? 45.845 71.018 0.351 1.00 36.74 36 PRO B CA 1
ATOM 2723 C C . PRO B 1 35 ? 44.483 71.728 0.439 1.00 36.03 36 PRO B C 1
ATOM 2724 O O . PRO B 1 35 ? 44.436 72.956 0.373 1.00 34.34 36 PRO B O 1
ATOM 2728 N N . LEU B 1 36 ? 43.398 70.961 0.569 1.00 35.90 37 LEU B N 1
ATOM 2729 C CA . LEU B 1 36 ? 42.050 71.520 0.751 1.00 37.35 37 LEU B CA 1
ATOM 2730 C C . LEU B 1 36 ? 41.982 72.398 1.993 1.00 32.89 37 LEU B C 1
ATOM 2731 O O . LEU B 1 36 ? 41.349 73.440 1.977 1.00 34.13 37 LEU B O 1
ATOM 2736 N N . PHE B 1 37 ? 42.612 71.963 3.072 1.00 29.68 38 PHE B N 1
ATOM 2737 C CA . PHE B 1 37 ? 42.566 72.710 4.319 1.00 28.36 38 PHE B CA 1
ATOM 2738 C C . PHE B 1 37 ? 43.227 74.070 4.154 1.00 29.37 38 PHE B C 1
ATOM 2739 O O . PHE B 1 37 ? 42.734 75.082 4.661 1.00 28.67 38 PHE B O 1
ATOM 2747 N N . GLU B 1 38 ? 44.344 74.084 3.435 1.00 30.48 39 GLU B N 1
ATOM 2748 C CA . GLU B 1 38 ? 45.073 75.316 3.198 1.00 32.77 39 GLU B CA 1
ATOM 2749 C C . GLU B 1 38 ? 44.186 76.301 2.456 1.00 33.90 39 GLU B C 1
ATOM 2750 O O . GLU B 1 38 ? 44.122 77.488 2.817 1.00 34.45 39 GLU B O 1
ATOM 2756 N N . GLU B 1 39 ? 43.465 75.820 1.446 1.00 35.15 40 GLU B N 1
ATOM 2757 C CA . GLU B 1 39 ? 42.514 76.675 0.734 1.00 38.57 40 GLU B CA 1
ATOM 2758 C C . GLU B 1 39 ? 41.409 77.158 1.671 1.00 36.25 40 GLU B C 1
ATOM 2759 O O . GLU B 1 39 ? 41.024 78.323 1.625 1.00 36.44 40 GLU B O 1
ATOM 2765 N N . ALA B 1 40 ? 40.917 76.280 2.546 1.00 33.54 41 ALA B N 1
ATOM 2766 C CA . ALA B 1 40 ? 39.828 76.665 3.446 1.00 33.85 41 ALA B CA 1
ATOM 2767 C C . ALA B 1 40 ? 40.216 77.790 4.406 1.00 32.19 41 ALA B C 1
ATOM 2768 O O . ALA B 1 40 ? 39.460 78.740 4.605 1.00 34.56 41 ALA B O 1
ATOM 2770 N N . ILE B 1 41 ? 41.399 77.720 4.986 1.00 31.65 42 ILE B N 1
ATOM 2771 C CA . ILE B 1 41 ? 41.756 78.733 6.006 1.00 32.14 42 ILE B CA 1
ATOM 2772 C C . ILE B 1 41 ? 42.071 80.092 5.407 1.00 33.99 42 ILE B C 1
ATOM 2773 O O . ILE B 1 41 ? 42.037 81.098 6.103 1.00 34.05 42 ILE B O 1
ATOM 2778 N N . LEU B 1 42 ? 42.409 80.119 4.128 1.00 37.14 43 LEU B N 1
ATOM 2779 C CA . LEU B 1 42 ? 42.610 81.383 3.435 1.00 41.60 43 LEU B CA 1
ATOM 2780 C C . LEU B 1 42 ? 41.308 82.174 3.292 1.00 43.75 43 LEU B C 1
ATOM 2781 O O . LEU B 1 42 ? 41.345 83.387 3.108 1.00 43.60 43 LEU B O 1
ATOM 2786 N N . GLU B 1 43 ? 40.170 81.492 3.369 1.00 42.95 44 GLU B N 1
ATOM 2787 C CA . GLU B 1 43 ? 38.884 82.167 3.253 1.00 44.87 44 GLU B CA 1
ATOM 2788 C C . GLU B 1 43 ? 38.409 82.792 4.556 1.00 42.59 44 GLU B C 1
ATOM 2789 O O . GLU B 1 43 ? 37.428 83.509 4.552 1.00 45.32 44 GLU B O 1
ATOM 2795 N N . ILE B 1 44 ? 39.067 82.521 5.675 1.00 39.43 45 ILE B N 1
ATOM 2796 C CA . ILE B 1 44 ? 38.623 83.085 6.948 1.00 37.72 45 ILE B CA 1
ATOM 2797 C C . ILE B 1 44 ? 38.997 84.561 7.005 1.00 41.32 45 ILE B C 1
ATOM 2798 O O . ILE B 1 44 ? 40.160 84.928 6.779 1.00 39.87 45 ILE B O 1
ATOM 2803 N N . GLU B 1 45 ? 38.012 85.407 7.308 1.00 44.85 46 GLU B N 1
ATOM 2804 C CA . GLU B 1 45 ? 38.233 86.860 7.400 1.00 48.27 46 GLU B CA 1
ATOM 2805 C C . GLU B 1 45 ? 38.708 87.300 8.788 1.00 46.65 46 GLU B C 1
ATOM 2806 O O . GLU B 1 45 ? 38.410 86.662 9.795 1.00 44.64 46 GLU B O 1
ATOM 2812 N N . GLY B 1 46 ? 39.471 88.387 8.817 1.00 48.92 47 GLY B N 1
ATOM 2813 C CA . GLY B 1 46 ? 40.025 88.914 10.052 1.00 48.24 47 GLY B CA 1
ATOM 2814 C C . GLY B 1 46 ? 41.321 88.208 10.419 1.00 47.40 47 GLY B C 1
ATOM 2815 O O . GLY B 1 46 ? 41.990 87.637 9.571 1.00 49.35 47 GLY B O 1
ATOM 2816 N N . SER B 1 47 ? 41.675 88.269 11.697 1.00 45.71 48 SER B N 1
ATOM 2817 C CA . SER B 1 47 ? 42.922 87.730 12.186 1.00 43.21 48 SER B CA 1
ATOM 2818 C C . SER B 1 47 ? 42.671 86.352 12.780 1.00 41.25 48 SER B C 1
ATOM 2819 O O . SER B 1 47 ? 41.715 86.179 13.543 1.00 37.75 48 SER B O 1
ATOM 2822 N N . CYS B 1 48 ? 43.516 85.381 12.407 1.00 37.95 49 CYS B N 1
ATOM 2823 C CA . CYS B 1 48 ? 43.394 84.013 12.853 1.00 34.95 49 CYS B CA 1
ATOM 2824 C C . CYS B 1 48 ? 44.561 83.579 13.699 1.00 33.94 49 CYS B C 1
ATOM 2825 O O . CYS B 1 48 ? 45.661 84.110 13.583 1.00 33.78 49 CYS B O 1
ATOM 2828 N N . SER B 1 49 ? 44.298 82.613 14.571 1.00 31.68 50 SER B N 1
ATOM 2829 C CA . SER B 1 49 ? 45.348 81.863 15.229 1.00 30.96 50 SER B CA 1
ATOM 2830 C C . SER B 1 49 ? 45.433 80.484 14.595 1.00 27.79 50 SER B C 1
ATOM 2831 O O . SER B 1 49 ? 44.424 79.877 14.223 1.00 25.26 50 SER B O 1
ATOM 2834 N N . VAL B 1 50 ? 46.649 80.007 14.408 1.00 28.18 51 VAL B N 1
ATOM 2835 C CA . VAL B 1 50 ? 46.868 78.670 13.900 1.00 26.58 51 VAL B CA 1
ATOM 2836 C C . VAL B 1 50 ? 47.501 77.878 15.021 1.00 25.67 51 VAL B C 1
ATOM 2837 O O . VAL B 1 50 ? 48.574 78.225 15.486 1.00 26.77 51 VAL B O 1
ATOM 2841 N N . GLU B 1 51 ? 46.820 76.830 15.461 1.00 25.87 52 G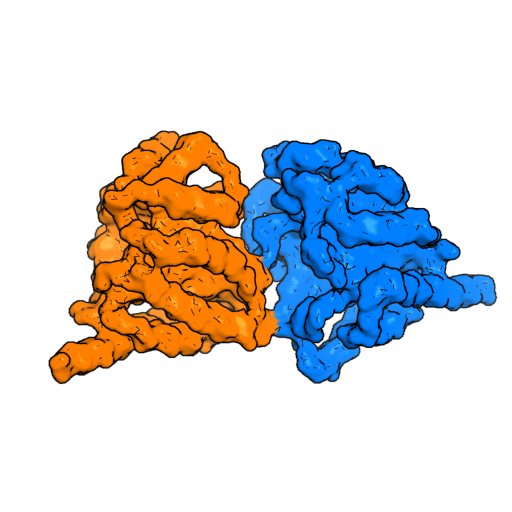LU B N 1
ATOM 2842 C CA . GLU B 1 51 ? 47.346 75.959 16.496 1.00 28.25 52 GLU B CA 1
ATOM 2843 C C . GLU B 1 51 ? 47.792 74.688 15.820 1.00 27.71 52 GLU B C 1
ATOM 2844 O O . GLU B 1 51 ? 46.951 73.853 15.473 1.00 26.90 52 GLU B O 1
ATOM 2850 N N . SER B 1 52 ? 49.110 74.537 15.651 1.00 26.18 53 SER B N 1
ATOM 2851 C CA . SER B 1 52 ? 49.684 73.343 15.072 1.00 27.24 53 SER B CA 1
ATOM 2852 C C . SER B 1 52 ? 50.083 72.389 16.206 1.00 27.46 53 SER B C 1
ATOM 2853 O O . SER B 1 52 ? 50.316 72.813 17.321 1.00 29.38 53 SER B O 1
ATOM 2856 N N . SER B 1 53 ? 50.185 71.108 15.907 1.00 26.71 54 SER B N 1
ATOM 2857 C CA . SER B 1 53 ? 50.607 70.180 16.902 1.00 28.68 54 SER B CA 1
ATOM 2858 C C . SER B 1 53 ? 51.279 68.957 16.297 1.00 29.69 54 SER B C 1
ATOM 2859 O O . SER B 1 53 ? 51.193 68.692 15.102 1.00 29.76 54 SER B O 1
ATOM 2862 N N . CYS B 1 54 ? 51.984 68.258 17.157 1.00 31.81 55 CYS B N 1
ATOM 2863 C CA . CYS B 1 54 ? 52.591 66.984 16.833 1.00 33.99 55 CYS B CA 1
ATOM 2864 C C . CYS B 1 54 ? 52.153 65.981 17.868 1.00 33.67 55 CYS B C 1
ATOM 2865 O O . CYS B 1 54 ? 52.338 66.205 19.076 1.00 32.06 55 CYS B O 1
ATOM 2868 N N . GLN B 1 55 ? 51.551 64.889 17.401 1.00 34.55 56 GLN B N 1
ATOM 2869 C CA . GLN B 1 55 ? 51.257 63.767 18.275 1.00 36.04 56 GLN B CA 1
ATOM 2870 C C . GLN B 1 55 ? 52.478 62.860 18.263 1.00 37.00 56 GLN B C 1
ATOM 2871 O O . GLN B 1 55 ? 52.891 62.365 17.212 1.00 37.81 56 GLN B O 1
ATOM 2877 N N . VAL B 1 56 ? 53.074 62.674 19.430 1.00 38.09 57 VAL B N 1
ATOM 2878 C CA . VAL B 1 56 ? 54.275 61.859 19.573 1.00 40.66 57 VAL B CA 1
ATOM 2879 C C . VAL B 1 56 ? 53.940 60.521 20.203 1.00 44.15 57 VAL B C 1
ATOM 2880 O O . VAL B 1 56 ? 53.199 60.457 21.184 1.00 41.61 57 VAL B O 1
ATOM 2884 N N . GLU B 1 57 ? 54.514 59.454 19.635 1.00 47.36 58 GLU B N 1
ATOM 2885 C CA . GLU B 1 57 ? 54.281 58.106 20.118 1.00 52.76 58 GLU B CA 1
ATOM 2886 C C . GLU B 1 57 ? 55.619 57.355 20.073 1.00 54.06 58 GLU B C 1
ATOM 2887 O O . GLU B 1 57 ? 55.988 56.756 19.057 1.00 53.10 58 GLU B O 1
ATOM 2893 N N . GLY B 1 58 ? 56.352 57.430 21.180 1.00 56.88 59 GLY B N 1
ATOM 2894 C CA . GLY B 1 58 ? 57.703 56.886 21.253 1.00 60.06 59 GLY B CA 1
ATOM 2895 C C . GLY B 1 58 ? 58.618 57.646 20.315 1.00 60.85 59 GLY B C 1
ATOM 2896 O O . GLY B 1 58 ? 58.867 58.836 20.507 1.00 60.76 59 GLY B O 1
ATOM 2897 N N . ASP B 1 59 ? 59.089 56.969 19.276 1.00 61.66 60 ASP B N 1
ATOM 2898 C CA . ASP B 1 59 ? 59.952 57.593 18.281 1.00 63.21 60 ASP B CA 1
ATOM 2899 C C . ASP B 1 59 ? 59.202 57.919 16.994 1.00 59.90 60 ASP B C 1
ATOM 2900 O O . ASP B 1 59 ? 59.836 58.246 15.990 1.00 61.01 60 ASP B O 1
ATOM 2905 N N . ARG B 1 60 ? 57.868 57.827 17.015 1.00 56.51 61 ARG B N 1
ATOM 2906 C CA . ARG B 1 60 ? 57.036 58.272 15.886 1.00 53.45 61 ARG B CA 1
ATOM 2907 C C . ARG B 1 60 ? 56.335 59.600 16.185 1.00 50.21 61 ARG B C 1
ATOM 2908 O O . ARG B 1 60 ? 55.985 59.918 17.326 1.00 45.07 61 ARG B O 1
ATOM 2916 N N . LEU B 1 61 ? 56.189 60.382 15.129 1.00 49.07 62 LEU B N 1
ATOM 2917 C CA . LEU B 1 61 ? 55.665 61.725 15.210 1.00 48.25 62 LEU B CA 1
ATOM 2918 C C . LEU B 1 61 ? 54.649 61.912 14.084 1.00 45.18 62 LEU B C 1
ATOM 2919 O O . LEU B 1 61 ? 54.951 61.635 12.938 1.00 45.13 62 LEU B O 1
ATOM 2924 N N . GLN B 1 62 ? 53.450 62.368 14.423 1.00 42.30 63 GLN B N 1
ATOM 2925 C CA . GLN B 1 62 ? 52.456 62.759 13.440 1.00 40.45 63 GLN B CA 1
ATOM 2926 C C . GLN B 1 62 ? 52.241 64.264 13.526 1.00 38.35 63 GLN B C 1
ATOM 2927 O O . GLN B 1 62 ? 51.699 64.772 14.506 1.00 33.94 63 GLN B O 1
ATOM 2933 N N . GLY B 1 63 ? 52.669 64.977 12.486 1.00 38.82 64 GLY B N 1
ATOM 2934 C CA . GLY B 1 63 ? 52.722 66.429 12.511 1.00 36.52 64 GLY B CA 1
ATOM 2935 C C . GLY B 1 63 ? 51.686 67.186 11.697 1.00 36.03 64 GLY B C 1
ATOM 2936 O O . GLY B 1 63 ? 51.655 68.419 11.762 1.00 36.98 64 GLY B O 1
ATOM 2937 N N . GLY B 1 64 ? 50.826 66.505 10.950 1.00 32.62 65 GLY B N 1
ATOM 2938 C CA . GLY B 1 64 ? 49.860 67.216 10.097 1.00 30.69 65 GLY B CA 1
ATOM 2939 C C . GLY B 1 64 ? 48.560 67.534 10.820 1.00 29.06 65 GLY B C 1
ATOM 2940 O O . GLY B 1 64 ? 47.513 66.995 10.469 1.00 28.57 65 GLY B O 1
ATOM 2941 N N . ARG B 1 65 ? 48.653 68.379 11.846 1.00 27.06 66 ARG B N 1
ATOM 2942 C CA . ARG B 1 65 ? 47.535 68.650 12.780 1.00 26.75 66 ARG B CA 1
ATOM 2943 C C . ARG B 1 65 ? 47.447 70.144 13.034 1.00 25.27 66 ARG B C 1
ATOM 2944 O O . ARG B 1 65 ? 48.402 70.750 13.531 1.00 25.83 66 ARG B O 1
ATOM 2952 N N . TYR B 1 66 ? 46.319 70.731 12.644 1.00 24.15 67 TYR B N 1
ATOM 2953 C CA . TYR B 1 66 ? 46.091 72.147 12.756 1.00 23.87 67 TYR B CA 1
ATOM 2954 C C . TYR B 1 66 ? 44.667 72.461 13.193 1.00 24.32 67 TYR B C 1
ATOM 2955 O O . TYR B 1 66 ? 43.710 71.814 12.743 1.00 22.84 67 TYR B O 1
ATOM 2964 N N A GLU B 1 67 ? 44.551 73.435 14.084 0.50 24.04 68 GLU B N 1
ATOM 2965 N N B GLU B 1 67 ? 44.549 73.446 14.084 0.50 24.05 68 GLU B N 1
ATOM 2966 C CA A GLU B 1 67 ? 43.276 74.059 14.375 0.50 23.70 68 GLU B CA 1
ATOM 2967 C CA B GLU B 1 67 ? 43.274 74.076 14.424 0.50 23.73 68 GLU B CA 1
ATOM 2968 C C A GLU B 1 67 ? 43.430 75.537 14.121 0.50 22.91 68 GLU B C 1
ATOM 2969 C C B GLU B 1 67 ? 43.417 75.540 14.148 0.50 22.85 68 GLU B C 1
ATOM 2970 O O A GLU B 1 67 ? 44.352 76.158 14.613 0.50 23.47 68 GLU B O 1
ATOM 2971 O O B GLU B 1 67 ? 44.292 76.166 14.721 0.50 23.12 68 GLU B O 1
ATOM 2982 N N . VAL B 1 68 ? 42.540 76.080 13.304 1.00 23.18 69 VAL B N 1
ATOM 2983 C CA . VAL B 1 68 ? 42.546 77.488 12.961 1.00 24.00 69 VAL B CA 1
ATOM 2984 C C . VAL B 1 68 ? 41.205 78.132 13.332 1.00 24.57 69 VAL B C 1
ATOM 2985 O O . VAL B 1 68 ? 40.136 77.572 13.092 1.00 23.64 69 VAL B O 1
ATOM 2989 N N . CYS B 1 69 ? 41.269 79.324 13.881 1.00 27.36 70 CYS B N 1
ATOM 2990 C CA . CYS B 1 69 ? 40.074 80.115 14.066 1.00 30.05 70 CYS B CA 1
ATOM 2991 C C . CYS B 1 69 ? 40.360 81.589 14.155 1.00 32.00 70 CYS B C 1
ATOM 2992 O O . CYS B 1 69 ? 41.491 82.023 14.412 1.00 30.20 70 CYS B O 1
ATOM 2995 N N . ASN B 1 70 ? 39.308 82.369 13.933 1.00 35.02 71 ASN B N 1
ATOM 2996 C CA . ASN B 1 70 ? 39.388 83.798 14.122 1.00 36.90 71 ASN B CA 1
ATOM 2997 C C . ASN B 1 70 ? 39.619 84.086 15.604 1.00 35.17 71 ASN B C 1
ATOM 2998 O O . ASN B 1 70 ? 39.020 83.460 16.455 1.00 35.37 71 ASN B O 1
ATOM 3003 N N . ASN B 1 71 ? 40.519 85.004 15.897 1.00 36.03 72 ASN B N 1
ATOM 3004 C CA . ASN B 1 71 ? 40.920 85.286 17.253 1.00 39.20 72 ASN B CA 1
ATOM 3005 C C . ASN B 1 71 ? 40.543 86.700 17.659 1.00 41.38 72 ASN B C 1
ATOM 3006 O O . ASN B 1 71 ? 41.020 87.191 18.663 1.00 43.05 72 ASN B O 1
ATOM 3011 N N . GLN B 1 72 ? 39.660 87.332 16.884 1.00 47.01 73 GLN B N 1
ATOM 3012 C CA . GLN B 1 72 ? 39.148 88.670 17.187 1.00 52.95 73 GLN B CA 1
ATOM 3013 C C . GLN B 1 72 ? 37.667 88.614 17.577 1.00 53.14 73 GLN B C 1
ATOM 3014 O O . GLN B 1 72 ? 36.795 88.827 16.732 1.00 56.91 73 GLN B O 1
ATOM 3020 N N . GLY B 1 73 ? 37.381 88.336 18.839 1.00 49.05 74 GLY B N 1
ATOM 3021 C CA . GLY B 1 73 ? 36.012 88.344 19.321 1.00 47.50 74 GLY B CA 1
ATOM 3022 C C . GLY B 1 73 ? 35.109 87.252 18.766 1.00 40.59 74 GLY B C 1
ATOM 3023 O O . GLY B 1 73 ? 35.542 86.163 18.488 1.00 37.71 74 GLY B O 1
ATOM 3024 N N . THR B 1 74 ? 33.838 87.569 18.609 1.00 38.11 75 THR B N 1
ATOM 3025 C CA . THR B 1 74 ? 32.835 86.554 18.362 1.00 38.37 75 THR B CA 1
ATOM 3026 C C . THR B 1 74 ? 32.527 86.431 16.889 1.00 36.66 75 THR B C 1
ATOM 3027 O O . THR B 1 74 ? 32.066 87.387 16.295 1.00 39.66 75 THR B O 1
ATOM 3031 N N . THR B 1 75 ? 32.729 85.250 16.312 1.00 34.70 76 THR B N 1
ATOM 3032 C CA . THR B 1 75 ? 32.295 85.004 14.920 1.00 35.87 76 THR B CA 1
ATOM 3033 C C . THR B 1 75 ? 31.221 83.922 14.779 1.00 34.87 76 THR B C 1
ATOM 3034 O O . THR B 1 75 ? 30.825 83.577 13.662 1.00 36.28 76 THR B O 1
ATOM 3038 N N . TRP B 1 76 ? 30.765 83.364 15.896 1.00 34.21 77 TRP B N 1
ATOM 3039 C CA . TRP B 1 76 ? 29.634 82.456 15.883 1.00 33.57 77 TRP B CA 1
ATOM 3040 C C . TRP B 1 76 ? 28.370 83.253 15.607 1.00 34.65 77 TRP B C 1
ATOM 3041 O O . TRP B 1 76 ? 28.184 84.313 16.192 1.00 35.67 77 TRP B O 1
ATOM 3052 N N . PRO B 1 77 ? 27.477 82.741 14.744 1.00 35.67 78 PRO B N 1
ATOM 3053 C CA . PRO B 1 77 ? 27.459 81.461 14.060 1.00 34.58 78 PRO B CA 1
ATOM 3054 C C . PRO B 1 77 ? 28.032 81.454 12.632 1.00 35.69 78 PRO B C 1
ATOM 3055 O O . PRO B 1 77 ? 28.060 80.404 12.004 1.00 34.79 78 PRO B O 1
ATOM 3059 N N . GLU B 1 78 ? 28.494 82.586 12.118 1.00 36.95 79 GLU B N 1
ATOM 3060 C CA . GLU B 1 78 ? 29.040 82.598 10.745 1.00 40.32 79 GLU B CA 1
ATOM 3061 C C . GLU B 1 78 ? 30.321 81.741 10.622 1.00 36.51 79 GLU B C 1
ATOM 3062 O O . GLU B 1 78 ? 30.644 81.262 9.535 1.00 34.75 79 GLU B O 1
ATOM 3068 N N . SER B 1 79 ? 31.014 81.498 11.737 1.00 32.86 80 SER B N 1
ATOM 3069 C CA . SER B 1 79 ? 32.150 80.574 11.716 1.00 30.70 80 SER B CA 1
ATOM 3070 C C . SER B 1 79 ? 31.750 79.174 11.237 1.00 29.54 80 SER B C 1
ATOM 3071 O O . SER B 1 79 ? 32.596 78.414 10.740 1.00 27.93 80 SER B O 1
ATOM 3074 N N . LEU B 1 80 ? 30.473 78.807 11.404 1.00 28.95 81 LEU B N 1
ATOM 3075 C CA . LEU B 1 80 ? 30.008 77.507 10.944 1.00 28.25 81 LEU B CA 1
ATOM 3076 C C . LEU B 1 80 ? 30.148 77.312 9.433 1.00 29.32 81 LEU B C 1
ATOM 3077 O O . LEU B 1 80 ? 30.366 76.205 8.967 1.00 30.80 81 LEU B O 1
ATOM 3082 N N . THR B 1 81 ? 30.020 78.370 8.658 1.00 31.41 82 THR B N 1
ATOM 3083 C CA . THR B 1 81 ? 30.066 78.225 7.202 1.00 33.98 82 THR B CA 1
ATOM 3084 C C . THR B 1 81 ? 31.376 77.601 6.768 1.00 32.14 82 THR B C 1
ATOM 3085 O O . THR B 1 81 ? 31.392 76.767 5.888 1.00 32.71 82 THR B O 1
ATOM 3089 N N . HIS B 1 82 ? 32.463 77.967 7.434 1.00 32.13 83 HIS B N 1
ATOM 3090 C CA . HIS B 1 82 ? 33.785 77.387 7.137 1.00 30.59 83 HIS B CA 1
ATOM 3091 C C . HIS B 1 82 ? 33.829 75.895 7.409 1.00 30.20 83 HIS B C 1
ATOM 3092 O O . HIS B 1 82 ? 34.374 75.130 6.624 1.00 29.93 83 HIS B O 1
ATOM 3099 N N . ALA B 1 83 ? 33.212 75.480 8.513 1.00 30.96 84 ALA B N 1
ATOM 3100 C CA . ALA B 1 83 ? 33.154 74.079 8.861 1.00 29.70 84 ALA B CA 1
ATOM 3101 C C . ALA B 1 83 ? 32.358 73.298 7.840 1.00 30.80 84 ALA B C 1
ATOM 3102 O O . ALA B 1 83 ? 32.810 72.256 7.348 1.00 29.64 84 ALA B O 1
ATOM 3104 N N . PHE B 1 84 ? 31.143 73.774 7.547 1.00 31.82 85 PHE B N 1
ATOM 3105 C CA . PHE B 1 84 ? 30.260 73.069 6.601 1.00 33.00 85 PHE B CA 1
ATOM 3106 C C . PHE B 1 84 ? 30.867 72.971 5.206 1.00 32.95 85 PHE B C 1
ATOM 3107 O O . PHE B 1 84 ? 30.820 71.921 4.616 1.00 33.16 85 PHE B O 1
ATOM 3115 N N . LYS B 1 85 ? 31.463 74.045 4.707 1.00 34.64 86 LYS B N 1
ATOM 3116 C CA . LYS B 1 85 ? 32.192 73.985 3.431 1.00 39.05 86 LYS B CA 1
ATOM 3117 C C . LYS B 1 85 ? 33.266 72.911 3.440 1.00 35.76 86 LYS B C 1
ATOM 3118 O O . LYS B 1 85 ? 33.428 72.199 2.457 1.00 36.02 86 LYS B O 1
ATOM 3124 N N . LEU B 1 86 ? 34.050 72.858 4.519 1.00 32.96 87 LEU B N 1
ATOM 3125 C CA . LEU B 1 86 ? 35.172 71.928 4.615 1.00 32.52 87 LEU B CA 1
ATOM 3126 C C . LEU B 1 86 ? 34.671 70.498 4.600 1.00 32.94 87 LEU B C 1
ATOM 3127 O O . LEU B 1 86 ? 35.212 69.648 3.890 1.00 34.24 87 LEU B O 1
ATOM 3132 N N . LEU B 1 87 ? 33.655 70.236 5.412 1.00 32.92 88 LEU B N 1
ATOM 3133 C CA . LEU B 1 87 ? 33.039 68.912 5.479 1.00 33.50 88 LEU B CA 1
ATOM 3134 C C . LEU B 1 87 ? 32.471 68.468 4.160 1.00 34.50 88 LEU B C 1
ATOM 3135 O O . LEU B 1 87 ? 32.601 67.305 3.812 1.00 34.53 88 LEU B O 1
ATOM 3140 N N . ASP B 1 88 ? 31.849 69.390 3.430 1.00 37.74 89 ASP B N 1
ATOM 3141 C CA . ASP B 1 88 ? 31.330 69.086 2.100 1.00 41.86 89 ASP B CA 1
ATOM 3142 C C . ASP B 1 88 ? 32.466 68.699 1.151 1.00 42.03 89 ASP B C 1
ATOM 3143 O O . ASP B 1 88 ? 32.371 67.723 0.429 1.00 43.02 89 ASP B O 1
ATOM 3148 N N . LYS B 1 89 ? 33.548 69.460 1.151 1.00 41.90 90 LYS B N 1
ATOM 3149 C CA . LYS B 1 89 ? 34.695 69.115 0.297 1.00 43.44 90 LYS B CA 1
ATOM 3150 C C . LYS B 1 89 ? 35.302 67.744 0.661 1.00 41.36 90 LYS B C 1
ATOM 3151 O O . LYS B 1 89 ? 35.619 66.949 -0.210 1.00 40.95 90 LYS B O 1
ATOM 3157 N N . ILE B 1 90 ? 35.393 67.441 1.945 1.00 39.34 91 ILE B N 1
ATOM 3158 C CA . ILE B 1 90 ? 36.042 66.196 2.375 1.00 40.63 91 ILE B CA 1
ATOM 3159 C C . ILE B 1 90 ? 35.180 64.969 2.122 1.00 41.86 91 ILE B C 1
ATOM 3160 O O . ILE B 1 90 ? 35.667 63.943 1.632 1.00 42.25 91 ILE B O 1
ATOM 3165 N N . ASP B 1 91 ? 33.885 65.101 2.355 1.00 43.89 92 ASP B N 1
ATOM 3166 C CA . ASP B 1 91 ? 32.968 63.985 2.122 1.00 46.66 92 ASP B CA 1
ATOM 3167 C C . ASP B 1 91 ? 32.976 63.524 0.669 1.00 47.90 92 ASP B C 1
ATOM 3168 O O . ASP B 1 91 ? 32.985 62.320 0.387 1.00 49.23 92 ASP B O 1
ATOM 3173 N N . SER B 1 92 ? 32.992 64.470 -0.259 1.00 46.75 93 SER B N 1
ATOM 3174 C CA . SER B 1 92 ? 32.946 64.122 -1.682 1.00 48.85 93 SER B CA 1
ATOM 3175 C C . SER B 1 92 ? 34.211 63.388 -2.189 1.00 47.95 93 SER B C 1
ATOM 3176 O O . SER B 1 92 ? 34.267 63.006 -3.341 1.00 51.74 93 SER B O 1
ATOM 3179 N N . GLN B 1 93 ? 35.220 63.217 -1.335 1.00 45.46 94 GLN B N 1
ATOM 3180 C CA . GLN B 1 93 ? 36.410 62.447 -1.676 1.00 45.36 94 GLN B CA 1
ATOM 3181 C C . GLN B 1 93 ? 36.103 60.961 -1.623 1.00 45.30 94 GLN B C 1
ATOM 3182 O O . GLN B 1 93 ? 35.575 60.463 -0.615 1.00 42.84 94 GLN B O 1
ATOM 3188 N N . LEU B 1 94 ? 36.445 60.258 -2.698 1.00 45.28 95 LEU B N 1
ATOM 3189 C CA . LEU B 1 94 ? 36.291 58.808 -2.758 1.00 47.09 95 LEU B CA 1
ATOM 3190 C C . LEU B 1 94 ? 37.124 58.140 -1.682 1.00 45.28 95 LEU B C 1
ATOM 3191 O O . LEU B 1 94 ? 38.281 58.508 -1.452 1.00 42.96 95 LEU B O 1
ATOM 3196 N N . GLY B 1 95 ? 36.514 57.158 -1.022 1.00 45.63 96 GLY B N 1
ATOM 3197 C CA . GLY B 1 95 ? 37.179 56.412 0.037 1.00 45.58 96 GLY B CA 1
ATOM 3198 C C . GLY B 1 95 ? 37.096 57.084 1.391 1.00 42.78 96 GLY B C 1
ATOM 3199 O O . GLY B 1 95 ? 37.647 56.581 2.348 1.00 44.33 96 GLY B O 1
ATOM 3200 N N . VAL B 1 96 ? 36.404 58.214 1.470 1.00 41.25 97 VAL B N 1
ATOM 3201 C CA . VAL B 1 96 ? 36.254 58.947 2.711 1.00 40.09 97 VAL B CA 1
ATOM 3202 C C . VAL B 1 96 ? 34.799 58.909 3.123 1.00 41.59 97 VAL B C 1
ATOM 3203 O O . VAL B 1 96 ? 33.914 59.098 2.320 1.00 42.15 97 VAL B O 1
ATOM 3207 N N . ARG B 1 97 ? 34.564 58.662 4.398 1.00 41.67 98 ARG B N 1
ATOM 3208 C CA . ARG B 1 97 ? 33.230 58.623 4.927 1.00 45.20 98 ARG B CA 1
ATOM 3209 C C . ARG B 1 97 ? 33.243 59.438 6.214 1.00 43.09 98 ARG B C 1
ATOM 3210 O O . ARG B 1 97 ? 34.133 59.259 7.067 1.00 43.47 98 ARG B O 1
ATOM 3218 N N . ILE B 1 98 ? 32.291 60.352 6.337 1.00 41.18 99 ILE B N 1
ATOM 3219 C CA . ILE B 1 98 ? 32.216 61.253 7.468 1.00 40.85 99 ILE B CA 1
ATOM 3220 C C . ILE B 1 98 ? 30.845 61.138 8.118 1.00 40.08 99 ILE B C 1
ATOM 3221 O O . ILE B 1 98 ? 29.838 61.334 7.460 1.00 40.21 99 ILE B O 1
ATOM 3226 N N . ASN B 1 99 ? 30.803 60.833 9.411 1.00 38.35 100 ASN B N 1
ATOM 3227 C CA . ASN B 1 99 ? 29.552 60.900 10.172 1.00 36.71 100 ASN B CA 1
ATOM 3228 C C . ASN B 1 99 ? 29.484 62.247 10.870 1.00 35.33 100 ASN B C 1
ATOM 3229 O O . ASN B 1 99 ? 30.125 62.467 11.905 1.00 34.49 100 ASN B O 1
ATOM 3234 N N . ARG B 1 100 ? 28.713 63.156 10.294 1.00 34.18 101 ARG B N 1
ATOM 3235 C CA . ARG B 1 100 ? 28.582 64.510 10.832 1.00 33.95 101 ARG B CA 1
ATOM 3236 C C . ARG B 1 100 ? 27.318 64.754 11.674 1.00 33.47 101 ARG B C 1
ATOM 3237 O O . ARG B 1 100 ? 27.004 65.895 12.005 1.00 32.91 101 ARG B O 1
ATOM 3245 N N . ASP B 1 101 ? 26.624 63.695 12.040 1.00 35.89 102 ASP B N 1
ATOM 3246 C CA . ASP B 1 101 ? 25.354 63.817 12.794 1.00 39.07 102 ASP B CA 1
ATOM 3247 C C . ASP B 1 101 ? 25.488 64.642 14.085 1.00 36.51 102 ASP B C 1
ATOM 3248 O O . ASP B 1 101 ? 24.748 65.581 14.272 1.00 37.67 102 ASP B O 1
ATOM 3253 N N . SER B 1 102 ? 26.466 64.344 14.935 1.00 36.54 103 SER B N 1
ATOM 3254 C CA . SER B 1 102 ? 26.607 65.049 16.222 1.00 35.26 103 SER B CA 1
ATOM 3255 C C . SER B 1 102 ? 26.877 66.532 16.031 1.00 34.43 103 SER B C 1
ATOM 3256 O O . SER B 1 102 ? 26.266 67.369 16.682 1.00 32.76 103 SER B O 1
ATOM 3259 N N . PHE B 1 103 ? 27.812 66.855 15.142 1.00 32.35 104 PHE B N 1
ATOM 3260 C CA . PHE B 1 103 ? 28.113 68.257 14.872 1.00 31.12 104 PHE B CA 1
ATOM 3261 C C . PHE B 1 103 ? 26.925 69.018 14.269 1.00 30.75 104 PHE B C 1
ATOM 3262 O O . PHE B 1 103 ? 26.654 70.161 14.643 1.00 29.65 104 PHE B O 1
ATOM 3270 N N . ASP B 1 104 ? 26.232 68.394 13.325 1.00 31.75 105 ASP B N 1
ATOM 3271 C CA . ASP B 1 104 ? 25.050 69.016 12.730 1.00 35.42 105 ASP B CA 1
ATOM 3272 C C . ASP B 1 104 ? 23.990 69.288 13.792 1.00 35.89 105 ASP B C 1
ATOM 3273 O O . ASP B 1 104 ? 23.363 70.334 13.789 1.00 37.42 105 ASP B O 1
ATOM 3278 N N . ARG B 1 105 ? 23.772 68.331 14.679 1.00 37.35 106 ARG B N 1
ATOM 3279 C CA . ARG B 1 105 ? 22.744 68.489 15.715 1.00 38.87 106 ARG B CA 1
ATOM 3280 C C . ARG B 1 105 ? 23.133 69.576 16.696 1.00 36.40 106 ARG B C 1
ATOM 3281 O O . ARG B 1 105 ? 22.292 70.351 17.138 1.00 36.32 106 ARG B O 1
ATOM 3289 N N . PHE B 1 106 ? 24.420 69.670 17.016 1.00 34.87 107 PHE B N 1
ATOM 3290 C CA . PHE B 1 106 ? 24.855 70.694 17.960 1.00 32.51 107 PHE B CA 1
ATOM 3291 C C . PHE B 1 106 ? 24.699 72.065 17.304 1.00 32.17 107 PHE B C 1
ATOM 3292 O O . PHE B 1 106 ? 24.201 73.018 17.936 1.00 30.41 107 PHE B O 1
ATOM 3300 N N . ALA B 1 107 ? 25.114 72.153 16.037 1.00 32.05 108 ALA B N 1
ATOM 3301 C CA . ALA B 1 107 ? 25.066 73.415 15.291 1.00 32.35 108 ALA B CA 1
ATOM 3302 C C . ALA B 1 107 ? 23.642 73.875 15.149 1.00 35.11 108 ALA B C 1
ATOM 3303 O O . ALA B 1 107 ? 23.341 75.039 15.403 1.00 36.36 108 ALA B O 1
ATOM 3305 N N . ALA B 1 108 ? 22.771 72.957 14.746 1.00 36.36 109 ALA B N 1
ATOM 3306 C CA . ALA B 1 108 ? 21.362 73.253 14.615 1.00 38.60 109 ALA B CA 1
ATOM 3307 C C . ALA B 1 108 ? 20.822 73.732 15.968 1.00 39.97 109 ALA B C 1
ATOM 3308 O O . ALA B 1 108 ? 20.166 74.750 16.041 1.00 40.75 109 ALA B O 1
ATOM 3310 N N . ALA B 1 109 ? 21.106 72.992 17.034 1.00 38.52 110 ALA B N 1
ATOM 3311 C CA . ALA B 1 109 ? 20.570 73.332 18.344 1.00 38.06 110 ALA B CA 1
ATOM 3312 C C . ALA B 1 109 ? 20.996 74.707 18.823 1.00 38.29 110 ALA B C 1
ATOM 3313 O O . ALA B 1 109 ? 20.205 75.426 19.422 1.00 38.83 110 ALA B O 1
ATOM 3315 N N . HIS B 1 110 ? 22.237 75.106 18.562 1.00 36.89 111 HIS B N 1
ATOM 3316 C CA . HIS B 1 110 ? 22.781 76.288 19.248 1.00 35.93 111 HIS B CA 1
ATOM 3317 C C . HIS B 1 110 ? 23.219 77.407 18.332 1.00 35.28 111 HIS B C 1
ATOM 3318 O O . HIS B 1 110 ? 23.920 78.312 18.752 1.00 32.43 111 HIS B O 1
ATOM 3325 N N . VAL B 1 111 ? 22.716 77.386 17.098 1.00 37.06 112 VAL B N 1
ATOM 3326 C CA . VAL B 1 111 ? 22.999 78.437 16.127 1.00 38.15 112 VAL B CA 1
ATOM 3327 C C . VAL B 1 111 ? 22.662 79.840 16.646 1.00 41.31 112 VAL B C 1
ATOM 3328 O O . VAL B 1 111 ? 23.423 80.763 16.406 1.00 41.10 112 VAL B O 1
ATOM 3332 N N . ASN B 1 112 ? 21.533 80.014 17.337 1.00 42.22 113 ASN B N 1
ATOM 3333 C CA . ASN B 1 112 ? 21.182 81.343 17.864 1.00 45.25 113 ASN B CA 1
ATOM 3334 C C . ASN B 1 112 ? 21.733 81.608 19.277 1.00 43.24 113 ASN B C 1
ATOM 3335 O O . ASN B 1 112 ? 21.368 82.593 19.898 1.00 43.63 113 ASN B O 1
ATOM 3340 N N . SER B 1 113 ? 22.605 80.737 19.785 1.00 40.44 114 SER B N 1
ATOM 3341 C CA . SER B 1 113 ? 23.203 80.976 21.098 1.00 41.18 114 SER B CA 1
ATOM 3342 C C . SER B 1 113 ? 24.092 82.212 21.055 1.00 41.09 114 SER B C 1
ATOM 3343 O O . SER B 1 113 ? 24.790 82.432 20.075 1.00 39.82 114 SER B O 1
ATOM 3346 N N . ARG B 1 114 ? 24.036 83.008 22.115 1.00 42.77 115 ARG B N 1
ATOM 3347 C CA . ARG B 1 114 ? 24.914 84.176 22.311 1.00 43.93 115 ARG B CA 1
ATOM 3348 C C . ARG B 1 114 ? 26.030 83.844 23.292 1.00 40.66 115 ARG B C 1
ATOM 3349 O O . ARG B 1 114 ? 26.713 84.745 23.784 1.00 40.66 115 ARG B O 1
ATOM 3357 N N . LYS B 1 115 ? 26.219 82.562 23.590 1.00 37.83 116 LYS B N 1
ATOM 3358 C CA . LYS B 1 115 ? 27.221 82.142 24.573 1.00 37.29 116 LYS B CA 1
ATOM 3359 C C . LYS B 1 115 ? 28.420 81.433 23.952 1.00 34.99 116 LYS B C 1
ATOM 3360 O O . LYS B 1 115 ? 29.230 80.857 24.675 1.00 33.94 116 LYS B O 1
ATOM 3366 N N . ILE B 1 116 ? 28.505 81.478 22.619 1.00 34.13 117 ILE B N 1
ATOM 3367 C CA . ILE B 1 116 ? 29.550 80.787 21.848 1.00 33.03 117 ILE B CA 1
ATOM 3368 C C . ILE B 1 116 ? 30.424 81.858 21.167 1.00 33.05 117 ILE B C 1
ATOM 3369 O O . ILE B 1 116 ? 29.903 82.778 20.528 1.00 31.87 117 ILE B O 1
ATOM 3374 N N . ILE B 1 117 ? 31.744 81.739 21.323 1.00 31.49 118 ILE B N 1
ATOM 3375 C CA . ILE B 1 117 ? 32.673 82.664 20.690 1.00 31.40 118 ILE B CA 1
ATOM 3376 C C . ILE B 1 117 ? 32.807 82.322 19.211 1.00 30.66 118 ILE B C 1
ATOM 3377 O O . ILE B 1 117 ? 32.642 83.171 18.348 1.00 32.69 118 ILE B O 1
ATOM 3382 N N . ASN B 1 118 ? 33.116 81.071 18.924 1.00 28.68 119 ASN B N 1
ATOM 3383 C CA . ASN B 1 118 ? 33.330 80.625 17.561 1.00 28.09 119 ASN B CA 1
ATOM 3384 C C . ASN B 1 118 ? 33.461 79.124 17.547 1.00 26.62 119 ASN B C 1
ATOM 3385 O O . ASN B 1 118 ? 33.414 78.464 18.597 1.00 24.66 119 ASN B O 1
ATOM 3390 N N . ASN B 1 119 ? 33.603 78.595 16.342 1.00 26.81 120 ASN B N 1
ATOM 3391 C CA . ASN B 1 119 ? 34.133 77.276 16.153 1.00 26.12 120 ASN B CA 1
ATOM 3392 C C . ASN B 1 119 ? 35.429 77.389 15.356 1.00 26.73 120 ASN B C 1
ATOM 3393 O O . ASN B 1 119 ? 35.628 78.368 14.639 1.00 26.89 120 ASN B O 1
ATOM 3398 N N . THR B 1 120 ? 36.309 76.402 15.525 1.00 25.53 121 THR B N 1
ATOM 3399 C CA . THR B 1 120 ? 37.539 76.303 14.750 1.00 25.63 121 THR B CA 1
ATOM 3400 C C . THR B 1 120 ? 37.281 75.462 13.510 1.00 26.47 121 THR B C 1
ATOM 3401 O O . THR B 1 120 ? 36.204 74.873 13.345 1.00 28.05 121 THR B O 1
ATOM 3405 N N . ILE B 1 121 ? 38.265 75.395 12.624 1.00 25.32 122 ILE B N 1
ATOM 3406 C CA . ILE B 1 121 ? 38.311 74.283 11.696 1.00 23.89 122 ILE B CA 1
ATOM 3407 C C . ILE B 1 121 ? 39.678 73.685 11.744 1.00 22.06 122 ILE B C 1
ATOM 3408 O O . ILE B 1 121 ? 40.665 74.378 11.917 1.00 21.14 122 ILE B O 1
ATOM 3413 N N . GLY B 1 122 ? 39.735 72.377 11.566 1.00 22.65 123 GLY B N 1
ATOM 3414 C CA . GLY B 1 122 ? 40.964 71.695 11.728 1.00 22.56 123 GLY B CA 1
ATOM 3415 C C . GLY B 1 122 ? 40.953 70.367 11.053 1.00 24.19 123 GLY B C 1
ATOM 3416 O O . GLY B 1 122 ? 39.891 69.814 10.752 1.00 21.74 123 GLY B O 1
ATOM 3417 N N . VAL B 1 123 ? 42.168 69.880 10.803 1.00 24.50 124 VAL B N 1
ATOM 3418 C CA . VAL B 1 123 ? 42.396 68.559 10.271 1.00 24.03 124 VAL B CA 1
ATOM 3419 C C . VAL B 1 123 ? 43.533 67.914 11.020 1.00 24.57 124 VAL B C 1
ATOM 3420 O O . VAL B 1 123 ? 44.513 68.576 11.376 1.00 23.31 124 VAL B O 1
ATOM 3424 N N . HIS B 1 124 ? 43.405 66.618 11.245 1.00 27.17 125 HIS B N 1
ATOM 3425 C CA . HIS B 1 124 ? 44.474 65.803 11.799 1.00 29.18 125 HIS B CA 1
ATOM 3426 C C . HIS B 1 124 ? 44.750 64.678 10.826 1.00 32.81 125 HIS B C 1
ATOM 3427 O O . HIS B 1 124 ? 43.927 63.757 10.666 1.00 31.81 125 HIS B O 1
ATOM 3434 N N . LEU B 1 125 ? 45.901 64.768 10.165 1.00 33.81 126 LEU B N 1
ATOM 3435 C CA . LEU B 1 125 ? 46.370 63.712 9.300 1.00 36.81 126 LEU B CA 1
ATOM 3436 C C . LEU B 1 125 ? 46.802 62.533 10.125 1.00 36.09 126 LEU B C 1
ATOM 3437 O O . LEU B 1 125 ? 47.549 62.705 11.071 1.00 33.00 126 LEU B O 1
ATOM 3442 N N . GLY B 1 126 ? 46.365 61.337 9.732 1.00 37.69 127 GLY B N 1
ATOM 3443 C CA . GLY B 1 126 ? 46.875 60.096 10.300 1.00 39.75 127 GLY B CA 1
ATOM 3444 C C . GLY B 1 126 ? 47.872 59.447 9.351 1.00 42.33 127 GLY B C 1
ATOM 3445 O O . GLY B 1 126 ? 48.215 60.007 8.320 1.00 40.50 127 GLY B O 1
ATOM 3446 N N . SER B 1 127 ? 48.318 58.250 9.699 1.00 46.41 128 SER B N 1
ATOM 3447 C CA . SER B 1 127 ? 49.270 57.499 8.873 1.00 51.35 128 SER B CA 1
ATOM 3448 C C . SER B 1 127 ? 48.663 57.042 7.558 1.00 51.06 128 SER B C 1
ATOM 3449 O O . SER B 1 127 ? 49.368 56.808 6.596 1.00 51.79 128 SER B O 1
ATOM 3452 N N . LYS B 1 128 ? 47.347 56.883 7.543 1.00 52.03 129 LYS B N 1
ATOM 3453 C CA . LYS B 1 128 ? 46.624 56.550 6.325 1.00 50.83 129 LYS B CA 1
ATOM 3454 C C . LYS B 1 128 ? 45.308 57.319 6.293 1.00 47.45 129 LYS B C 1
ATOM 3455 O O . LYS B 1 128 ? 44.854 57.861 7.305 1.00 42.31 129 LYS B O 1
ATOM 3461 N N . LEU B 1 129 ? 44.717 57.361 5.108 1.00 46.50 130 LEU B N 1
ATOM 3462 C CA . LEU B 1 129 ? 43.504 58.106 4.872 1.00 45.59 130 LEU B CA 1
ATOM 3463 C C . LEU B 1 129 ? 42.424 57.868 5.958 1.00 44.49 130 LEU B C 1
ATOM 3464 O O . LEU B 1 129 ? 41.891 58.817 6.517 1.00 40.20 130 LEU B O 1
ATOM 3469 N N . GLU B 1 130 ? 42.144 56.608 6.274 1.00 47.57 131 GLU B N 1
ATOM 3470 C CA . GLU B 1 130 ? 41.043 56.256 7.180 1.00 48.91 131 GLU B CA 1
ATOM 3471 C C . GLU B 1 130 ? 41.285 56.669 8.638 1.00 46.03 131 GLU B C 1
ATOM 3472 O O . GLU B 1 130 ? 40.345 56.742 9.437 1.00 44.25 131 GLU B O 1
ATOM 3478 N N . ASP B 1 131 ? 42.543 56.939 8.976 1.00 44.32 132 ASP B N 1
ATOM 3479 C CA . ASP B 1 131 ? 42.903 57.428 10.307 1.00 42.33 132 ASP B CA 1
ATOM 3480 C C . ASP B 1 131 ? 42.947 58.925 10.422 1.00 36.45 132 ASP B C 1
ATOM 3481 O O . ASP B 1 131 ? 43.180 59.426 11.498 1.00 36.14 132 ASP B O 1
ATOM 3486 N N . SER B 1 132 ? 42.754 59.634 9.324 1.00 32.94 133 SER B N 1
ATOM 3487 C CA . SER B 1 132 ? 42.778 61.086 9.359 1.00 30.53 133 SER B CA 1
ATOM 3488 C C . SER B 1 132 ? 41.409 61.578 9.778 1.00 27.15 133 SER B C 1
ATOM 3489 O O . SER B 1 132 ? 40.447 60.840 9.723 1.00 27.17 133 SER B O 1
ATOM 3492 N N . SER B 1 133 ? 41.332 62.821 10.207 1.00 25.55 134 SER B N 1
ATOM 3493 C CA . SER B 1 133 ? 40.083 63.358 10.701 1.00 25.50 134 SER B CA 1
ATOM 3494 C C . SER B 1 133 ? 39.942 64.833 10.420 1.00 24.72 134 SER B C 1
ATOM 3495 O O . SER B 1 133 ? 40.937 65.522 10.153 1.00 22.83 134 SER B O 1
ATOM 3498 N N . VAL B 1 134 ? 38.686 65.308 10.472 1.00 24.74 135 VAL B N 1
ATOM 3499 C CA . VAL B 1 134 ? 38.376 66.715 10.635 1.00 24.57 135 VAL B CA 1
ATOM 3500 C C . VAL B 1 134 ? 38.133 66.946 12.118 1.00 24.86 135 VAL B C 1
ATOM 3501 O O . VAL B 1 134 ? 37.513 66.115 12.802 1.00 24.83 135 VAL B O 1
ATOM 3513 N N . LEU B 1 136 ? 36.824 69.803 14.886 1.00 24.35 137 LEU B N 1
ATOM 3514 C CA . LEU B 1 136 ? 36.091 71.044 15.064 1.00 25.78 137 LEU B CA 1
ATOM 3515 C C . LEU B 1 136 ? 35.875 71.309 16.549 1.00 25.51 137 LEU B C 1
ATOM 3516 O O . LEU B 1 136 ? 35.298 70.493 17.252 1.00 26.42 137 LEU B O 1
ATOM 3521 N N . TYR B 1 137 ? 36.325 72.463 17.020 1.00 24.60 138 TYR B N 1
ATOM 3522 C CA . TYR B 1 137 ? 36.144 72.824 18.404 1.00 24.60 138 TYR B CA 1
ATOM 3523 C C . TYR B 1 137 ? 35.170 73.976 18.479 1.00 24.60 138 TYR B C 1
ATOM 3524 O O . TYR B 1 137 ? 35.252 74.918 17.687 1.00 23.37 138 TYR B O 1
ATOM 3533 N N . ILE B 1 138 ? 34.283 73.916 19.465 1.00 23.93 139 ILE B N 1
ATOM 3534 C CA . ILE B 1 138 ? 33.400 75.020 19.787 1.00 24.90 139 ILE B CA 1
ATOM 3535 C C . ILE B 1 138 ? 33.988 75.673 21.028 1.00 25.13 139 ILE B C 1
ATOM 3536 O O . ILE B 1 138 ? 34.118 75.030 22.074 1.00 24.69 139 ILE B O 1
ATOM 3541 N N . HIS B 1 139 ? 34.294 76.963 20.938 1.00 25.82 140 HIS B N 1
ATOM 3542 C CA . HIS B 1 139 ? 34.771 77.718 22.083 1.00 28.10 140 HIS B CA 1
ATOM 3543 C C . HIS B 1 139 ? 33.655 78.517 22.717 1.00 28.80 140 HIS B C 1
ATOM 3544 O O . HIS B 1 139 ? 33.053 79.370 22.070 1.00 28.28 140 HIS B O 1
ATOM 3551 N N . ILE B 1 140 ? 33.415 78.251 24.000 1.00 31.60 141 ILE B N 1
ATOM 3552 C CA . ILE B 1 140 ? 32.269 78.799 24.744 1.00 34.01 141 ILE B CA 1
ATOM 3553 C C . ILE B 1 140 ? 32.746 80.012 25.515 1.00 34.48 141 ILE B C 1
ATOM 3554 O O . ILE B 1 140 ? 33.903 80.053 25.934 1.00 32.77 141 ILE B O 1
ATOM 3559 N N . LYS B 1 141 ? 31.873 81.011 25.684 1.00 36.91 142 LYS B N 1
ATOM 3560 C CA . LYS B 1 141 ? 32.222 82.217 26.456 1.00 38.61 142 LYS B CA 1
ATOM 3561 C C . LYS B 1 141 ? 32.395 81.819 27.920 1.00 39.40 142 LYS B C 1
ATOM 3562 O O . LYS B 1 141 ? 31.515 81.174 28.475 1.00 39.54 142 LYS B O 1
ATOM 3568 N N . PRO B 1 142 ? 33.546 82.155 28.528 1.00 40.98 143 PRO B N 1
ATOM 3569 C CA . PRO B 1 142 ? 33.831 81.733 29.905 1.00 43.84 143 PRO B CA 1
ATOM 3570 C C . PRO B 1 142 ? 32.886 82.248 30.975 1.00 48.60 143 PRO B C 1
ATOM 3571 O O . PRO B 1 142 ? 32.684 81.559 31.969 1.00 48.94 143 PRO B O 1
ATOM 3575 N N . GLU B 1 143 ? 32.338 83.449 30.788 1.00 51.76 144 GLU B N 1
ATOM 3576 C CA . GLU B 1 143 ? 31.560 84.111 31.846 1.00 57.89 144 GLU B CA 1
ATOM 3577 C C . GLU B 1 143 ? 30.053 83.960 31.664 1.00 57.60 144 GLU B C 1
ATOM 3578 O O . GLU B 1 143 ? 29.281 84.685 32.293 1.00 61.09 144 GLU B O 1
ATOM 3584 N N . GLU B 1 144 ? 29.627 83.023 30.824 1.00 54.29 145 GLU B N 1
ATOM 3585 C CA . GLU B 1 144 ? 28.202 82.722 30.685 1.00 56.25 145 GLU B CA 1
ATOM 3586 C C . GLU B 1 144 ? 27.905 81.413 31.411 1.00 55.30 145 GLU B C 1
ATOM 3587 O O . GLU B 1 144 ? 28.791 80.570 31.553 1.00 53.48 145 GLU B O 1
ATOM 3593 N N . ASP B 1 145 ? 26.673 81.263 31.891 1.00 56.78 146 ASP B N 1
ATOM 3594 C CA . ASP B 1 145 ? 26.180 79.978 32.380 1.00 57.89 146 ASP B CA 1
ATOM 3595 C C . ASP B 1 145 ? 25.829 79.169 31.132 1.00 54.32 146 ASP B C 1
ATOM 3596 O O . ASP B 1 145 ? 24.908 79.523 30.393 1.00 54.04 146 ASP B O 1
ATOM 3601 N N . THR B 1 146 ? 26.579 78.096 30.895 1.00 50.33 147 THR B N 1
ATOM 3602 C CA . THR B 1 146 ? 26.518 77.383 29.625 1.00 47.28 147 THR B CA 1
ATOM 3603 C C . THR B 1 146 ? 26.143 75.917 29.793 1.00 46.27 147 THR B C 1
ATOM 3604 O O . THR B 1 146 ? 26.480 75.072 28.950 1.00 44.16 147 THR B O 1
ATOM 3608 N N . GLU B 1 147 ? 25.397 75.626 30.858 1.00 47.41 148 GLU B N 1
ATOM 3609 C CA . GLU B 1 147 ? 24.848 74.285 31.083 1.00 47.77 148 GLU B CA 1
ATOM 3610 C C . GLU B 1 147 ? 24.080 73.698 29.892 1.00 45.31 148 GLU B C 1
ATOM 3611 O O . GLU B 1 147 ? 24.209 72.503 29.628 1.00 42.41 148 GLU B O 1
ATOM 3617 N N . GLU B 1 148 ? 23.279 74.508 29.197 1.00 44.75 149 GLU B N 1
ATOM 3618 C CA . GLU B 1 148 ? 22.495 73.984 28.071 1.00 45.85 149 GLU B CA 1
ATOM 3619 C C . GLU B 1 148 ? 23.381 73.491 26.892 1.00 43.40 149 GLU B C 1
ATOM 3620 O O . GLU B 1 148 ? 23.073 72.498 26.236 1.00 43.60 149 GLU B O 1
ATOM 3626 N N . LEU B 1 149 ? 24.477 74.184 26.643 1.00 41.39 150 LEU B N 1
ATOM 3627 C CA . LEU B 1 149 ? 25.415 73.759 25.612 1.00 39.23 150 LEU B CA 1
ATOM 3628 C C . LEU B 1 149 ? 26.043 72.434 26.031 1.00 39.56 150 LEU B C 1
ATOM 3629 O O . LEU B 1 149 ? 26.123 71.502 25.229 1.00 38.19 150 LEU B O 1
ATOM 3634 N N . ALA B 1 150 ? 26.466 72.358 27.297 1.00 40.88 151 ALA B N 1
ATOM 3635 C CA . ALA B 1 150 ? 27.158 71.183 27.822 1.00 40.90 151 ALA B CA 1
ATOM 3636 C C . ALA B 1 150 ? 26.239 69.981 27.869 1.00 43.68 151 ALA B C 1
ATOM 3637 O O . ALA B 1 150 ? 26.686 68.862 27.628 1.00 42.23 151 ALA B O 1
ATOM 3639 N N . ARG B 1 151 ? 24.958 70.205 28.153 1.00 46.76 152 ARG B N 1
ATOM 3640 C CA . ARG B 1 151 ? 23.964 69.117 28.135 1.00 49.61 152 ARG B CA 1
ATOM 3641 C C . ARG B 1 151 ? 23.819 68.503 26.761 1.00 46.48 152 ARG B C 1
ATOM 3642 O O . ARG B 1 151 ? 23.831 67.278 26.616 1.00 45.51 152 ARG B O 1
ATOM 3650 N N . THR B 1 152 ? 23.625 69.358 25.763 1.00 44.89 153 THR B N 1
ATOM 3651 C CA . THR B 1 152 ? 23.529 68.896 24.377 1.00 43.71 153 THR B CA 1
ATOM 3652 C C . THR B 1 152 ? 24.744 68.038 23.997 1.00 41.01 153 THR B C 1
ATOM 3653 O O . THR B 1 152 ? 24.589 66.927 23.488 1.00 41.32 153 THR B O 1
ATOM 3657 N N . ALA B 1 153 ? 25.942 68.541 24.273 1.00 36.66 154 ALA B N 1
ATOM 3658 C CA . ALA B 1 153 ? 27.175 67.787 24.003 1.00 36.09 154 ALA B CA 1
ATOM 3659 C C . ALA B 1 153 ? 27.210 66.424 24.748 1.00 39.28 154 ALA B C 1
ATOM 3660 O O . ALA B 1 153 ? 27.568 65.390 24.175 1.00 36.36 154 ALA B O 1
ATOM 3662 N N . LEU B 1 154 ? 26.829 66.453 26.026 1.00 41.09 155 LEU B N 1
ATOM 3663 C CA . LEU B 1 154 ? 26.799 65.262 26.873 1.00 43.10 155 LEU B CA 1
ATOM 3664 C C . LEU B 1 154 ? 25.824 64.212 26.341 1.00 43.20 155 LEU B C 1
ATOM 3665 O O . LEU B 1 154 ? 26.124 63.026 26.346 1.00 43.10 155 LEU B O 1
ATOM 3670 N N . VAL B 1 155 ? 24.663 64.656 25.874 1.00 40.66 156 VAL B N 1
ATOM 3671 C CA . VAL B 1 155 ? 23.717 63.774 25.217 1.00 41.77 156 VAL B CA 1
ATOM 3672 C C . VAL B 1 155 ? 24.295 63.162 23.937 1.00 40.69 156 VAL B C 1
ATOM 3673 O O . VAL B 1 155 ? 24.165 61.970 23.713 1.00 40.07 156 VAL B O 1
ATOM 3677 N N . LEU B 1 156 ? 24.898 63.990 23.084 1.00 38.95 157 LEU B N 1
ATOM 3678 C CA . LEU B 1 156 ? 25.503 63.501 21.846 1.00 38.53 157 LEU B CA 1
ATOM 3679 C C . LEU B 1 156 ? 26.677 62.575 22.146 1.00 39.01 157 LEU B C 1
ATOM 3680 O O . LEU B 1 156 ? 26.909 61.636 21.412 1.00 38.55 157 LEU B O 1
ATOM 3685 N N . ASP B 1 157 ? 27.400 62.828 23.233 1.00 39.56 158 ASP B N 1
ATOM 3686 C CA . ASP B 1 157 ? 28.481 61.933 23.640 1.00 41.58 158 ASP B CA 1
ATOM 3687 C C . ASP B 1 157 ? 27.906 60.623 24.161 1.00 42.14 158 ASP B C 1
ATOM 3688 O O . ASP B 1 157 ? 28.421 59.547 23.857 1.00 40.32 158 ASP B O 1
ATOM 3693 N N . GLY B 1 158 ? 26.859 60.730 24.980 1.00 44.35 159 GLY B N 1
ATOM 3694 C CA . GLY B 1 158 ? 26.177 59.569 25.548 1.00 45.93 159 GLY B CA 1
ATOM 3695 C C . GLY B 1 158 ? 26.980 58.749 26.541 1.00 47.52 159 GLY B C 1
ATOM 3696 O O . GLY B 1 158 ? 26.633 57.599 26.820 1.00 49.27 159 GLY B O 1
ATOM 3697 N N . GLY B 1 159 ? 28.054 59.315 27.077 1.00 45.92 160 GLY B N 1
ATOM 3698 C CA . GLY B 1 159 ? 28.818 58.640 28.114 1.00 47.47 160 GLY B CA 1
ATOM 3699 C C . GLY B 1 159 ? 28.044 58.631 29.412 1.00 49.30 160 GLY B C 1
ATOM 3700 O O . GLY B 1 159 ? 27.082 59.368 29.556 1.00 46.81 160 GLY B O 1
ATOM 3701 N N . ARG B 1 160 ? 28.450 57.769 30.339 1.00 52.79 161 ARG B N 1
ATOM 3702 C CA . ARG B 1 160 ? 27.882 57.745 31.689 1.00 55.51 161 ARG B CA 1
ATOM 3703 C C . ARG B 1 160 ? 28.989 58.074 32.649 1.00 52.42 161 ARG B C 1
ATOM 3704 O O . ARG B 1 160 ? 29.955 57.327 32.769 1.00 53.10 161 ARG B O 1
ATOM 3712 N N . TYR B 1 161 ? 28.839 59.184 33.350 1.00 49.73 162 TYR B N 1
ATOM 3713 C CA . TYR B 1 161 ? 29.852 59.652 34.286 1.00 49.19 162 TYR B CA 1
ATOM 3714 C C . TYR B 1 161 ? 29.268 59.668 35.688 1.00 48.21 162 TYR B C 1
ATOM 3715 O O . TYR B 1 161 ? 28.058 59.665 35.850 1.00 47.66 162 TYR B O 1
ATOM 3724 N N . SER B 1 162 ? 30.132 59.718 36.690 1.00 48.78 163 SER B N 1
ATOM 3725 C CA . SER B 1 162 ? 29.681 59.854 38.078 1.00 51.76 163 SER B CA 1
ATOM 3726 C C . SER B 1 162 ? 28.968 61.196 38.301 1.00 52.34 163 SER B C 1
ATOM 3727 O O . SER B 1 162 ? 29.069 62.112 37.477 1.00 51.90 163 SER B O 1
ATOM 3730 N N . ASP B 1 163 ? 28.226 61.284 39.399 1.00 55.12 164 ASP B N 1
ATOM 3731 C CA . ASP B 1 163 ? 27.601 62.538 39.856 1.00 55.84 164 ASP B CA 1
ATOM 3732 C C . ASP B 1 163 ? 28.597 63.684 39.882 1.00 52.66 164 ASP B C 1
ATOM 3733 O O . ASP B 1 163 ? 28.360 64.727 39.279 1.00 52.49 164 ASP B O 1
ATOM 3738 N N . GLU B 1 164 ? 29.719 63.470 40.576 1.00 51.64 165 GLU B N 1
ATOM 3739 C CA . GLU B 1 164 ? 30.805 64.452 40.673 1.00 50.92 165 GLU B CA 1
ATOM 3740 C C . GLU B 1 164 ? 31.345 64.908 39.281 1.00 47.55 165 GLU B C 1
ATOM 3741 O O . GLU B 1 164 ? 31.505 66.104 39.018 1.00 44.77 165 GLU B O 1
ATOM 3747 N N . LEU B 1 165 ? 31.648 63.954 38.406 1.00 45.68 166 LEU B N 1
ATOM 3748 C CA . LEU B 1 165 ? 32.186 64.301 37.084 1.00 43.87 166 LEU B CA 1
ATOM 3749 C C . LEU B 1 165 ? 31.109 64.947 36.198 1.00 42.60 166 LEU B C 1
ATOM 3750 O O . LEU B 1 165 ? 31.393 65.869 35.440 1.00 42.35 166 LEU B O 1
ATOM 3755 N N . THR B 1 166 ? 29.871 64.483 36.301 1.00 43.17 167 THR B N 1
ATOM 3756 C CA . THR B 1 166 ? 28.780 65.082 35.534 1.00 43.22 167 THR B CA 1
ATOM 3757 C C . THR B 1 166 ? 28.672 66.578 35.809 1.00 45.45 167 THR B C 1
ATOM 3758 O O . THR B 1 166 ? 28.525 67.373 34.880 1.00 44.99 167 THR B O 1
ATOM 3762 N N . ARG B 1 167 ? 28.764 66.956 37.083 1.00 47.96 168 ARG B N 1
ATOM 3763 C CA . ARG B 1 167 ? 28.702 68.357 37.473 1.00 48.60 168 ARG B CA 1
ATOM 3764 C C . ARG B 1 167 ? 29.885 69.139 36.947 1.00 45.44 168 ARG B C 1
ATOM 3765 O O . ARG B 1 167 ? 29.717 70.253 36.480 1.00 43.11 168 ARG B O 1
ATOM 3773 N N . VAL B 1 168 ? 31.081 68.563 37.022 1.00 44.04 169 VAL B N 1
ATOM 3774 C CA . VAL B 1 168 ? 32.245 69.188 36.405 1.00 42.20 169 VAL B CA 1
ATOM 3775 C C . VAL B 1 168 ? 31.994 69.449 34.905 1.00 40.02 169 VAL B C 1
ATOM 3776 O O . VAL B 1 168 ? 32.250 70.547 34.412 1.00 39.72 169 VAL B O 1
ATOM 3780 N N . LEU B 1 169 ? 31.467 68.452 34.193 1.00 38.76 170 LEU B N 1
ATOM 3781 C CA . LEU B 1 169 ? 31.172 68.593 32.764 1.00 37.93 170 LEU B CA 1
ATOM 3782 C C . LEU B 1 169 ? 30.030 69.586 32.493 1.00 39.32 170 LEU B C 1
ATOM 3783 O O . LEU B 1 169 ? 30.120 70.412 31.580 1.00 37.97 170 LEU B O 1
ATOM 3788 N N . LEU B 1 170 ? 28.978 69.546 33.302 1.00 40.70 171 LEU B N 1
ATOM 3789 C CA . LEU B 1 170 ? 27.842 70.433 33.072 1.00 43.16 171 LEU B CA 1
ATOM 3790 C C . LEU B 1 170 ? 28.184 71.897 33.378 1.00 44.37 171 LEU B C 1
ATOM 3791 O O . LEU B 1 170 ? 27.663 72.810 32.728 1.00 45.44 171 LEU B O 1
ATOM 3796 N N . ARG B 1 171 ? 29.063 72.122 34.348 1.00 45.42 172 ARG B N 1
ATOM 3797 C CA . ARG B 1 171 ? 29.340 73.480 34.829 1.00 47.32 172 ARG B CA 1
ATOM 3798 C C . ARG B 1 171 ? 30.599 74.116 34.221 1.00 43.88 172 ARG B C 1
ATOM 3799 O O . ARG B 1 171 ? 30.602 75.311 33.971 1.00 45.57 172 ARG B O 1
ATOM 3807 N N . ASP B 1 172 ? 31.668 73.345 34.019 1.00 38.98 173 ASP B N 1
ATOM 3808 C CA . ASP B 1 172 ? 32.952 73.941 33.671 1.00 37.52 173 ASP B CA 1
ATOM 3809 C C . ASP B 1 172 ? 33.394 73.708 32.209 1.00 34.79 173 ASP B C 1
ATOM 3810 O O . ASP B 1 172 ? 34.489 74.135 31.814 1.00 32.63 173 ASP B O 1
ATOM 3815 N N . THR B 1 173 ? 32.567 73.034 31.415 1.00 34.85 174 THR B N 1
ATOM 3816 C CA . THR B 1 173 ? 32.896 72.778 29.990 1.00 34.04 174 THR B CA 1
ATOM 3817 C C . THR B 1 173 ? 33.035 74.114 29.269 1.00 34.09 174 THR B C 1
ATOM 3818 O O . THR B 1 173 ? 32.122 74.927 29.241 1.00 34.35 174 THR B O 1
ATOM 3830 N N . VAL B 1 175 ? 35.106 74.128 26.210 1.00 32.61 176 VAL B N 1
ATOM 3831 C CA . VAL B 1 175 ? 35.360 73.739 24.841 1.00 31.70 176 VAL B CA 1
ATOM 3832 C C . VAL B 1 175 ? 34.675 72.395 24.563 1.00 29.52 176 VAL B C 1
ATOM 3833 O O . VAL B 1 175 ? 34.666 71.498 25.412 1.00 29.98 176 VAL B O 1
ATOM 3837 N N . ILE B 1 176 ? 34.072 72.284 23.389 1.00 27.01 177 ILE B N 1
ATOM 3838 C CA . ILE B 1 176 ? 33.503 71.035 22.912 1.00 27.87 177 ILE B CA 1
ATOM 3839 C C . ILE B 1 176 ? 34.144 70.649 21.578 1.00 27.53 177 ILE B C 1
ATOM 3840 O O . ILE B 1 176 ? 34.176 71.460 20.650 1.00 26.52 177 ILE B O 1
ATOM 3845 N N . GLY B 1 177 ? 34.690 69.431 21.533 1.00 26.08 178 GLY B N 1
ATOM 3846 C CA . GLY B 1 177 ? 35.354 68.905 20.358 1.00 25.63 178 GLY B CA 1
ATOM 3847 C C . GLY B 1 177 ? 34.498 67.904 19.635 1.00 25.28 178 GLY B C 1
ATOM 3848 O O . GLY B 1 177 ? 33.793 67.118 20.258 1.00 24.70 178 GLY B O 1
ATOM 3849 N N . PHE B 1 178 ? 34.540 67.966 18.309 1.00 23.98 179 PHE B N 1
ATOM 3850 C CA . PHE B 1 178 ? 33.917 66.997 17.465 1.00 24.37 179 PHE B CA 1
ATOM 3851 C C . PHE B 1 178 ? 35.012 66.515 16.538 1.00 25.17 179 PHE B C 1
ATOM 3852 O O . PHE B 1 178 ? 35.536 67.319 15.759 1.00 22.89 179 PHE B O 1
ATOM 3860 N N . GLU B 1 179 ? 35.345 65.230 16.609 1.00 24.41 180 GLU B N 1
ATOM 3861 C CA . GLU B 1 179 ? 36.343 64.671 15.724 1.00 26.37 180 GLU B CA 1
ATOM 3862 C C . GLU B 1 179 ? 35.676 63.709 14.768 1.00 25.45 180 GLU B C 1
ATOM 3863 O O . GLU B 1 179 ? 34.960 62.811 15.184 1.00 26.17 180 GLU B O 1
ATOM 3869 N N . LEU B 1 180 ? 35.881 63.940 13.490 1.00 25.79 181 LEU B N 1
ATOM 3870 C CA . LEU B 1 180 ? 35.212 63.171 12.451 1.00 26.98 181 LEU B CA 1
ATOM 3871 C C . LEU B 1 180 ? 36.246 62.453 11.627 1.00 26.27 181 LEU B C 1
ATOM 3872 O O . LEU B 1 180 ? 36.864 63.041 10.744 1.00 25.50 181 LEU B O 1
ATOM 3877 N N . PHE B 1 181 ? 36.423 61.172 11.908 1.00 26.71 182 PHE B N 1
ATOM 3878 C CA . PHE B 1 181 ? 37.377 60.365 11.207 1.00 27.54 182 PHE B CA 1
ATOM 3879 C C . PHE B 1 181 ? 36.832 59.924 9.834 1.00 29.60 182 PHE B C 1
ATOM 3880 O O . PHE B 1 181 ? 35.615 59.774 9.626 1.00 28.10 182 PHE B O 1
ATOM 3888 N N . PHE B 1 182 ? 37.757 59.667 8.914 1.00 29.73 183 PHE B N 1
ATOM 3889 C CA . PHE B 1 182 ? 37.395 59.420 7.505 1.00 31.45 183 PHE B CA 1
ATOM 3890 C C . PHE B 1 182 ? 36.926 58.004 7.267 1.00 32.50 183 PHE B C 1
ATOM 3891 O O . PHE B 1 182 ? 36.498 57.685 6.178 1.00 33.37 183 PHE B O 1
ATOM 3899 N N . ASP B 1 183 ? 37.008 57.157 8.287 1.00 33.59 184 ASP B N 1
ATOM 3900 C CA . ASP B 1 183 ? 36.380 55.845 8.226 1.00 35.73 184 ASP B CA 1
ATOM 3901 C C . ASP B 1 183 ? 34.941 55.824 8.769 1.00 35.46 184 ASP B C 1
ATOM 3902 O O . ASP B 1 183 ? 34.346 54.762 8.883 1.00 36.26 184 ASP B O 1
ATOM 3907 N N . GLY B 1 184 ? 34.397 56.980 9.123 1.00 34.39 185 GLY B N 1
ATOM 3908 C CA . GLY B 1 184 ? 33.018 57.057 9.621 1.00 35.75 185 GLY B CA 1
ATOM 3909 C C . GLY B 1 184 ? 32.884 57.156 11.139 1.00 35.21 185 GLY B C 1
ATOM 3910 O O . GLY B 1 184 ? 31.801 57.372 11.627 1.00 35.29 185 GLY B O 1
ATOM 3911 N N . ARG B 1 185 ? 33.965 56.979 11.886 1.00 35.71 186 ARG B N 1
ATOM 3912 C CA . ARG B 1 185 ? 33.910 57.169 13.335 1.00 37.05 186 ARG B CA 1
ATOM 3913 C C . ARG B 1 185 ? 33.854 58.632 13.686 1.00 34.10 186 ARG B C 1
ATOM 3914 O O . ARG B 1 185 ? 34.557 59.449 13.081 1.00 32.41 186 ARG B O 1
ATOM 3922 N N . SER B 1 186 ? 33.060 58.956 14.694 1.00 32.57 187 SER B N 1
ATOM 3923 C CA . SER B 1 186 ? 33.000 60.311 15.185 1.00 34.30 187 SER B CA 1
ATOM 3924 C C . SER B 1 186 ? 33.002 60.299 16.699 1.00 33.05 187 SER B C 1
ATOM 3925 O O . SER B 1 186 ? 32.588 59.319 17.319 1.00 32.25 187 SER B O 1
ATOM 3928 N N . ARG B 1 187 ? 33.529 61.375 17.278 1.00 32.27 188 ARG B N 1
ATOM 3929 C CA . ARG B 1 187 ? 33.688 61.482 18.713 1.00 32.26 188 ARG B CA 1
ATOM 3930 C C . ARG B 1 187 ? 33.354 62.899 19.141 1.00 30.69 188 ARG B C 1
ATOM 3931 O O . ARG B 1 187 ? 33.560 63.856 18.398 1.00 28.05 188 ARG B O 1
ATOM 3939 N N . VAL B 1 188 ? 32.812 62.989 20.349 1.00 28.83 189 VAL B N 1
ATOM 3940 C CA . VAL B 1 188 ? 32.498 64.233 21.008 1.00 29.98 189 VAL B CA 1
ATOM 3941 C C . VAL B 1 188 ? 33.332 64.294 22.292 1.00 30.46 189 VAL B C 1
ATOM 3942 O O . VAL B 1 188 ? 33.329 63.343 23.101 1.00 32.30 189 VAL B O 1
ATOM 3946 N N . ASP B 1 189 ? 34.093 65.375 22.434 1.00 30.23 190 ASP B N 1
ATOM 3947 C CA . ASP B 1 189 ? 34.960 65.600 23.573 1.00 30.21 190 ASP B CA 1
ATOM 3948 C C . ASP B 1 189 ? 34.381 66.739 24.392 1.00 29.70 190 ASP B C 1
ATOM 3949 O O . ASP B 1 189 ? 34.109 67.798 23.843 1.00 28.33 190 ASP B O 1
ATOM 3954 N N . LEU B 1 190 ? 34.186 66.509 25.698 1.00 29.78 191 LEU B N 1
ATOM 3955 C CA . LEU B 1 190 ? 33.770 67.551 26.616 1.00 30.25 191 LEU B CA 1
ATOM 3956 C C . LEU B 1 190 ? 34.961 68.045 27.381 1.00 29.35 191 LEU B C 1
ATOM 3957 O O . LEU B 1 190 ? 35.686 67.271 27.994 1.00 31.88 191 LEU B O 1
ATOM 3962 N N . GLY B 1 191 ? 35.142 69.352 27.346 1.00 28.19 192 GLY B N 1
ATOM 3963 C CA . GLY B 1 191 ? 36.372 69.978 27.753 1.00 28.77 192 GLY B CA 1
ATOM 3964 C C . GLY B 1 191 ? 36.182 70.996 28.853 1.00 28.60 192 GLY B C 1
ATOM 3965 O O . GLY B 1 191 ? 36.207 72.190 28.607 1.00 27.99 192 GLY B O 1
ATOM 3966 N N . PRO B 1 192 ? 36.011 70.518 30.094 1.00 31.87 193 PRO B N 1
ATOM 3967 C CA . PRO B 1 192 ? 36.076 71.425 31.212 1.00 32.41 193 PRO B CA 1
ATOM 3968 C C . PRO B 1 192 ? 37.472 72.018 31.360 1.00 32.78 193 PRO B C 1
ATOM 3969 O O . PRO B 1 192 ? 38.480 71.323 31.132 1.00 32.29 193 PRO B O 1
ATOM 3973 N N . CYS B 1 193 ? 37.519 73.290 31.746 1.00 34.51 194 CYS B N 1
ATOM 3974 C CA . CYS B 1 193 ? 38.767 74.017 31.941 1.00 36.14 194 CYS B CA 1
ATOM 3975 C C . CYS B 1 193 ? 38.784 74.765 33.266 1.00 38.02 194 CYS B C 1
ATOM 3976 O O . CYS B 1 193 ? 37.735 75.116 33.787 1.00 37.16 194 CYS B O 1
ATOM 3979 N N . ALA B 1 194 ? 39.987 74.996 33.798 1.00 39.20 195 ALA B N 1
ATOM 3980 C CA . ALA B 1 194 ? 40.185 75.826 34.993 1.00 41.78 195 ALA B CA 1
ATOM 3981 C C . ALA B 1 194 ? 41.349 76.790 34.791 1.00 43.21 195 ALA B C 1
ATOM 3982 O O . ALA B 1 194 ? 42.338 76.411 34.181 1.00 42.02 195 ALA B O 1
ATOM 3984 N N . PRO B 1 195 ? 41.261 78.019 35.352 1.00 46.77 196 PRO B N 1
ATOM 3985 C CA . PRO B 1 195 ? 42.311 79.022 35.135 1.00 48.35 196 PRO B CA 1
ATOM 3986 C C . PRO B 1 195 ? 43.650 78.658 35.797 1.00 48.81 196 PRO B C 1
ATOM 3987 O O . PRO B 1 195 ? 43.663 78.063 36.869 1.00 48.04 196 PRO B O 1
ATOM 3991 N N . LYS B 1 204 ? 34.114 79.667 35.769 1.00 51.39 205 LYS B N 1
ATOM 3992 C CA . LYS B 1 204 ? 34.338 78.247 35.534 1.00 48.61 205 LYS B CA 1
ATOM 3993 C C . LYS B 1 204 ? 35.687 77.837 36.068 1.00 47.45 205 LYS B C 1
ATOM 3994 O O . LYS B 1 204 ? 36.627 78.631 36.052 1.00 47.58 205 LYS B O 1
ATOM 4000 N N . GLY B 1 205 ? 35.764 76.619 36.594 1.00 45.44 206 GLY B N 1
ATOM 4001 C CA . GLY B 1 205 ? 37.039 76.013 36.956 1.00 44.78 206 GLY B CA 1
ATOM 4002 C C . GLY B 1 205 ? 37.079 75.353 38.319 1.00 44.60 206 GLY B C 1
ATOM 4003 O O . GLY B 1 205 ? 37.822 74.400 38.526 1.00 43.17 206 GLY B O 1
ATOM 4004 N N . LYS B 1 206 ? 36.297 75.868 39.257 1.00 47.44 207 LYS B N 1
ATOM 4005 C CA . LYS B 1 206 ? 36.369 75.400 40.643 1.00 49.38 207 LYS B CA 1
ATOM 4006 C C . LYS B 1 206 ? 35.891 73.960 40.831 1.00 48.40 207 LYS B C 1
ATOM 4007 O O . LYS B 1 206 ? 36.453 73.241 41.653 1.00 47.67 207 LYS B O 1
ATOM 4013 N N . HIS B 1 207 ? 34.926 73.509 40.028 1.00 46.72 208 HIS B N 1
ATOM 4014 C CA . HIS B 1 207 ? 34.543 72.095 40.054 1.00 46.73 208 HIS B CA 1
ATOM 4015 C C . HIS B 1 207 ? 35.672 71.202 39.511 1.00 45.08 208 HIS B C 1
ATOM 4016 O O . HIS B 1 207 ? 35.929 70.137 40.066 1.00 45.89 208 HIS B O 1
ATOM 4023 N N . LEU B 1 208 ? 36.329 71.629 38.430 1.00 41.66 209 LEU B N 1
ATOM 4024 C CA . LEU B 1 208 ? 37.445 70.873 37.863 1.00 41.10 209 LEU B CA 1
ATOM 4025 C C . LEU B 1 208 ? 38.648 70.856 38.794 1.00 41.96 209 LEU B C 1
ATOM 4026 O O . LEU B 1 208 ? 39.291 69.823 38.953 1.00 41.77 209 LEU B O 1
ATOM 4031 N N . GLU B 1 209 ? 38.941 71.991 39.413 1.00 45.02 210 GLU B N 1
ATOM 4032 C CA . GLU B 1 209 ? 40.011 72.068 40.409 1.00 48.39 210 GLU B CA 1
ATOM 4033 C C . GLU B 1 209 ? 39.782 71.065 41.524 1.00 50.62 210 GLU B C 1
ATOM 4034 O O . GLU B 1 209 ? 40.690 70.301 41.877 1.00 49.55 210 GLU B O 1
ATOM 4040 N N . GLN B 1 210 ? 38.569 71.082 42.078 1.00 52.51 211 GLN B N 1
ATOM 4041 C CA . GLN B 1 210 ? 38.216 70.193 43.183 1.00 57.09 211 GLN B CA 1
ATOM 4042 C C . GLN B 1 210 ? 38.306 68.736 42.771 1.00 55.42 211 GLN B C 1
ATOM 4043 O O . GLN B 1 210 ? 38.813 67.910 43.527 1.00 54.24 211 GLN B O 1
ATOM 4049 N N . TYR B 1 211 ? 37.786 68.431 41.578 1.00 53.05 212 TYR B N 1
ATOM 4050 C CA . TYR B 1 211 ? 37.791 67.070 41.055 1.00 52.55 212 TYR B CA 1
ATOM 4051 C C . TYR B 1 211 ? 39.235 66.599 40.904 1.00 52.86 212 TYR B C 1
ATOM 4052 O O . TYR B 1 211 ? 39.586 65.476 41.273 1.00 53.59 212 TYR B O 1
ATOM 4061 N N . THR B 1 212 ? 40.066 67.478 40.361 1.00 51.00 213 THR B N 1
ATOM 4062 C CA . THR B 1 212 ? 41.498 67.235 40.213 1.00 49.60 213 THR B CA 1
ATOM 4063 C C . THR B 1 212 ? 42.161 66.952 41.562 1.00 51.84 213 THR B C 1
ATOM 4064 O O . THR B 1 212 ? 42.878 65.968 41.723 1.00 51.97 213 THR B O 1
ATOM 4068 N N . GLN B 1 213 ? 41.919 67.818 42.529 1.00 54.60 214 GLN B N 1
ATOM 4069 C CA . GLN B 1 213 ? 42.528 67.649 43.853 1.00 59.86 214 GLN B CA 1
ATOM 4070 C C . GLN B 1 213 ? 42.138 66.323 44.493 1.00 60.77 214 GLN B C 1
ATOM 4071 O O . GLN B 1 213 ? 42.990 65.633 45.019 1.00 64.54 214 GLN B O 1
ATOM 4077 N N . LYS B 1 214 ? 40.861 65.960 44.418 1.00 60.98 215 LYS B N 1
ATOM 4078 C CA . LYS B 1 214 ? 40.362 64.711 45.012 1.00 61.77 215 LYS B CA 1
ATOM 4079 C C . LYS B 1 214 ? 40.701 63.443 44.235 1.00 58.90 215 LYS B C 1
ATOM 4080 O O . LYS B 1 214 ? 40.891 62.395 44.836 1.00 56.59 215 LYS B O 1
ATOM 4086 N N . ASN B 1 215 ? 40.761 63.527 42.902 1.00 55.80 216 ASN B N 1
ATOM 4087 C CA . ASN B 1 215 ? 40.780 62.321 42.068 1.00 55.10 216 ASN B CA 1
ATOM 4088 C C . ASN B 1 215 ? 42.029 62.082 41.210 1.00 53.28 216 ASN B C 1
ATOM 4089 O O . ASN B 1 215 ? 42.298 60.941 40.832 1.00 52.62 216 ASN B O 1
ATOM 4094 N N . LEU B 1 216 ? 42.805 63.119 40.920 1.00 50.04 217 LEU B N 1
ATOM 4095 C CA . LEU B 1 216 ? 43.939 62.940 40.017 1.00 49.54 217 LEU B CA 1
ATOM 4096 C C . LEU B 1 216 ? 45.266 62.813 40.759 1.00 49.75 217 LEU B C 1
ATOM 4097 O O . LEU B 1 216 ? 45.351 63.131 41.926 1.00 49.96 217 LEU B O 1
ATOM 4102 N N . SER B 1 217 ? 46.305 62.373 40.058 1.00 48.69 218 SER B N 1
ATOM 4103 C CA . SER B 1 217 ? 47.564 62.038 40.699 1.00 52.81 218 SER B CA 1
ATOM 4104 C C . SER B 1 217 ? 48.248 63.264 41.290 1.00 54.50 218 SER B C 1
ATOM 4105 O O . SER B 1 217 ? 47.946 64.411 40.933 1.00 52.11 218 SER B O 1
ATOM 4108 N N . ARG B 1 218 ? 49.185 63.009 42.190 1.00 58.78 219 ARG B N 1
ATOM 4109 C CA . ARG B 1 218 ? 49.992 64.072 42.772 1.00 61.86 219 ARG B CA 1
ATOM 4110 C C . ARG B 1 218 ? 50.782 64.805 41.686 1.00 58.69 219 ARG B C 1
ATOM 4111 O O . ARG B 1 218 ? 50.928 66.022 41.735 1.00 56.70 219 ARG B O 1
ATOM 4119 N N . LYS B 1 219 ? 51.269 64.065 40.696 1.00 58.75 220 LYS B N 1
ATOM 4120 C CA . LYS B 1 219 ? 52.019 64.674 39.594 1.00 58.15 220 LYS B CA 1
ATOM 4121 C C . LYS B 1 219 ? 51.140 65.677 38.822 1.00 55.35 220 LYS B C 1
ATOM 4122 O O . LYS B 1 219 ? 51.583 66.789 38.523 1.00 55.73 220 LYS B O 1
ATOM 4128 N N . VAL B 1 220 ? 49.894 65.303 38.537 1.00 53.38 221 VAL B N 1
ATOM 4129 C CA . VAL B 1 220 ? 48.918 66.246 37.960 1.00 51.05 221 VAL B CA 1
ATOM 4130 C C . VAL B 1 220 ? 48.685 67.446 38.870 1.00 51.80 221 VAL B C 1
ATOM 4131 O O . VAL B 1 220 ? 48.767 68.597 38.424 1.00 50.19 221 VAL B O 1
ATOM 4135 N N . ASN B 1 221 ? 48.392 67.173 40.138 1.00 51.94 222 ASN B N 1
ATOM 4136 C CA . ASN B 1 221 ? 48.152 68.247 41.103 1.00 53.60 222 ASN B CA 1
ATOM 4137 C C . ASN B 1 221 ? 49.330 69.202 41.279 1.00 53.88 222 ASN B C 1
ATOM 4138 O O . ASN B 1 221 ? 49.124 70.381 41.527 1.00 53.57 222 ASN B O 1
ATOM 4143 N N . SER B 1 222 ? 50.553 68.710 41.100 1.00 53.77 223 SER B N 1
ATOM 4144 C CA . SER B 1 222 ? 51.737 69.543 41.299 1.00 54.29 223 SER B CA 1
ATOM 4145 C C . SER B 1 222 ? 52.021 70.497 40.154 1.00 52.79 223 SER B C 1
ATOM 4146 O O . SER B 1 222 ? 52.780 71.431 40.320 1.00 53.89 223 SER B O 1
ATOM 4149 N N . ILE B 1 223 ? 51.428 70.259 38.990 1.00 51.60 224 ILE B N 1
ATOM 4150 C CA . ILE B 1 223 ? 51.716 71.052 37.798 1.00 50.88 224 ILE B CA 1
ATOM 4151 C C . ILE B 1 223 ? 50.509 71.798 37.216 1.00 47.99 224 ILE B C 1
ATOM 4152 O O . ILE B 1 223 ? 50.684 72.781 36.495 1.00 45.74 224 ILE B O 1
ATOM 4157 N N . PHE B 1 224 ? 49.290 71.375 37.534 1.00 46.52 225 PHE B N 1
ATOM 4158 C CA . PHE B 1 224 ? 48.143 71.868 36.762 1.00 46.12 225 PHE B CA 1
ATOM 4159 C C . PHE B 1 224 ? 47.826 73.353 36.921 1.00 46.41 225 PHE B C 1
ATOM 4160 O O . PHE B 1 224 ? 47.187 73.926 36.053 1.00 44.60 225 PHE B O 1
ATOM 4168 N N . ARG B 1 225 ? 48.278 73.970 38.009 1.00 49.92 226 ARG B N 1
ATOM 4169 C CA . ARG B 1 225 ? 48.054 75.405 38.259 1.00 51.92 226 ARG B CA 1
ATOM 4170 C C . ARG B 1 225 ? 49.200 76.287 37.805 1.00 51.84 226 ARG B C 1
ATOM 4171 O O . ARG B 1 225 ? 49.116 77.500 37.934 1.00 50.97 226 ARG B O 1
ATOM 4179 N N . GLU B 1 226 ? 50.268 75.675 37.296 1.00 53.07 227 GLU B N 1
ATOM 4180 C CA . GLU B 1 226 ? 51.473 76.399 36.871 1.00 55.38 227 GLU B CA 1
ATOM 4181 C C . GLU B 1 226 ? 51.362 77.144 35.540 1.00 52.53 227 GLU B C 1
ATOM 4182 O O . GLU B 1 226 ? 52.103 78.100 35.302 1.00 52.94 227 GLU B O 1
ATOM 4188 N N . GLY B 1 227 ? 50.469 76.694 34.669 1.00 48.48 228 GLY B N 1
ATOM 4189 C CA . GLY B 1 227 ? 50.195 77.401 33.423 1.00 46.79 228 GLY B CA 1
ATOM 4190 C C . GLY B 1 227 ? 49.011 78.316 33.612 1.00 45.68 228 GLY B C 1
ATOM 4191 O O . GLY B 1 227 ? 48.480 78.407 34.706 1.00 49.03 228 GLY B O 1
ATOM 4192 N N . TYR B 1 228 ? 48.577 78.981 32.553 1.00 43.10 229 TYR B N 1
ATOM 4193 C CA . TYR B 1 228 ? 47.459 79.904 32.661 1.00 43.26 229 TYR B CA 1
ATOM 4194 C C . TYR B 1 228 ? 46.113 79.202 32.568 1.00 42.09 229 TYR B C 1
ATOM 4195 O O . TYR B 1 228 ? 45.088 79.760 32.970 1.00 42.19 229 TYR B O 1
ATOM 4204 N N . LEU B 1 229 ? 46.108 77.990 32.030 1.00 40.39 230 LEU B N 1
ATOM 4205 C CA . LEU B 1 229 ? 44.867 77.251 31.872 1.00 39.78 230 LEU B CA 1
ATOM 4206 C C . LEU B 1 229 ? 45.135 75.763 31.981 1.00 37.59 230 LEU B C 1
ATOM 4207 O O . LEU B 1 229 ? 46.199 75.284 31.604 1.00 35.80 230 LEU B O 1
ATOM 4212 N N . PHE B 1 230 ? 44.176 75.050 32.541 1.00 35.73 231 PHE B N 1
ATOM 4213 C CA . PHE B 1 230 ? 44.247 73.599 32.655 1.00 35.09 231 PHE B CA 1
ATOM 4214 C C . PHE B 1 230 ? 42.921 73.095 32.124 1.00 33.11 231 PHE B C 1
ATOM 4215 O O . PHE B 1 230 ? 41.886 73.679 32.408 1.00 32.59 231 PHE B O 1
ATOM 4223 N N . GLY B 1 231 ? 42.966 72.042 31.322 1.00 33.02 232 GLY B N 1
ATOM 4224 C CA . GLY B 1 231 ? 41.764 71.452 30.752 1.00 30.74 232 GLY B CA 1
ATOM 4225 C C . GLY B 1 231 ? 41.868 69.946 30.719 1.00 31.32 232 GLY B C 1
ATOM 4226 O O . GLY B 1 231 ? 42.958 69.373 30.761 1.00 32.23 232 GLY B O 1
ATOM 4227 N N . ALA B 1 232 ? 40.724 69.295 30.647 1.00 31.84 233 ALA B N 1
ATOM 4228 C CA . ALA B 1 232 ? 40.680 67.861 30.510 1.00 33.46 233 ALA B CA 1
ATOM 4229 C C . ALA B 1 232 ? 39.583 67.529 29.524 1.00 35.06 233 ALA B C 1
ATOM 4230 O O . ALA B 1 232 ? 38.500 68.114 29.601 1.00 37.46 233 ALA B O 1
ATOM 4232 N N . PHE B 1 233 ? 39.856 66.629 28.575 1.00 35.05 234 PHE B N 1
ATOM 4233 C CA . PHE B 1 233 ? 38.807 66.175 27.663 1.00 34.69 234 PHE B CA 1
ATOM 4234 C C . PHE B 1 233 ? 38.297 64.808 28.055 1.00 31.55 234 PHE B C 1
ATOM 4235 O O . PHE B 1 233 ? 39.060 63.866 28.122 1.00 31.00 234 PHE B O 1
ATOM 4243 N N . PHE B 1 234 ? 36.998 64.730 28.306 1.00 30.51 235 PHE B N 1
ATOM 4244 C CA . PHE B 1 234 ? 36.302 63.486 28.544 1.00 32.30 235 PHE B CA 1
ATOM 4245 C C . PHE B 1 234 ? 35.428 63.090 27.356 1.00 33.82 235 PHE B C 1
ATOM 4246 O O . PHE B 1 234 ? 34.873 63.953 26.660 1.00 32.33 235 PHE B O 1
ATOM 4254 N N . SER B 1 235 ? 35.303 61.783 27.138 1.00 34.61 236 SER B N 1
ATOM 4255 C CA . SER B 1 235 ? 34.443 61.244 26.094 1.00 36.31 236 SER B CA 1
ATOM 4256 C C . SER B 1 235 ? 34.056 59.823 26.445 1.00 39.37 236 SER B C 1
ATOM 4257 O O . SER B 1 235 ? 34.846 59.097 27.023 1.00 39.44 236 SER B O 1
ATOM 4260 N N . LYS B 1 236 ? 32.863 59.412 26.042 1.00 41.09 237 LYS B N 1
ATOM 4261 C CA . LYS B 1 236 ? 32.415 58.016 26.188 1.00 45.92 237 LYS B CA 1
ATOM 4262 C C . LYS B 1 236 ? 33.504 56.973 25.986 1.00 47.40 237 LYS B C 1
ATOM 4263 O O . LYS B 1 236 ? 33.674 56.120 26.832 1.00 49.28 237 LYS B O 1
ATOM 4269 N N . THR B 1 237 ? 34.272 57.076 24.918 1.00 48.08 238 THR B N 1
ATOM 4270 C CA . THR B 1 237 ? 35.201 56.014 24.563 1.00 52.10 238 THR B CA 1
ATOM 4271 C C . THR B 1 237 ? 36.602 56.235 25.132 1.00 56.27 238 THR B C 1
ATOM 4272 O O . THR B 1 237 ? 37.477 55.391 24.958 1.00 59.33 238 THR B O 1
ATOM 4276 N N . ARG B 1 238 ? 36.842 57.357 25.795 1.00 55.61 239 ARG B N 1
ATOM 4277 C CA . ARG B 1 238 ? 38.144 57.517 26.431 1.00 55.45 239 ARG B CA 1
ATOM 4278 C C . ARG B 1 238 ? 38.173 56.743 27.759 1.00 55.69 239 ARG B C 1
ATOM 4279 O O . ARG B 1 238 ? 37.279 56.901 28.588 1.00 53.39 239 ARG B O 1
ATOM 4287 N N . VAL B 1 239 ? 39.191 55.898 27.928 1.00 55.68 240 VAL B N 1
ATOM 4288 C CA . VAL B 1 239 ? 39.424 55.183 29.187 1.00 58.23 240 VAL B CA 1
ATOM 4289 C C . VAL B 1 239 ? 39.718 56.182 30.304 1.00 57.41 240 VAL B C 1
ATOM 4290 O O . VAL B 1 239 ? 39.242 56.049 31.432 1.00 59.32 240 VAL B O 1
ATOM 4294 N N . GLU B 1 240 ? 40.506 57.195 29.974 1.00 54.47 241 GLU B N 1
ATOM 4295 C CA . GLU B 1 240 ? 40.856 58.239 30.931 1.00 51.43 241 GLU B CA 1
ATOM 4296 C C . GLU B 1 240 ? 40.923 59.546 30.147 1.00 47.31 241 GLU B C 1
ATOM 4297 O O . GLU B 1 240 ? 41.146 59.530 28.938 1.00 42.37 241 GLU B O 1
ATOM 4303 N N . PRO B 1 241 ? 40.656 60.677 30.821 1.00 44.11 242 PRO B N 1
ATOM 4304 C CA . PRO B 1 241 ? 40.680 61.942 30.095 1.00 40.80 242 PRO B CA 1
ATOM 4305 C C . PRO B 1 241 ? 42.078 62.267 29.571 1.00 39.54 242 PRO B C 1
ATOM 4306 O O . PRO B 1 241 ? 43.079 61.812 30.112 1.00 38.42 242 PRO B O 1
ATOM 4310 N N . ILE B 1 242 ? 42.130 63.066 28.520 1.00 37.37 243 ILE B N 1
ATOM 4311 C CA . ILE B 1 242 ? 43.373 63.669 28.101 1.00 36.91 243 ILE B CA 1
ATOM 4312 C C . ILE B 1 242 ? 43.440 65.041 28.762 1.00 34.95 243 ILE B C 1
ATOM 4313 O O . ILE B 1 242 ? 42.483 65.821 28.702 1.00 33.10 243 ILE B O 1
ATOM 4318 N N . LEU B 1 243 ? 44.557 65.303 29.435 1.00 35.09 244 LEU B N 1
ATOM 4319 C CA . LEU B 1 243 ? 44.748 66.540 30.185 1.00 35.27 244 LEU B CA 1
ATOM 4320 C C . LEU B 1 243 ? 45.525 67.490 29.320 1.00 34.25 244 LEU B C 1
ATOM 4321 O O . LEU B 1 243 ? 46.451 67.079 28.648 1.00 33.81 244 LEU B O 1
ATOM 4326 N N . PHE B 1 244 ? 45.162 68.764 29.357 1.00 34.89 245 PHE B N 1
ATOM 4327 C CA . PHE B 1 244 ? 45.843 69.793 28.594 1.00 35.17 245 PHE B CA 1
ATOM 4328 C C . PHE B 1 244 ? 46.412 70.799 29.593 1.00 33.74 245 PHE B C 1
ATOM 4329 O O . PHE B 1 244 ? 45.704 71.252 30.481 1.00 30.64 245 PHE B O 1
ATOM 4337 N N . PHE B 1 245 ? 47.681 71.149 29.415 1.00 34.31 246 PHE B N 1
ATOM 4338 C CA . PHE B 1 245 ? 48.350 72.145 30.242 1.00 34.84 246 PHE B CA 1
ATOM 4339 C C . PHE B 1 245 ? 48.804 73.275 29.338 1.00 34.18 246 PHE B C 1
ATOM 4340 O O . PHE B 1 245 ? 49.763 73.097 28.596 1.00 33.63 246 PHE B O 1
ATOM 4348 N N . TYR B 1 246 ? 48.136 74.424 29.420 1.00 32.91 247 TYR B N 1
ATOM 4349 C CA A TYR B 1 246 ? 48.426 75.584 28.582 0.50 33.51 247 TYR B CA 1
ATOM 4350 C CA B TYR B 1 246 ? 48.464 75.571 28.566 0.50 33.07 247 TYR B CA 1
ATOM 4351 C C . TYR B 1 246 ? 49.420 76.543 29.262 1.00 35.19 247 TYR B C 1
ATOM 4352 O O . TYR B 1 246 ? 49.218 76.936 30.412 1.00 36.04 247 TYR B O 1
ATOM 4369 N N . HIS B 1 247 ? 50.459 76.949 28.536 1.00 36.03 248 HIS B N 1
ATOM 4370 C CA . HIS B 1 247 ? 51.463 77.892 29.027 1.00 38.23 248 HIS B CA 1
ATOM 4371 C C . HIS B 1 247 ? 51.710 79.010 28.029 1.00 38.12 248 HIS B C 1
ATOM 4372 O O . HIS B 1 247 ? 51.791 78.770 26.814 1.00 37.22 248 HIS B O 1
ATOM 4379 N N . SER B 1 248 ? 51.862 80.229 28.530 1.00 39.69 249 SER B N 1
ATOM 4380 C CA . SER B 1 248 ? 52.168 81.365 27.665 1.00 42.39 249 SER B CA 1
ATOM 4381 C C . SER B 1 248 ? 53.672 81.647 27.597 1.00 45.78 249 SER B C 1
ATOM 4382 O O . SER B 1 248 ? 54.107 82.423 26.767 1.00 48.25 249 SER B O 1
ATOM 4385 N N . ILE B 1 249 ? 54.459 81.033 28.477 1.00 48.20 250 ILE B N 1
ATOM 4386 C CA . ILE B 1 249 ? 55.909 81.192 28.456 1.00 50.85 250 ILE B CA 1
ATOM 4387 C C . ILE B 1 249 ? 56.546 79.836 28.147 1.00 50.37 250 ILE B C 1
ATOM 4388 O O . ILE B 1 249 ? 56.566 78.934 28.987 1.00 47.68 250 ILE B O 1
ATOM 4393 N N . ILE B 1 250 ? 57.056 79.712 26.925 1.00 50.85 251 ILE B N 1
ATOM 4394 C CA . ILE B 1 250 ? 57.589 78.455 26.421 1.00 51.40 251 ILE B CA 1
ATOM 4395 C C . ILE B 1 250 ? 58.693 77.899 27.313 1.00 53.51 251 ILE B C 1
ATOM 4396 O O . ILE B 1 250 ? 58.747 76.695 27.546 1.00 50.84 251 ILE B O 1
ATOM 4401 N N . LYS B 1 251 ? 59.549 78.781 27.832 1.00 58.68 252 LYS B N 1
ATOM 4402 C CA . LYS B 1 251 ? 60.717 78.364 28.605 1.00 63.64 252 LYS B CA 1
ATOM 4403 C C . LYS B 1 251 ? 60.353 77.724 29.933 1.00 64.01 252 LYS B C 1
ATOM 4404 O O . LYS B 1 251 ? 61.190 77.081 30.554 1.00 66.33 252 LYS B O 1
ATOM 4410 N N . ASP B 1 252 ? 59.109 77.891 30.360 1.00 62.21 253 ASP B N 1
ATOM 4411 C CA . ASP B 1 252 ? 58.640 77.245 31.571 1.00 62.77 253 ASP B CA 1
ATOM 4412 C C . ASP B 1 252 ? 58.355 75.752 31.395 1.00 59.19 253 ASP B C 1
ATOM 4413 O O . ASP B 1 252 ? 58.251 75.048 32.392 1.00 59.25 253 ASP B O 1
ATOM 4418 N N . LEU B 1 253 ? 58.240 75.253 30.161 1.00 55.38 254 LEU B N 1
ATOM 4419 C CA . LEU B 1 253 ? 57.897 73.826 29.969 1.00 52.79 254 LEU B CA 1
ATOM 4420 C C . LEU B 1 253 ? 58.889 72.849 30.635 1.00 54.47 254 LEU B C 1
ATOM 4421 O O . LEU B 1 253 ? 58.452 71.931 31.317 1.00 52.54 254 LEU B O 1
ATOM 4426 N N . PRO B 1 254 ? 60.214 73.040 30.441 1.00 57.11 255 PRO B N 1
ATOM 4427 C CA . PRO B 1 254 ? 61.199 72.127 31.061 1.00 59.32 255 PRO B CA 1
ATOM 4428 C C . PRO B 1 254 ? 61.172 72.098 32.591 1.00 61.70 255 PRO B C 1
ATOM 4429 O O . PRO B 1 254 ? 61.703 71.172 33.197 1.00 62.46 255 PRO B O 1
ATOM 4433 N N . LYS B 1 255 ? 60.559 73.105 33.206 1.00 63.50 256 LYS B N 1
ATOM 4434 C CA . LYS B 1 255 ? 60.344 73.094 34.644 1.00 66.15 256 LYS B CA 1
ATOM 4435 C C . LYS B 1 255 ? 59.342 72.031 35.058 1.00 62.44 256 LYS B C 1
ATOM 4436 O O . LYS B 1 255 ? 59.428 71.525 36.159 1.00 63.02 256 LYS B O 1
ATOM 4442 N N . TYR B 1 256 ? 58.413 71.670 34.176 1.00 58.76 257 TYR B N 1
ATOM 4443 C CA . TYR B 1 256 ? 57.321 70.779 34.565 1.00 56.77 257 TYR B CA 1
ATOM 4444 C C . TYR B 1 256 ? 57.250 69.465 33.819 1.00 53.60 257 TYR B C 1
ATOM 4445 O O . TYR B 1 256 ? 56.606 68.528 34.286 1.00 54.09 257 TYR B O 1
ATOM 4454 N N . PHE B 1 257 ? 57.876 69.397 32.648 1.00 52.01 258 PHE B N 1
ATOM 4455 C CA . PHE B 1 257 ? 57.806 68.216 31.809 1.00 48.19 258 PHE B CA 1
ATOM 4456 C C . PHE B 1 257 ? 59.204 67.829 31.368 1.00 49.13 258 PHE B C 1
ATOM 4457 O O . PHE B 1 257 ? 60.039 68.692 31.110 1.00 47.99 258 PHE B O 1
ATOM 4465 N N . THR B 1 258 ? 59.433 66.525 31.266 1.00 49.77 259 THR B N 1
ATOM 4466 C CA . THR B 1 258 ? 60.633 65.979 30.647 1.00 51.24 259 THR B CA 1
ATOM 4467 C C . THR B 1 258 ? 60.187 65.180 29.428 1.00 50.04 259 THR B C 1
ATOM 4468 O O . THR B 1 258 ? 59.286 64.346 29.513 1.00 48.38 259 THR B O 1
ATOM 4472 N N . PHE B 1 259 ? 60.813 65.442 28.291 1.00 51.18 260 PHE B N 1
ATOM 4473 C CA . PHE B 1 259 ? 60.377 64.853 27.025 1.00 50.30 260 PHE B CA 1
ATOM 4474 C C . PHE B 1 259 ? 61.349 63.782 26.566 1.00 50.39 260 PHE B C 1
ATOM 4475 O O . PHE B 1 259 ? 62.528 63.821 26.895 1.00 51.07 260 PHE B O 1
ATOM 4483 N N . ASN B 1 260 ? 60.844 62.844 25.778 1.00 49.20 261 ASN B N 1
ATOM 4484 C CA . ASN B 1 260 ? 61.708 62.004 24.973 1.00 49.75 261 ASN B CA 1
ATOM 4485 C C . ASN B 1 260 ? 62.403 62.885 23.924 1.00 50.36 261 ASN B C 1
ATOM 4486 O O . ASN B 1 260 ? 62.187 64.095 23.899 1.00 48.70 261 ASN B O 1
ATOM 4491 N N . SER B 1 261 ? 63.233 62.302 23.068 1.00 52.86 262 SER B N 1
ATOM 4492 C CA . SER B 1 261 ? 64.040 63.102 22.123 1.00 54.04 262 SER B CA 1
ATOM 4493 C C . SER B 1 261 ? 63.173 63.915 21.139 1.00 52.15 262 SER B C 1
ATOM 4494 O O . SER B 1 261 ? 63.454 65.081 20.870 1.00 50.83 262 SER B O 1
ATOM 4497 N N . LEU B 1 262 ? 62.105 63.307 20.626 1.00 51.14 263 LEU B N 1
ATOM 4498 C CA . LEU B 1 262 ? 61.166 64.009 19.743 1.00 49.14 263 LEU B CA 1
ATOM 4499 C C . LEU B 1 262 ? 60.502 65.229 20.392 1.00 48.20 263 LEU B C 1
ATOM 4500 O O . LEU B 1 262 ? 60.269 66.224 19.717 1.00 46.67 263 LEU B O 1
ATOM 4505 N N . GLY B 1 263 ? 60.184 65.144 21.684 1.00 48.17 264 GLY B N 1
ATOM 4506 C CA . GLY B 1 263 ? 59.599 66.274 22.395 1.00 45.72 264 GLY B CA 1
ATOM 4507 C C . GLY B 1 263 ? 60.598 67.412 22.527 1.00 46.75 264 GLY B C 1
ATOM 4508 O O . GLY B 1 263 ? 60.228 68.585 22.442 1.00 44.04 264 GLY B O 1
ATOM 4509 N N . ASP B 1 264 ? 61.867 67.066 22.734 1.00 46.84 265 ASP B N 1
ATOM 4510 C CA . ASP B 1 264 ? 62.933 68.063 22.784 1.00 49.56 265 ASP B CA 1
ATOM 4511 C C . ASP B 1 264 ? 63.086 68.753 21.430 1.00 49.07 265 ASP B C 1
ATOM 4512 O O . ASP B 1 264 ? 63.304 69.957 21.365 1.00 50.64 265 ASP B O 1
ATOM 4517 N N . LYS B 1 265 ? 62.965 67.993 20.350 1.00 48.51 266 LYS B N 1
ATOM 4518 C CA . LYS B 1 265 ? 62.999 68.584 19.008 1.00 48.49 266 LYS B CA 1
ATOM 4519 C C . LYS B 1 265 ? 61.832 69.561 18.816 1.00 45.40 266 LYS B C 1
ATOM 4520 O O . LYS B 1 265 ? 62.032 70.668 18.311 1.00 44.52 266 LYS B O 1
ATOM 4526 N N . ILE B 1 266 ? 60.626 69.159 19.216 1.00 42.42 267 ILE B N 1
ATOM 4527 C CA . ILE B 1 266 ? 59.469 70.059 19.101 1.00 41.35 267 ILE B CA 1
ATOM 4528 C C . ILE B 1 266 ? 59.697 71.294 19.969 1.00 41.29 267 ILE B C 1
ATOM 4529 O O . ILE B 1 266 ? 59.415 72.417 19.547 1.00 40.38 267 ILE B O 1
ATOM 4534 N N . TYR B 1 267 ? 60.208 71.082 21.182 1.00 42.45 268 TYR B N 1
ATOM 4535 C CA . TYR B 1 267 ? 60.427 72.176 22.111 1.00 42.95 268 TYR B CA 1
ATOM 4536 C C . TYR B 1 267 ? 61.414 73.197 21.552 1.00 44.87 268 TYR B C 1
ATOM 4537 O O . TYR B 1 267 ? 61.196 74.406 21.600 1.00 44.48 268 TYR B O 1
ATOM 4546 N N . ASN B 1 268 ? 62.532 72.719 21.039 1.00 45.77 269 ASN B N 1
ATOM 4547 C CA . ASN B 1 268 ? 63.511 73.656 20.528 1.00 47.23 269 ASN B CA 1
ATOM 4548 C C . ASN B 1 268 ? 63.075 74.315 19.234 1.00 46.01 269 ASN B C 1
ATOM 4549 O O . ASN B 1 268 ? 63.353 75.498 19.019 1.00 45.16 269 ASN B O 1
ATOM 4554 N N . PHE B 1 269 ? 62.323 73.582 18.405 1.00 45.40 270 PHE B N 1
ATOM 4555 C CA . PHE B 1 269 ? 61.725 74.196 17.233 1.00 44.84 270 PHE B CA 1
ATOM 4556 C C . PHE B 1 269 ? 60.859 75.375 17.667 1.00 45.61 270 PHE B C 1
ATOM 4557 O O . PHE B 1 269 ? 60.952 76.452 17.082 1.00 46.09 270 PHE B O 1
ATOM 4565 N N . CYS B 1 270 ? 60.054 75.179 18.714 1.00 45.62 271 CYS B N 1
ATOM 4566 C CA . CYS B 1 270 ? 59.170 76.236 19.221 1.00 47.10 271 CYS B CA 1
ATOM 4567 C C . CYS B 1 270 ? 59.895 77.498 19.661 1.00 49.44 271 CYS B C 1
ATOM 4568 O O . CYS B 1 270 ? 59.442 78.596 19.357 1.00 47.85 271 CYS B O 1
ATOM 4571 N N . GLN B 1 271 ? 61.019 77.347 20.355 1.00 52.44 272 GLN B N 1
ATOM 4572 C CA . GLN B 1 271 ? 61.766 78.515 20.841 1.00 56.31 272 GLN B CA 1
ATOM 4573 C C . GLN B 1 271 ? 62.470 79.312 19.758 1.00 57.66 272 GLN B C 1
ATOM 4574 O O . GLN B 1 271 ? 62.790 80.485 19.972 1.00 60.45 272 GLN B O 1
ATOM 4580 N N . SER B 1 272 ? 62.719 78.692 18.609 1.00 55.13 273 SER B N 1
ATOM 4581 C CA . SER B 1 272 ? 63.312 79.403 17.483 1.00 56.49 273 SER B CA 1
ATOM 4582 C C . SER B 1 272 ? 62.265 80.032 16.581 1.00 55.08 273 SER B C 1
ATOM 4583 O O . SER B 1 272 ? 62.608 80.801 15.680 1.00 54.85 273 SER B O 1
ATOM 4586 N N . GLN B 1 273 ? 60.991 79.698 16.793 1.00 50.60 274 GLN B N 1
ATOM 4587 C CA . GLN B 1 273 ? 59.924 80.271 15.979 1.00 49.17 274 GLN B CA 1
ATOM 4588 C C . GLN B 1 273 ? 59.343 81.531 16.609 1.00 49.69 274 GLN B C 1
ATOM 4589 O O . GLN B 1 273 ? 59.127 81.593 17.809 1.00 51.15 274 GLN B O 1
ATOM 4595 N N . GLY B 1 274 ? 59.076 82.527 15.783 1.00 50.50 275 GLY B N 1
ATOM 4596 C CA . GLY B 1 274 ? 58.424 83.733 16.245 1.00 52.83 275 GLY B CA 1
ATOM 4597 C C . GLY B 1 274 ? 56.927 83.505 16.278 1.00 51.09 275 GLY B C 1
ATOM 4598 O O . GLY B 1 274 ? 56.437 82.454 15.870 1.00 51.59 275 GLY B O 1
ATOM 4599 N N . CYS B 1 275 ? 56.206 84.477 16.815 1.00 52.21 276 CYS B N 1
ATOM 4600 C CA . CYS B 1 275 ? 54.760 84.541 16.667 1.00 50.79 276 CYS B CA 1
ATOM 4601 C C . CYS B 1 275 ? 53.964 83.600 17.562 1.00 45.54 276 CYS B C 1
ATOM 4602 O O . CYS B 1 275 ? 52.744 83.587 17.482 1.00 44.26 276 CYS B O 1
ATOM 4605 N N . ILE B 1 276 ? 54.646 82.856 18.426 1.00 42.75 277 ILE B N 1
ATOM 4606 C CA . ILE B 1 276 ? 53.997 81.920 19.337 1.00 40.51 277 ILE B CA 1
ATOM 4607 C C . ILE B 1 276 ? 53.464 82.610 20.581 1.00 40.27 277 ILE B C 1
ATOM 4608 O O . ILE B 1 276 ? 54.219 83.223 21.319 1.00 41.61 277 ILE B O 1
ATOM 4613 N N . THR B 1 277 ? 52.159 82.491 20.805 1.00 38.02 278 THR B N 1
ATOM 4614 C CA . THR B 1 277 ? 51.507 83.117 21.957 1.00 39.20 278 THR B CA 1
ATOM 4615 C C . THR B 1 277 ? 51.343 82.159 23.125 1.00 38.20 278 THR B C 1
ATOM 4616 O O . THR B 1 277 ? 51.294 82.584 24.255 1.00 39.44 278 THR B O 1
ATOM 4620 N N . ASP B 1 278 ? 51.222 80.870 22.840 1.00 36.82 279 ASP B N 1
ATOM 4621 C CA . ASP B 1 278 ? 51.036 79.872 23.868 1.00 36.13 279 ASP B CA 1
ATOM 4622 C C . ASP B 1 278 ? 51.334 78.481 23.339 1.00 34.23 279 ASP B C 1
ATOM 4623 O O . ASP B 1 278 ? 51.308 78.244 22.125 1.00 32.01 279 ASP B O 1
ATOM 4628 N N . VAL B 1 279 ? 51.613 77.575 24.276 1.00 33.26 280 VAL B N 1
ATOM 4629 C CA . VAL B 1 279 ? 51.858 76.180 23.987 1.00 33.09 280 VAL B CA 1
ATOM 4630 C C . VAL B 1 279 ? 51.004 75.361 24.911 1.00 32.19 280 VAL B C 1
ATOM 4631 O O . VAL B 1 279 ? 50.521 75.870 25.909 1.00 32.22 280 VAL B O 1
ATOM 4635 N N . ALA B 1 280 ? 50.802 74.100 24.574 1.00 31.22 281 ALA B N 1
ATOM 4636 C CA . ALA B 1 280 ? 50.093 73.207 25.466 1.00 31.51 281 ALA B CA 1
ATOM 4637 C C . ALA B 1 280 ? 50.617 71.816 25.290 1.00 31.76 281 ALA B C 1
ATOM 4638 O O . ALA B 1 280 ? 50.951 71.404 24.184 1.00 31.52 281 ALA B O 1
ATOM 4640 N N . ILE B 1 281 ? 50.707 71.103 26.400 1.00 31.77 282 ILE B N 1
ATOM 4641 C CA . ILE B 1 281 ? 51.001 69.698 26.367 1.00 31.67 282 ILE B CA 1
ATOM 4642 C C . ILE B 1 281 ? 49.711 68.956 26.712 1.00 30.18 282 ILE B C 1
ATOM 4643 O O . ILE B 1 281 ? 49.071 69.250 27.702 1.00 30.48 282 ILE B O 1
ATOM 4648 N N . ALA B 1 282 ? 49.364 67.972 25.890 1.00 31.15 283 ALA B N 1
ATOM 4649 C CA . ALA B 1 282 ? 48.204 67.124 26.117 1.00 30.06 283 ALA B CA 1
ATOM 4650 C C . ALA B 1 282 ? 48.725 65.737 26.381 1.00 31.03 283 ALA B C 1
ATOM 4651 O O . ALA B 1 282 ? 49.500 65.168 25.568 1.00 30.56 283 ALA B O 1
ATOM 4653 N N . VAL B 1 283 ? 48.324 65.199 27.522 1.00 31.18 284 VAL B N 1
ATOM 4654 C CA . VAL B 1 283 ? 48.893 63.967 28.025 1.00 33.16 284 VAL B CA 1
ATOM 4655 C C . VAL B 1 283 ? 47.901 63.332 28.996 1.00 34.09 284 VAL B C 1
ATOM 4656 O O . VAL B 1 283 ? 47.128 64.033 29.6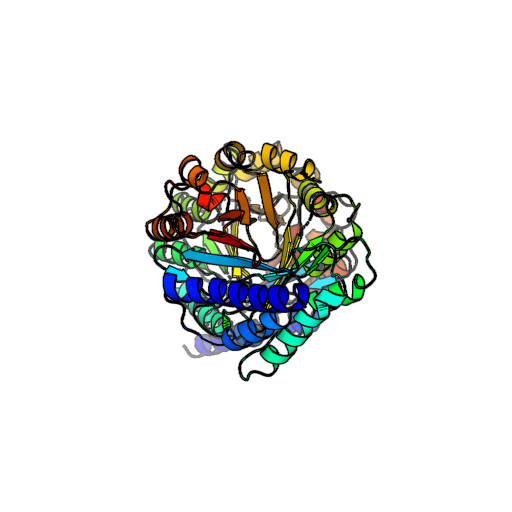37 1.00 34.11 284 VAL B O 1
ATOM 4660 N N . THR B 1 284 ? 47.883 62.009 29.085 1.00 35.26 285 THR B N 1
ATOM 4661 C CA . THR B 1 284 ? 47.055 61.353 30.108 1.00 37.09 285 THR B CA 1
ATOM 4662 C C . THR B 1 284 ? 47.768 61.352 31.458 1.00 38.75 285 THR B C 1
ATOM 4663 O O . THR B 1 284 ? 48.988 61.456 31.528 1.00 39.83 285 THR B O 1
ATOM 4667 N N . GLU B 1 285 ? 46.987 61.222 32.522 1.00 39.39 286 GLU B N 1
ATOM 4668 C CA . GLU B 1 285 ? 47.497 61.014 33.869 1.00 42.27 286 GLU B CA 1
ATOM 4669 C C . GLU B 1 285 ? 48.563 59.914 33.882 1.00 44.07 286 GLU B C 1
ATOM 4670 O O . GLU B 1 285 ? 49.649 60.104 34.422 1.00 42.39 286 GLU B O 1
ATOM 4676 N N . THR B 1 286 ? 48.221 58.772 33.280 1.00 45.37 287 THR B N 1
ATOM 4677 C CA . THR B 1 286 ? 49.090 57.600 33.203 1.00 49.32 287 THR B CA 1
ATOM 4678 C C . THR B 1 286 ? 50.442 57.917 32.583 1.00 50.61 287 THR B C 1
ATOM 4679 O O . THR B 1 286 ? 51.477 57.496 33.094 1.00 53.41 287 THR B O 1
ATOM 4683 N N . GLU B 1 287 ? 50.434 58.642 31.474 1.00 50.06 288 GLU B N 1
ATOM 4684 C CA . GLU B 1 287 ? 51.681 58.950 30.775 1.00 52.35 288 GLU B CA 1
ATOM 4685 C C . GLU B 1 287 ? 52.520 59.986 31.515 1.00 54.04 288 GLU B C 1
ATOM 4686 O O . GLU B 1 287 ? 53.744 59.984 31.394 1.00 54.74 288 GLU B O 1
ATOM 4692 N N . LEU B 1 288 ? 51.869 60.836 32.307 1.00 52.03 289 LEU B N 1
ATOM 4693 C CA . LEU B 1 288 ? 52.579 61.775 33.179 1.00 52.32 289 LEU B CA 1
ATOM 4694 C C . LEU B 1 288 ? 53.393 61.131 34.293 1.00 53.84 289 LEU B C 1
ATOM 4695 O O . LEU B 1 288 ? 54.309 61.752 34.834 1.00 55.49 289 LEU B O 1
ATOM 4700 N N . GLU B 1 289 ? 53.028 59.914 34.682 1.00 54.11 290 GLU B N 1
ATOM 4701 C CA . GLU B 1 289 ? 53.718 59.243 35.769 1.00 55.40 290 GLU B CA 1
ATOM 4702 C C . GLU B 1 289 ? 55.111 58.754 35.365 1.00 56.35 290 GLU B C 1
ATOM 4703 O O . GLU B 1 289 ? 55.933 58.458 36.230 1.00 57.00 290 GLU B O 1
ATOM 4709 N N . LYS B 1 290 ? 55.376 58.695 34.063 1.00 55.49 291 LYS B N 1
ATOM 4710 C CA . LYS B 1 290 ? 56.657 58.187 33.560 1.00 59.55 291 LYS B CA 1
ATOM 4711 C C . LYS B 1 290 ? 57.798 59.190 33.713 1.00 58.51 291 LYS B C 1
ATOM 4712 O O . LYS B 1 290 ? 57.556 60.376 33.844 1.00 55.65 291 LYS B O 1
ATOM 4718 N N . SER B 1 291 ? 59.037 58.702 33.721 1.00 59.75 292 SER B N 1
ATOM 4719 C CA . SER B 1 291 ? 60.201 59.580 33.902 1.00 61.57 292 SER B CA 1
ATOM 4720 C C . SER B 1 291 ? 60.359 60.533 32.711 1.00 59.11 292 SER B C 1
ATOM 4721 O O . SER B 1 291 ? 60.831 61.656 32.861 1.00 58.26 292 SER B O 1
ATOM 4724 N N . ARG B 1 292 ? 59.928 60.081 31.540 1.00 59.46 293 ARG B N 1
ATOM 4725 C CA . ARG B 1 292 ? 59.984 60.886 30.317 1.00 58.57 293 ARG B CA 1
ATOM 4726 C C . ARG B 1 292 ? 58.662 60.732 29.579 1.00 54.73 293 ARG B C 1
ATOM 4727 O O . ARG B 1 292 ? 58.084 59.644 29.555 1.00 53.07 293 ARG B O 1
ATOM 4735 N N . LEU B 1 293 ? 58.181 61.823 28.988 1.00 52.29 294 LEU B N 1
ATOM 4736 C CA . LEU B 1 293 ? 56.993 61.763 28.152 1.00 50.46 294 LEU B CA 1
ATOM 4737 C C . LEU B 1 293 ? 57.340 61.127 26.824 1.00 50.53 294 LEU B C 1
ATOM 4738 O O . LEU B 1 293 ? 58.215 61.613 26.106 1.00 48.30 294 LEU B O 1
ATOM 4743 N N . GLU B 1 294 ? 56.671 60.012 26.537 1.00 51.92 295 GLU B N 1
ATOM 4744 C CA . GLU B 1 294 ? 56.848 59.258 25.299 1.00 53.65 295 GLU B CA 1
ATOM 4745 C C . GLU B 1 294 ? 55.598 59.352 24.418 1.00 50.78 295 GLU B C 1
ATOM 4746 O O . GLU B 1 294 ? 55.694 59.300 23.186 1.00 54.93 295 GLU B O 1
ATOM 4752 N N . ASN B 1 295 ? 54.434 59.482 25.054 1.00 46.09 296 ASN B N 1
ATOM 4753 C CA . ASN B 1 295 ? 53.145 59.528 24.369 1.00 42.88 296 ASN B CA 1
ATOM 4754 C C . ASN B 1 295 ? 52.376 60.769 24.778 1.00 40.42 296 ASN B C 1
ATOM 4755 O O . ASN B 1 295 ? 51.887 60.869 25.898 1.00 40.87 296 ASN B O 1
ATOM 4760 N N . PHE B 1 296 ? 52.289 61.731 23.876 1.00 37.93 297 PHE B N 1
ATOM 4761 C CA . PHE B 1 296 ? 51.723 63.035 24.202 1.00 38.03 297 PHE B CA 1
ATOM 4762 C C . PHE B 1 296 ? 51.494 63.817 22.933 1.00 36.46 297 PHE B C 1
ATOM 4763 O O . PHE B 1 296 ? 51.985 63.442 21.876 1.00 37.11 297 PHE B O 1
ATOM 4771 N N . CYS B 1 297 ? 50.761 64.913 23.063 1.00 36.06 298 CYS B N 1
ATOM 4772 C CA . CYS B 1 297 ? 50.598 65.858 21.991 1.00 35.85 298 CYS B CA 1
ATOM 4773 C C . CYS B 1 297 ? 51.127 67.205 22.431 1.00 32.47 298 CYS B C 1
ATOM 4774 O O . CYS B 1 297 ? 50.905 67.633 23.555 1.00 33.39 298 CYS B O 1
ATOM 4777 N N . PHE B 1 298 ? 51.847 67.863 21.532 1.00 31.61 299 PHE B N 1
ATOM 4778 C CA . PHE B 1 298 ? 52.473 69.145 21.793 1.00 32.45 299 PHE B CA 1
ATOM 4779 C C . PHE B 1 298 ? 51.858 70.166 20.831 1.00 31.15 299 PHE B C 1
ATOM 4780 O O . PHE B 1 298 ? 52.003 70.047 19.618 1.00 30.93 299 PHE B O 1
ATOM 4788 N N . TYR B 1 299 ? 51.199 71.178 21.387 1.00 28.76 300 TYR B N 1
ATOM 4789 C CA . TYR B 1 299 ? 50.473 72.182 20.635 1.00 26.94 300 TYR B CA 1
ATOM 4790 C C . TYR B 1 299 ? 51.222 73.499 20.779 1.00 27.15 300 TYR B C 1
ATOM 4791 O O . TYR B 1 299 ? 51.768 73.786 21.817 1.00 26.99 300 TYR B O 1
ATOM 4800 N N . TYR B 1 300 ? 51.258 74.293 19.722 1.00 27.41 301 TYR B N 1
ATOM 4801 C CA . TYR B 1 300 ? 51.737 75.658 19.809 1.00 29.00 301 TYR B CA 1
ATOM 4802 C C . TYR B 1 300 ? 50.850 76.502 18.928 1.00 28.98 301 TYR B C 1
ATOM 4803 O O . TYR B 1 300 ? 50.363 76.025 17.902 1.00 30.29 301 TYR B O 1
ATOM 4812 N N . ASP B 1 301 ? 50.626 77.740 19.352 1.00 30.57 302 ASP B N 1
ATOM 4813 C CA . ASP B 1 301 ? 49.639 78.628 18.778 1.00 30.99 302 ASP B CA 1
ATOM 4814 C C . ASP B 1 301 ? 50.361 79.854 18.229 1.00 31.49 302 ASP B C 1
ATOM 4815 O O . ASP B 1 301 ? 51.152 80.492 18.919 1.00 33.07 302 ASP B O 1
ATOM 4820 N N . GLN B 1 302 ? 50.083 80.171 16.973 1.00 30.36 303 GLN B N 1
ATOM 4821 C CA . GLN B 1 302 ? 50.668 81.312 16.307 1.00 32.05 303 GLN B CA 1
ATOM 4822 C C . GLN B 1 302 ? 49.581 82.230 15.799 1.00 33.10 303 GLN B C 1
ATOM 4823 O O . GLN B 1 302 ? 48.581 81.755 15.245 1.00 30.90 303 GLN B O 1
ATOM 4829 N N . TRP B 1 303 ? 49.784 83.538 15.999 1.00 36.72 304 TRP B N 1
ATOM 4830 C CA . TRP B 1 303 ? 48.840 84.563 15.581 1.00 39.47 304 TRP B CA 1
ATOM 4831 C C . TRP B 1 303 ? 49.313 85.271 14.285 1.00 40.04 304 TRP B C 1
ATOM 4832 O O . TRP B 1 303 ? 50.458 85.726 14.182 1.00 38.55 304 TRP B O 1
ATOM 4843 N N . ASP B 1 304 ? 48.422 85.333 13.293 1.00 38.96 305 ASP B N 1
ATOM 4844 C CA . ASP B 1 304 ? 48.803 85.768 11.958 1.00 40.99 305 ASP B CA 1
ATOM 4845 C C . ASP B 1 304 ? 49.067 87.270 11.807 1.00 45.31 305 ASP B C 1
ATOM 4846 O O . ASP B 1 304 ? 49.440 87.708 10.740 1.00 43.68 305 ASP B O 1
ATOM 4851 N N . GLU B 1 305 ? 48.895 88.041 12.878 1.00 49.69 306 GLU B N 1
ATOM 4852 C CA . GLU B 1 305 ? 49.342 89.426 12.903 1.00 57.48 306 GLU B CA 1
ATOM 4853 C C . GLU B 1 305 ? 50.769 89.568 13.441 1.00 60.40 306 GLU B C 1
ATOM 4854 O O . GLU B 1 305 ? 51.370 90.623 13.352 1.00 59.77 306 GLU B O 1
ATOM 4860 N N . CYS B 1 306 ? 51.297 88.470 13.960 1.00 41.71 307 CYS B N 1
ATOM 4861 C CA . CYS B 1 306 ? 52.494 88.441 14.788 1.00 49.16 307 CYS B CA 1
ATOM 4862 C C . CYS B 1 306 ? 52.762 89.720 15.582 1.00 54.88 307 CYS B C 1
ATOM 4863 O O . CYS B 1 306 ? 53.751 90.412 15.346 1.00 62.76 307 CYS B O 1
#

Radius of gyration: 26.51 Å; Cα contacts (8 Å, |Δi|>4): 1191; chains: 2; bounding box: 57×93×58 Å

Solvent-accessible surface area: 26327 Å² total

B-factor: mean 41.73, std 11.85, range [18.27, 90.87]

Foldseek 3Di:
DVVVVLFVLLLVLLLVVLVVQCVLPVPDCDPPNVVVNVLLSPAGAWKKKKWKWWFAFPDIFTNKIKMDHPDWADAPVLVVSVVVSCVVQCPDPLFHWDCVLVVVLCVVCRVPPFWRHKIWMKGDDPDQQAIKIIKIHGHQPDQCLVSLVSLCVSLVADDDPLVSCQQSGQWTWDWIIGRNHDIWIWTKGKDCVHPSVLVCCVPPADPLCVVPQNVASMKIWIDGNPDPFIKIKHKHQDLVCPVVRAAADPVVVSVSVVVVPDPQWRMKMKIGTSVQSVDPHRRGIMIMTMGISSD/DVVVVVLFVLLLVLLLVVLVVQCVLQVNDCDPPNVVVNVLLSPDGAWKKKKWKWWFAFPDIFTNKIKMDHPDWADAPVLVVSVVVSVVVQCPDPLFHWDCVLVVVLCVVCRVPPFWRHKIWMKGDDPDQQAIKIIKIHGHQPDQCLVSLVSLCVSLVADDDPLVVCQQSGQWTWDWIIGRNHDIWIKTKGKDCVHPSVLVCCVPPADPLCVVPQNVASMKIWIDGRPDPFTWIKRKHQDLVCDVVRAAADPVVVSVSVVVVVDPQWRMKMKIGTSVQSVDPHRRGIMIITMGISSD

Sequence (591 aa):
LIDRLQNNQRKDRRLQFVRTHQEAFDVKPTFPLPLFEEAILEIEGSCSVESSCQVEGDRLQGGRYEEVCNNQGTTWPESLTHAFKLLDKIDSQLGVRINRDSFDRFAAAHVNSRKIINNTIGVHLGSKLEDSSVLYIHIKPEEDTEELARTALVLDGGRYSDELTRVLLRDTVIGFELFFDGRSRVDLGPCAPKGKHLEQYTQKNLSRKVNSIFREGYLFGAFFSKTRVEPILFFYHSIIKDLPKYFTFNSLGDKIYNFCQSQGCITDVAIAVTETELEKSRLENFCCFYYDQWDECDLIDRLQNNQRKDRRLQFVRTHQEAFDVKPTFPLPLFEEAILEIEGSCSVESSCQVEGDRLQGGRYEEVCNNQGTTWPESLTHAFKLLDKIDSQLGVRINRDSFDRFAAAHVNSRKIINNTIGVHLGSKLEDSSVLYIHIKPEEDTEELARTALVLDGGRYSDELTRVLLRDTVIGFELFFDGRSRVDLGPCAPKGKHLEQYTQKNLSRKVNSIFREGYLFGAFFSKTRVEPILFFYYHSIIKDLPKYFTFNSLGDKIYNFCQSQGCITDVAIAVTETELEKSRLENFCFYYDQWDEC

InterPro domains:
  IPR031037 Peptide O-prenyltransferase, LynF/TruF/PatF family [PF19156] (15-302)
  IPR031037 Peptide O-prenyltransferase, LynF/TruF/PatF family [TIGR04445] (15-303)